Protein AF-A0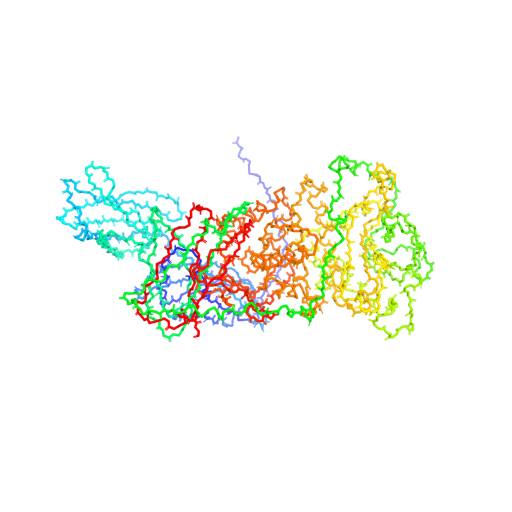A847JLJ3-F1 (afdb_monomer)

Secondary structure (DSSP, 8-state):
-----------------------EEEEEEEE-TTTTSSSS-------EEEEEEE-TTS-EEEEEEES-SEEEEEEEESEEEEEEEEEE-TTS-EEEEEEEEEEEPTT-EEEEEEPPPBP--SEEEEEEEEE-TT--SPPSSEEEEEEEEETTT--EEEE-EEEETTEEEEEEEEESEEEEEEEEEEETTEEEEEEEEEEEEE-TT-EEEEEEEPPP--TT-PPEEEEETTS-EEEEEP-TT-SEEEEEEES-SSEEEEEEEEE-SSS-B-GGGS--EE---SS------------------SS---B---TTGGG---TTTHHHHTT----S---B-TT---TT--TTT-EEEEEEE-TTS-EEEEEEEEEEEETTEEEEE-GGGB-TT---SSSS-B-HHHHHHHHHHHH-S-TTT-SS-HHHHHHHHH-PPTT-STT---TTTTB-SEEEEEE-GGG---TT---B--EEE-GGGGS-HHHHHTTT-----SSEEEEEHHHHHH-HHHHHHHHHHHHHHHHHIIIIIIII--PPPHHHHHHHHHHHHHHHHHHHT--GGGSGGGGHHHHHHHTTTS-TT----GGGHHHHHHHHHHHHHHHHHHHTHHHHHHHHHTSS--HHHHHHHHHHHTT----HHHHHHHHGGGGT-SS--STT---B--EEEEETTEEEEE--B-GGGSSSPPPEE-TT----B-TT-EEEE--GGGBSPPTT-EEEEEPPSSTTEEEEEEEEE-

pLDDT: mean 81.4, std 18.25, range [25.34, 98.69]

Structure (mmCIF, N/CA/C/O backbone):
data_AF-A0A847JLJ3-F1
#
_entry.id   AF-A0A847JLJ3-F1
#
loop_
_atom_site.group_PDB
_atom_site.id
_atom_site.type_symbol
_atom_site.label_atom_id
_atom_site.label_alt_id
_atom_site.label_comp_id
_atom_site.label_asym_id
_atom_site.label_entity_id
_atom_site.label_seq_id
_atom_site.pdbx_PDB_ins_code
_atom_site.Cartn_x
_atom_site.Cartn_y
_atom_site.Cartn_z
_atom_site.occupancy
_atom_site.B_iso_or_equiv
_atom_site.auth_seq_id
_atom_site.auth_comp_id
_atom_site.auth_asym_id
_atom_site.auth_atom_id
_atom_site.pdbx_PDB_model_num
ATOM 1 N N . MET A 1 1 ? 41.068 -49.366 26.516 1.00 37.00 1 MET A N 1
ATOM 2 C CA . MET A 1 1 ? 39.865 -48.711 25.955 1.00 37.00 1 MET A CA 1
ATOM 3 C C . MET A 1 1 ? 39.709 -47.394 26.701 1.00 37.00 1 MET A C 1
ATOM 5 O O . MET A 1 1 ? 39.146 -47.394 27.779 1.00 37.00 1 MET A O 1
ATOM 9 N N . ILE A 1 2 ? 40.545 -46.389 26.434 1.00 31.08 2 ILE A N 1
ATOM 10 C CA . ILE A 1 2 ? 40.459 -45.385 25.352 1.00 31.08 2 ILE A CA 1
ATOM 11 C C . ILE A 1 2 ? 39.102 -44.672 25.358 1.00 31.08 2 ILE A C 1
ATOM 13 O O . ILE A 1 2 ? 38.141 -45.141 24.757 1.00 31.08 2 ILE A O 1
ATOM 17 N N . LEU A 1 3 ? 39.091 -43.540 26.063 1.00 28.61 3 LEU A N 1
ATOM 18 C CA . LEU A 1 3 ? 38.152 -42.432 25.949 1.00 28.61 3 LEU A CA 1
ATOM 19 C C . LEU A 1 3 ? 38.815 -41.443 24.971 1.00 28.61 3 LEU A C 1
ATOM 21 O O . LEU A 1 3 ? 39.896 -40.941 25.275 1.00 28.61 3 LEU A O 1
ATOM 25 N N . ASN A 1 4 ? 38.243 -41.226 23.786 1.00 34.78 4 ASN A N 1
ATOM 26 C CA . ASN A 1 4 ? 38.763 -40.256 22.818 1.00 34.78 4 ASN A CA 1
ATOM 27 C C . ASN A 1 4 ? 38.014 -38.930 22.977 1.00 34.78 4 ASN A C 1
ATOM 29 O O . ASN A 1 4 ? 36.831 -38.839 22.659 1.00 34.78 4 ASN A O 1
ATOM 33 N N . ALA A 1 5 ? 38.733 -37.919 23.460 1.00 33.66 5 ALA A N 1
ATOM 34 C CA . ALA A 1 5 ? 38.369 -36.516 23.350 1.00 33.66 5 ALA A CA 1
ATOM 35 C C . ALA A 1 5 ? 38.691 -36.031 21.927 1.00 33.66 5 ALA A C 1
ATOM 37 O O . ALA A 1 5 ? 39.808 -36.226 21.444 1.00 33.66 5 ALA A O 1
ATOM 38 N N . LEU A 1 6 ? 37.718 -35.409 21.258 1.00 31.27 6 LEU A N 1
ATOM 39 C CA . LEU A 1 6 ? 37.940 -34.705 19.998 1.00 31.27 6 LEU A CA 1
ATOM 40 C C . LEU A 1 6 ? 38.415 -33.280 20.314 1.00 31.27 6 LEU A C 1
ATOM 42 O O . LEU A 1 6 ? 37.691 -32.490 20.915 1.00 31.27 6 LEU A O 1
ATOM 46 N N . PHE A 1 7 ? 39.648 -32.981 19.918 1.00 30.09 7 PHE A N 1
ATOM 47 C CA . PHE A 1 7 ? 40.220 -31.640 19.866 1.00 30.09 7 PHE A CA 1
ATOM 48 C C . PHE A 1 7 ? 39.538 -30.834 18.750 1.00 30.09 7 PHE A C 1
ATOM 50 O O . PHE A 1 7 ? 39.591 -31.242 17.591 1.00 30.09 7 PHE A O 1
ATOM 57 N N . ILE A 1 8 ? 38.979 -29.666 19.074 1.00 32.00 8 ILE A N 1
ATOM 58 C CA . ILE A 1 8 ? 38.761 -28.590 18.100 1.00 32.00 8 ILE A CA 1
ATOM 59 C C . ILE A 1 8 ? 39.715 -27.455 18.469 1.00 32.00 8 ILE A C 1
ATOM 61 O O . ILE A 1 8 ? 39.710 -26.937 19.583 1.00 32.00 8 ILE A O 1
ATOM 65 N N . SER A 1 9 ? 40.596 -27.155 17.520 1.00 28.88 9 SER A N 1
ATOM 66 C CA . SER A 1 9 ? 41.619 -26.118 17.571 1.00 28.88 9 SER A CA 1
ATOM 67 C C . SER A 1 9 ? 40.959 -24.739 17.523 1.00 28.88 9 SER A C 1
ATOM 69 O O . SER A 1 9 ? 40.362 -24.379 16.513 1.00 28.88 9 SER A O 1
ATOM 71 N N . LEU A 1 10 ? 41.075 -23.970 18.608 1.00 29.02 10 LEU A N 1
ATOM 72 C CA . LEU A 1 10 ? 40.844 -22.528 18.589 1.00 29.02 10 LEU A CA 1
ATOM 73 C C . LEU A 1 10 ? 42.200 -21.856 18.341 1.00 29.02 10 LEU A C 1
ATOM 75 O O . LEU A 1 10 ? 43.087 -21.882 19.196 1.00 29.02 10 LEU A O 1
ATOM 79 N N . ILE A 1 11 ? 42.383 -21.312 17.139 1.00 32.12 11 ILE A N 1
ATOM 80 C CA . ILE A 1 11 ? 43.526 -20.466 16.796 1.00 32.12 11 ILE A CA 1
ATOM 81 C C . ILE A 1 11 ? 43.337 -19.144 17.545 1.00 32.12 11 ILE A C 1
ATOM 83 O O . ILE A 1 11 ? 42.495 -18.326 17.186 1.00 32.12 11 ILE A O 1
ATOM 87 N N . ILE A 1 12 ? 44.114 -18.956 18.610 1.00 31.83 12 ILE A N 1
ATOM 88 C CA . ILE A 1 12 ? 44.242 -17.679 19.309 1.00 31.83 12 ILE A CA 1
ATOM 89 C C . ILE A 1 12 ? 45.119 -16.784 18.429 1.00 31.83 12 ILE A C 1
ATOM 91 O O . ILE A 1 12 ? 46.344 -16.908 18.434 1.00 31.83 12 ILE A O 1
ATOM 95 N N . PHE A 1 13 ? 44.500 -15.882 17.666 1.00 31.50 13 PHE A N 1
ATOM 96 C CA . PHE A 1 13 ? 45.190 -14.670 17.236 1.00 31.50 13 PHE A CA 1
ATOM 97 C C . PHE A 1 13 ? 45.340 -13.780 18.470 1.00 31.50 13 PHE A C 1
ATOM 99 O O . PHE A 1 13 ? 44.401 -13.125 18.914 1.00 31.50 13 PHE A O 1
ATOM 106 N N . SER A 1 14 ? 46.535 -13.798 19.054 1.00 34.78 14 SER A N 1
ATOM 107 C CA . SER A 1 14 ? 46.968 -12.798 20.019 1.00 34.78 14 SER A CA 1
ATOM 108 C C . SER A 1 14 ? 47.149 -11.466 19.288 1.00 34.78 14 SER A C 1
ATOM 110 O O . SER A 1 14 ? 48.212 -11.192 18.730 1.00 34.78 14 SER A O 1
ATOM 112 N N . CYS A 1 15 ? 46.112 -10.637 19.287 1.00 30.64 15 CYS A N 1
ATOM 113 C CA . CYS A 1 15 ? 46.289 -9.195 19.221 1.00 30.64 15 CYS A CA 1
ATOM 114 C C . CYS A 1 15 ? 45.960 -8.646 20.607 1.00 30.64 15 CYS A C 1
ATOM 116 O O . CYS A 1 15 ? 44.798 -8.585 20.997 1.00 30.64 15 CYS A O 1
ATOM 118 N N . ASP A 1 16 ? 47.007 -8.269 21.342 1.00 35.47 16 ASP A N 1
ATOM 119 C CA . ASP A 1 16 ? 46.920 -7.381 22.498 1.00 35.47 16 ASP A CA 1
ATOM 120 C C . ASP A 1 16 ? 46.266 -6.062 22.058 1.00 35.47 16 ASP A C 1
ATOM 122 O O . ASP A 1 16 ? 46.937 -5.118 21.643 1.00 35.47 16 ASP A O 1
ATOM 126 N N . PHE A 1 17 ? 44.940 -5.982 22.145 1.00 34.91 17 PHE A N 1
ATOM 127 C CA . PHE A 1 17 ? 44.249 -4.707 22.276 1.00 34.91 17 PHE A CA 1
ATOM 128 C C . PHE A 1 17 ? 44.045 -4.454 23.763 1.00 34.91 17 PHE A C 1
ATOM 130 O O . PHE A 1 17 ? 42.985 -4.698 24.332 1.00 34.91 17 PHE A O 1
ATOM 137 N N . SER A 1 18 ? 45.085 -3.933 24.413 1.00 35.56 18 SER A N 1
ATOM 138 C CA . SER A 1 18 ? 44.892 -3.177 25.642 1.00 35.56 18 SER A CA 1
ATOM 139 C C . SER A 1 18 ? 44.041 -1.947 25.294 1.00 35.56 18 SER A C 1
ATOM 141 O O . SER A 1 18 ? 44.575 -0.925 24.854 1.00 35.56 18 SER A O 1
ATOM 143 N N . PHE A 1 19 ? 42.716 -2.044 25.440 1.00 40.91 19 PHE A N 1
ATOM 144 C CA . PHE A 1 19 ? 41.805 -0.901 25.383 1.00 40.91 19 PHE A CA 1
ATOM 145 C C . PHE A 1 19 ? 42.054 -0.021 26.609 1.00 40.91 19 PHE A C 1
ATOM 147 O O . PHE A 1 19 ? 41.307 -0.019 27.578 1.00 40.91 19 PHE A O 1
ATOM 154 N N . ASN A 1 20 ? 43.124 0.769 26.573 1.00 44.75 20 ASN A N 1
ATOM 155 C CA . ASN A 1 20 ? 43.267 1.902 27.473 1.00 44.75 20 ASN A CA 1
ATOM 156 C C . ASN A 1 20 ? 42.470 3.070 26.872 1.00 44.75 20 ASN A C 1
ATOM 158 O O . ASN A 1 20 ? 43.020 4.048 26.365 1.00 44.75 20 ASN A O 1
ATOM 162 N N . SER A 1 21 ? 41.145 2.910 26.824 1.00 47.78 21 SER A N 1
ATOM 163 C CA . SER A 1 21 ? 40.233 3.933 26.330 1.00 47.78 21 SER A CA 1
ATOM 164 C C . SER A 1 21 ? 39.934 4.918 27.457 1.00 47.78 21 SER A C 1
ATOM 166 O O . SER A 1 21 ? 38.999 4.741 28.229 1.00 47.78 21 SER A O 1
ATOM 168 N N . THR A 1 22 ? 40.688 6.013 27.528 1.00 58.97 22 THR A N 1
ATOM 169 C CA . THR A 1 22 ? 40.311 7.184 28.344 1.00 58.97 22 THR A CA 1
ATOM 170 C C . THR A 1 22 ? 39.077 7.914 27.803 1.00 58.97 22 THR A C 1
ATOM 172 O O . THR A 1 22 ? 38.596 8.859 28.430 1.00 58.97 22 THR A O 1
ATOM 175 N N . LYS A 1 23 ? 38.556 7.502 26.641 1.00 74.31 23 LYS A N 1
ATOM 176 C CA . LYS A 1 23 ? 37.352 8.065 26.034 1.00 74.31 23 LYS A CA 1
ATOM 177 C C . LYS A 1 23 ? 36.111 7.453 26.674 1.00 74.31 23 LYS A C 1
ATOM 179 O O . LYS A 1 23 ? 36.067 6.251 26.940 1.00 74.31 23 LYS A O 1
ATOM 184 N N . LYS A 1 24 ? 35.114 8.305 26.894 1.00 87.69 24 LYS A N 1
ATOM 185 C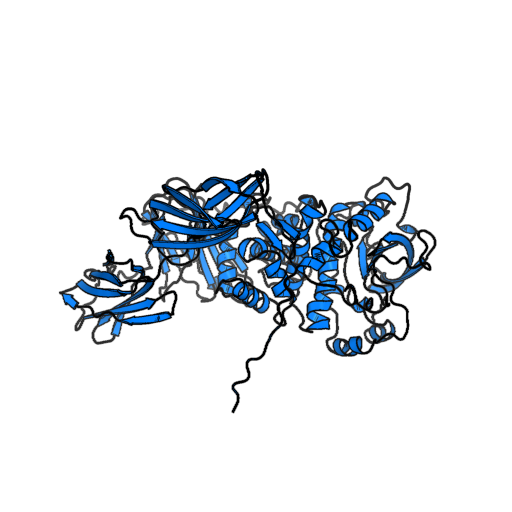 CA . LYS A 1 24 ? 33.845 7.962 27.531 1.00 87.69 24 LYS A CA 1
ATOM 186 C C . LYS A 1 24 ? 32.671 8.346 26.631 1.00 87.69 24 LYS A C 1
ATOM 188 O O . LYS A 1 24 ? 32.819 9.223 25.779 1.00 87.69 24 LYS A O 1
ATOM 193 N N . GLY A 1 25 ? 31.534 7.698 26.824 1.00 89.06 25 GLY A N 1
ATOM 194 C CA . GLY A 1 25 ? 30.247 8.054 26.227 1.00 89.06 25 GLY A CA 1
ATOM 195 C C . GLY A 1 25 ? 29.144 8.085 27.284 1.00 89.06 25 GLY A C 1
ATOM 196 O O . GLY A 1 25 ? 29.404 7.870 28.473 1.00 89.06 25 GLY A O 1
ATOM 197 N N . THR A 1 26 ? 27.921 8.361 26.845 1.00 93.38 26 THR A N 1
ATOM 198 C CA . THR A 1 26 ? 26.721 8.375 27.691 1.00 93.38 26 THR A CA 1
ATOM 199 C C . THR A 1 26 ? 25.717 7.372 27.145 1.00 93.38 26 THR A C 1
ATOM 201 O O . THR A 1 26 ? 25.441 7.380 25.948 1.00 93.38 26 THR A O 1
ATOM 204 N N . LEU A 1 27 ? 25.159 6.531 28.012 1.00 93.56 27 LEU A N 1
ATOM 205 C CA . LEU A 1 27 ? 23.971 5.736 27.704 1.00 93.56 27 LEU A CA 1
ATOM 206 C C . LEU A 1 27 ? 22.740 6.525 28.134 1.00 93.56 27 LEU A C 1
ATOM 208 O O . LEU A 1 27 ? 22.677 6.979 29.270 1.00 93.56 27 LEU A O 1
ATOM 212 N N . SER A 1 28 ? 21.770 6.676 27.245 1.00 92.06 28 SER A N 1
ATOM 213 C CA . SER A 1 28 ? 20.508 7.345 27.532 1.00 92.06 28 SER A CA 1
ATOM 214 C C . SER A 1 28 ? 19.376 6.332 27.407 1.00 92.06 28 SER A C 1
ATOM 216 O O . SER A 1 28 ? 19.058 5.862 26.315 1.00 92.06 28 SER A O 1
ATOM 218 N N . LEU A 1 29 ? 18.801 5.935 28.538 1.00 89.88 29 LEU A N 1
ATOM 219 C CA . LEU A 1 29 ? 17.666 5.025 28.578 1.00 89.88 29 LEU A CA 1
ATOM 220 C C . LEU A 1 29 ? 16.391 5.814 28.282 1.00 89.88 29 LEU A C 1
ATOM 222 O O . LEU A 1 29 ? 16.143 6.869 28.873 1.00 89.88 29 LEU A O 1
ATOM 226 N N . ARG A 1 30 ? 15.586 5.300 27.357 1.00 82.12 30 ARG A N 1
ATOM 227 C CA . ARG A 1 30 ? 14.235 5.772 27.053 1.00 82.12 30 ARG A CA 1
ATOM 228 C C . ARG A 1 30 ? 13.283 4.678 27.496 1.00 82.12 30 ARG A C 1
ATOM 230 O O . ARG A 1 30 ? 13.313 3.570 26.962 1.00 82.12 30 ARG A O 1
ATOM 237 N N . PHE A 1 31 ? 12.505 4.960 28.527 1.00 77.50 31 PHE A N 1
ATOM 238 C CA . PHE A 1 31 ? 11.515 4.016 29.006 1.00 77.50 31 PHE A CA 1
ATOM 239 C C . PHE A 1 31 ? 10.320 4.102 28.088 1.00 77.50 31 PHE A C 1
ATOM 241 O O . PHE A 1 31 ? 9.728 5.167 27.921 1.00 77.50 31 PHE A O 1
ATOM 248 N N . ASP A 1 32 ? 10.035 2.981 27.446 1.00 58.62 32 ASP A N 1
ATOM 249 C CA . ASP A 1 32 ? 8.923 2.892 26.534 1.00 58.62 32 ASP A CA 1
ATOM 250 C C . ASP A 1 32 ? 7.624 3.109 27.323 1.00 58.62 32 ASP A C 1
ATOM 252 O O . ASP A 1 32 ? 7.213 2.261 28.120 1.00 58.62 32 ASP A O 1
ATOM 256 N N . SER A 1 33 ? 6.969 4.254 27.119 1.00 45.62 33 SER A N 1
ATOM 257 C CA . SER A 1 33 ? 5.612 4.471 27.622 1.00 45.62 33 SER A CA 1
ATOM 258 C C . SER A 1 33 ? 4.613 3.472 27.017 1.00 45.62 33 SER A C 1
ATOM 260 O O . SER A 1 33 ? 3.530 3.286 27.578 1.00 45.62 33 SER A O 1
ATOM 262 N N . ASP A 1 34 ? 4.994 2.785 25.930 1.00 39.88 34 ASP A N 1
ATOM 263 C CA . ASP A 1 34 ? 4.216 1.770 25.217 1.00 39.88 34 ASP A CA 1
ATOM 264 C C . ASP A 1 34 ? 4.524 0.331 25.680 1.00 39.88 34 ASP A C 1
ATOM 266 O O . ASP A 1 34 ? 3.739 -0.591 25.431 1.00 39.88 34 ASP A O 1
ATOM 270 N N . ALA A 1 35 ? 5.561 0.116 26.503 1.00 35.44 35 ALA A N 1
ATOM 271 C CA . ALA A 1 35 ? 5.751 -1.147 27.226 1.00 35.44 35 ALA A CA 1
ATOM 272 C C . ALA A 1 35 ? 4.670 -1.365 28.297 1.00 35.44 35 ALA A C 1
ATOM 274 O O . ALA A 1 35 ? 4.426 -2.501 28.703 1.00 35.44 35 ALA A O 1
ATOM 275 N N . GLN A 1 36 ? 3.976 -0.299 28.709 1.00 38.91 36 GLN A N 1
ATOM 276 C CA . GLN A 1 36 ? 2.753 -0.391 29.510 1.00 38.91 36 GLN A CA 1
ATOM 277 C C . GLN A 1 36 ? 1.495 -0.677 28.673 1.00 38.91 36 GLN A C 1
ATOM 279 O O . GLN A 1 36 ? 0.397 -0.758 29.224 1.00 38.91 36 GLN A O 1
ATOM 284 N N . LYS A 1 37 ? 1.618 -0.793 27.346 1.00 39.12 37 LYS A N 1
ATOM 285 C CA . LYS A 1 37 ? 0.482 -0.749 26.422 1.00 39.12 37 LYS A CA 1
ATOM 286 C C . LYS A 1 37 ? 0.618 -1.713 25.238 1.00 39.12 37 LYS A C 1
ATOM 288 O O . LYS A 1 37 ? 0.187 -1.411 24.134 1.00 39.12 37 LYS A O 1
ATOM 293 N N . SER A 1 38 ? 1.136 -2.919 25.474 1.00 28.94 38 SER A N 1
ATOM 294 C CA . SER A 1 38 ? 0.960 -4.055 24.555 1.00 28.94 38 SER A CA 1
ATOM 295 C C . SER A 1 38 ? 0.263 -5.216 25.276 1.00 28.94 38 SER A C 1
ATOM 297 O O . SER A 1 38 ? 0.888 -5.929 26.046 1.00 28.94 38 SER A O 1
ATOM 299 N N . PHE A 1 39 ? -1.045 -5.344 25.012 1.00 32.91 39 PHE A N 1
ATOM 300 C CA . PHE A 1 39 ? -1.964 -6.467 25.282 1.00 32.91 39 PHE A CA 1
ATOM 301 C C . PHE A 1 39 ? -2.034 -7.054 26.718 1.00 32.91 39 PHE A C 1
ATOM 303 O O . PHE A 1 39 ? -1.115 -7.693 27.211 1.00 32.91 39 PHE A O 1
ATOM 310 N N . TRP A 1 40 ? -3.224 -6.919 27.327 1.00 36.69 40 TRP A N 1
ATOM 311 C CA . TRP A 1 40 ? -3.760 -7.676 28.476 1.00 36.69 40 TRP A CA 1
ATOM 312 C C . TRP A 1 40 ? -2.852 -7.840 29.706 1.00 36.69 40 TRP A C 1
ATOM 314 O O . TRP A 1 40 ? -2.373 -8.927 30.020 1.00 36.69 40 TRP A O 1
ATOM 324 N N . GLY A 1 41 ? -2.740 -6.779 30.501 1.00 41.56 41 GLY A N 1
ATOM 325 C CA . GLY A 1 41 ? -2.298 -6.874 31.891 1.00 41.56 41 GLY A CA 1
ATOM 326 C C . GLY A 1 41 ? -2.383 -5.522 32.599 1.00 41.56 41 GLY A C 1
ATOM 327 O O . GLY A 1 41 ? -2.237 -4.494 31.937 1.00 41.56 41 GLY A O 1
ATOM 328 N N . PRO A 1 42 ? -2.652 -5.464 33.917 1.00 45.91 42 PRO A N 1
ATOM 329 C CA . PRO A 1 42 ? -2.532 -4.217 34.661 1.00 45.91 42 PRO A CA 1
ATOM 330 C C . PRO A 1 42 ? -1.110 -3.660 34.563 1.00 45.91 42 PRO A C 1
ATOM 332 O O . PRO A 1 42 ? -0.129 -4.405 34.509 1.00 45.91 42 PRO A O 1
ATOM 335 N N . VAL A 1 43 ? -1.039 -2.333 34.581 1.00 52.97 43 VAL A N 1
ATOM 336 C CA . VAL A 1 43 ? 0.185 -1.532 34.602 1.00 52.97 43 VAL A CA 1
ATOM 337 C C . VAL A 1 43 ? 1.155 -2.053 35.671 1.00 52.97 43 VAL A C 1
ATOM 339 O O . VAL A 1 43 ? 0.764 -2.295 36.816 1.00 52.97 43 VAL A O 1
ATOM 342 N N . LEU A 1 44 ? 2.431 -2.229 35.307 1.00 61.97 44 LEU A N 1
ATOM 343 C CA . LEU A 1 44 ? 3.490 -2.447 36.291 1.00 61.97 44 LEU A CA 1
ATOM 344 C C . LEU A 1 44 ? 3.642 -1.162 37.115 1.00 61.97 44 LEU A C 1
ATOM 346 O O . LEU A 1 44 ? 4.134 -0.160 36.604 1.00 61.97 44 LEU A O 1
ATOM 350 N N . ASP A 1 45 ? 3.225 -1.202 38.379 1.00 68.69 45 ASP A N 1
ATOM 351 C CA . ASP A 1 45 ? 3.371 -0.099 39.336 1.00 68.69 45 ASP A CA 1
ATOM 352 C C . ASP A 1 45 ? 4.830 0.003 39.824 1.00 68.69 45 ASP A C 1
ATOM 354 O O . ASP A 1 45 ? 5.175 -0.379 40.946 1.00 68.69 45 ASP A O 1
ATOM 358 N N . ILE A 1 46 ? 5.724 0.397 38.912 1.00 77.94 46 ILE A N 1
ATOM 359 C CA . ILE A 1 46 ? 7.146 0.605 39.191 1.00 77.94 46 ILE A CA 1
ATOM 360 C C . ILE A 1 46 ? 7.293 1.965 39.869 1.00 77.94 46 ILE A C 1
ATOM 362 O O . ILE A 1 46 ? 6.993 2.993 39.277 1.00 77.94 46 ILE A O 1
ATOM 366 N N . ALA A 1 47 ? 7.798 1.969 41.098 1.00 81.56 47 ALA A N 1
ATOM 367 C CA . ALA A 1 47 ? 8.130 3.189 41.826 1.00 81.56 47 ALA A CA 1
ATOM 368 C C . ALA A 1 47 ? 9.593 3.610 41.615 1.00 81.56 47 ALA A C 1
ATOM 370 O O . ALA A 1 47 ? 9.929 4.786 41.736 1.00 81.56 47 ALA A O 1
ATOM 371 N N . SER A 1 48 ? 10.482 2.652 41.336 1.00 89.88 48 SER A N 1
ATOM 372 C CA . SER A 1 48 ? 11.905 2.919 41.117 1.00 89.88 48 SER A CA 1
ATOM 373 C C . SER A 1 48 ? 12.572 1.871 40.232 1.00 89.88 48 SER A C 1
ATOM 375 O O . SER A 1 48 ? 12.110 0.735 40.109 1.00 89.88 48 SER A O 1
ATOM 377 N N . TYR A 1 49 ? 13.691 2.256 39.633 1.00 94.12 49 TYR A N 1
ATOM 378 C CA . TYR A 1 49 ? 14.548 1.398 38.835 1.00 94.12 49 TYR A CA 1
ATOM 379 C C . TYR A 1 49 ? 15.883 1.166 39.535 1.00 94.12 49 TYR A C 1
ATOM 381 O O . TYR A 1 49 ? 16.423 2.052 40.197 1.00 94.12 49 TYR A O 1
ATOM 389 N N . LYS A 1 50 ? 16.451 -0.024 39.339 1.00 95.56 50 LYS A N 1
ATOM 390 C CA . LYS A 1 50 ? 17.842 -0.335 39.674 1.00 95.56 50 LYS A CA 1
ATOM 391 C C . LYS A 1 50 ? 18.530 -0.894 38.441 1.00 95.56 50 LYS A C 1
ATOM 393 O O . LYS A 1 50 ? 18.031 -1.837 37.849 1.00 95.56 50 LYS A O 1
ATOM 398 N N . LEU A 1 51 ? 19.685 -0.362 38.080 1.00 95.88 51 LEU A N 1
ATOM 399 C CA . LEU A 1 51 ? 20.524 -0.871 37.003 1.00 95.88 51 LEU A CA 1
ATOM 400 C C . LEU A 1 51 ? 21.791 -1.488 37.585 1.00 95.88 51 LEU A C 1
ATOM 402 O O . LEU A 1 51 ? 22.382 -0.959 38.527 1.00 95.88 51 LEU A O 1
ATOM 406 N N . GLU A 1 52 ? 22.227 -2.588 36.994 1.00 97.00 52 GLU A N 1
ATOM 407 C CA . GLU A 1 52 ? 23.535 -3.201 37.193 1.00 97.00 52 GLU A CA 1
ATOM 408 C C . GLU A 1 52 ? 24.165 -3.405 35.815 1.00 97.00 52 GLU A C 1
ATOM 410 O O . GLU A 1 52 ? 23.465 -3.781 34.880 1.00 97.00 52 GLU A O 1
ATOM 415 N N . GLY A 1 53 ? 25.459 -3.140 35.650 1.00 95.12 53 GLY A N 1
ATOM 416 C CA . GLY A 1 53 ? 26.121 -3.315 34.359 1.00 95.12 53 GLY A CA 1
ATOM 417 C C . GLY A 1 53 ? 27.586 -3.699 34.469 1.00 95.12 53 GLY A C 1
ATOM 418 O O . GLY A 1 53 ? 28.258 -3.293 35.416 1.00 95.12 53 GLY A O 1
ATOM 419 N N . ILE A 1 54 ? 28.062 -4.462 33.485 1.00 96.00 54 ILE A N 1
ATOM 420 C CA . ILE A 1 54 ? 29.447 -4.913 33.341 1.00 96.00 54 ILE A CA 1
ATOM 421 C C . ILE A 1 54 ? 29.997 -4.398 32.009 1.00 96.00 54 ILE A C 1
ATOM 423 O O . ILE A 1 54 ? 29.443 -4.684 30.945 1.00 96.00 54 ILE A O 1
ATOM 427 N N . GLY A 1 55 ? 31.077 -3.626 32.082 1.00 91.94 55 GLY A N 1
ATOM 428 C CA . GLY A 1 55 ? 31.751 -3.001 30.954 1.00 91.94 55 GLY A CA 1
ATOM 429 C C . GLY A 1 55 ? 32.800 -3.889 30.275 1.00 91.94 55 GLY A C 1
ATOM 430 O O . GLY A 1 55 ? 33.126 -4.978 30.760 1.00 91.94 55 GLY A O 1
ATOM 431 N N . PRO A 1 56 ? 33.371 -3.412 29.158 1.00 88.81 56 PRO A N 1
ATOM 432 C CA . PRO A 1 56 ? 34.269 -4.181 28.292 1.00 88.81 56 PRO A CA 1
ATOM 433 C C . PRO A 1 56 ? 35.597 -4.579 28.961 1.00 88.81 56 PRO A C 1
ATOM 435 O O . PRO A 1 56 ? 36.232 -5.542 28.531 1.00 88.81 56 PRO A O 1
ATOM 438 N N . GLY A 1 57 ? 36.028 -3.863 30.004 1.00 84.19 57 GLY A N 1
ATOM 439 C CA . GLY A 1 57 ? 37.206 -4.170 30.820 1.00 84.19 57 GLY A CA 1
ATOM 440 C C . GLY A 1 57 ? 36.874 -4.854 32.153 1.00 84.19 57 GLY A C 1
ATOM 441 O O . GLY A 1 57 ? 37.761 -5.004 32.996 1.00 84.19 57 GLY A O 1
ATOM 442 N N . GLY A 1 58 ? 35.617 -5.266 32.364 1.00 86.81 58 GLY A N 1
ATOM 443 C CA . GLY A 1 58 ? 35.125 -5.829 33.625 1.00 86.81 58 GLY A CA 1
ATOM 444 C C . GLY A 1 58 ? 34.728 -4.778 34.668 1.00 86.81 58 GLY A C 1
ATOM 445 O O . GLY A 1 58 ? 34.592 -5.098 35.851 1.00 86.81 58 GLY A O 1
ATOM 446 N N . GLU A 1 59 ? 34.567 -3.519 34.261 1.00 90.19 59 GLU A N 1
ATOM 447 C CA . GLU A 1 59 ? 34.079 -2.448 35.125 1.00 90.19 59 GLU A CA 1
ATOM 448 C C . GLU A 1 59 ? 32.633 -2.710 35.529 1.00 90.19 59 GLU A C 1
ATOM 450 O O . GLU A 1 59 ? 31.817 -3.075 34.695 1.00 90.19 59 GLU A O 1
ATOM 455 N N . ASN A 1 60 ? 32.294 -2.482 36.796 1.00 92.75 60 ASN A N 1
ATOM 456 C CA . ASN A 1 60 ? 30.921 -2.629 37.264 1.00 92.75 60 ASN A CA 1
ATOM 457 C C . ASN A 1 60 ? 30.301 -1.257 37.511 1.00 92.75 60 ASN A C 1
ATOM 459 O O . ASN A 1 60 ? 30.948 -0.374 38.081 1.00 92.75 60 ASN A O 1
ATOM 463 N N . ILE A 1 61 ? 29.035 -1.107 37.145 1.00 94.06 61 ILE A N 1
ATOM 464 C CA . ILE A 1 61 ? 28.204 0.038 37.509 1.00 94.06 61 ILE A CA 1
ATOM 465 C C . ILE A 1 61 ? 26.930 -0.452 38.185 1.00 94.06 61 ILE A C 1
ATOM 467 O O . ILE A 1 61 ? 26.382 -1.494 37.827 1.00 94.06 61 ILE A O 1
ATOM 471 N N . SER A 1 62 ? 26.468 0.296 39.183 1.00 95.19 62 SER A N 1
ATOM 472 C CA . SER A 1 62 ? 25.145 0.104 39.755 1.00 95.19 62 SER A CA 1
ATOM 473 C C . SER A 1 62 ? 24.542 1.457 40.089 1.00 95.19 62 SER A C 1
ATOM 475 O O . SER A 1 62 ? 25.167 2.263 40.778 1.00 95.19 62 SER A O 1
ATOM 477 N N . GLU A 1 63 ? 23.342 1.701 39.577 1.00 93.56 63 GLU A N 1
ATOM 478 C CA . GLU A 1 63 ? 22.600 2.942 39.779 1.00 93.56 63 GLU A CA 1
ATOM 479 C C . GLU A 1 63 ? 21.160 2.625 40.170 1.00 93.56 63 GLU A C 1
ATOM 481 O O . GLU A 1 63 ? 20.638 1.548 39.884 1.00 93.56 63 GLU A O 1
ATOM 486 N N . SER A 1 64 ? 20.507 3.546 40.868 1.00 94.25 64 SER A N 1
ATOM 487 C CA . SER A 1 64 ? 19.082 3.445 41.177 1.00 94.25 64 SER A CA 1
ATOM 488 C C . SER A 1 64 ? 18.456 4.827 41.134 1.00 94.25 64 SER A C 1
ATOM 490 O O . SER A 1 64 ? 19.085 5.799 41.554 1.00 94.25 64 SER A O 1
ATOM 492 N N . TRP A 1 65 ? 17.239 4.908 40.611 1.00 93.81 65 TRP A N 1
ATOM 493 C CA . TRP A 1 65 ? 16.500 6.156 40.453 1.00 93.81 65 TRP A CA 1
ATOM 494 C C . TRP A 1 65 ? 15.000 5.910 40.604 1.00 93.81 65 TRP A C 1
ATOM 496 O O . TRP A 1 65 ? 14.531 4.780 40.477 1.00 93.81 65 TRP A O 1
ATOM 506 N N . GLU A 1 66 ? 14.254 6.959 40.932 1.00 90.44 66 GLU A N 1
ATOM 507 C CA . GLU A 1 66 ? 12.787 6.915 40.945 1.00 90.44 66 GLU A CA 1
ATOM 508 C C . GLU A 1 66 ? 12.238 6.752 39.523 1.00 90.44 66 GLU A C 1
ATOM 510 O O . GLU A 1 66 ? 12.964 6.927 38.547 1.00 90.44 66 GLU A O 1
ATOM 515 N N . GLU A 1 67 ? 10.966 6.385 39.392 1.00 82.00 67 GLU A N 1
ATOM 516 C CA . GLU A 1 67 ? 10.326 6.241 38.084 1.00 82.00 67 GLU A CA 1
ATOM 517 C C . GLU A 1 67 ? 10.479 7.512 37.224 1.00 82.00 67 GLU A C 1
ATOM 519 O O . GLU A 1 67 ? 10.315 8.642 37.692 1.00 82.00 67 GLU A O 1
ATOM 524 N N . SER A 1 68 ? 10.879 7.321 35.965 1.00 79.38 68 SER A N 1
ATOM 525 C CA . SER A 1 68 ? 11.088 8.392 34.997 1.00 79.38 68 SER A CA 1
ATOM 526 C C . SER A 1 68 ? 10.911 7.877 33.566 1.00 79.38 68 SER A C 1
ATOM 528 O O . SER A 1 68 ? 11.180 6.714 33.267 1.00 79.38 68 SER A O 1
ATOM 530 N N . SER A 1 69 ? 10.544 8.772 32.641 1.00 76.56 69 SER A N 1
ATOM 531 C CA . SER A 1 69 ? 10.475 8.466 31.201 1.00 76.56 69 SER A CA 1
ATOM 532 C C . SER A 1 69 ? 11.853 8.250 30.562 1.00 76.56 69 SER A C 1
ATOM 534 O O . SER A 1 69 ? 11.973 7.729 29.452 1.00 76.56 69 SER A O 1
ATOM 536 N N . SER A 1 70 ? 12.918 8.680 31.238 1.00 85.38 70 SER A N 1
ATOM 537 C CA . SER A 1 70 ? 14.290 8.568 30.752 1.00 85.38 70 SER A CA 1
ATOM 538 C C . SER A 1 70 ? 15.312 8.652 31.875 1.00 85.38 70 SER A C 1
ATOM 540 O O . SER A 1 70 ? 15.083 9.347 32.867 1.00 85.38 70 SER A O 1
ATOM 542 N N . HIS A 1 71 ? 16.472 8.027 31.680 1.00 93.06 71 HIS A N 1
ATOM 543 C CA . HIS A 1 71 ? 17.608 8.142 32.596 1.00 93.06 71 HIS A CA 1
ATOM 544 C C . HIS A 1 71 ? 18.937 8.106 31.845 1.00 93.06 71 HIS A C 1
ATOM 546 O O . HIS A 1 71 ? 19.141 7.245 30.990 1.00 93.06 71 HIS A O 1
ATOM 552 N N . ASP A 1 72 ? 19.839 9.027 32.178 1.00 93.25 72 ASP A N 1
ATOM 553 C CA . ASP A 1 72 ? 21.150 9.152 31.542 1.00 93.25 72 ASP A CA 1
ATOM 554 C C . ASP A 1 72 ? 22.250 8.620 32.455 1.00 93.25 72 ASP A C 1
ATOM 556 O O . ASP A 1 72 ? 22.375 9.029 33.608 1.00 93.25 72 ASP A O 1
ATOM 560 N N . ILE A 1 73 ? 23.105 7.769 31.894 1.00 94.38 73 ILE A N 1
ATOM 561 C CA . ILE A 1 73 ? 24.259 7.165 32.558 1.00 94.38 73 ILE A CA 1
ATOM 562 C C . ILE A 1 73 ? 25.514 7.673 31.842 1.00 94.38 73 ILE A C 1
ATOM 564 O O . ILE A 1 73 ? 25.937 7.118 30.816 1.00 94.38 73 ILE A O 1
ATOM 568 N N . PRO A 1 74 ? 26.097 8.785 32.315 1.00 93.56 74 PRO A N 1
ATOM 569 C CA . PRO A 1 74 ? 27.260 9.377 31.683 1.00 93.56 74 PRO A CA 1
ATOM 570 C C . PRO A 1 74 ? 28.538 8.617 32.044 1.00 93.56 74 PRO A C 1
ATOM 572 O O . PRO A 1 74 ? 28.601 7.839 32.991 1.00 93.56 74 PRO A O 1
ATOM 575 N N . ASN A 1 75 ? 29.623 8.960 31.353 1.00 90.69 75 ASN A N 1
ATOM 576 C CA . ASN A 1 75 ? 30.985 8.558 31.703 1.00 90.69 75 ASN A CA 1
ATOM 577 C C . ASN A 1 75 ? 31.309 7.057 31.568 1.00 90.69 75 ASN A C 1
ATOM 579 O O . ASN A 1 75 ? 32.303 6.607 32.153 1.00 90.69 75 ASN A O 1
ATOM 583 N N . LEU A 1 76 ? 30.544 6.314 30.768 1.00 91.62 76 LEU A N 1
ATOM 584 C CA . LEU A 1 76 ? 30.809 4.908 30.466 1.00 91.62 76 LEU A CA 1
ATOM 585 C C . LEU A 1 76 ? 32.019 4.775 29.540 1.00 91.62 76 LEU A C 1
ATOM 587 O O . LEU A 1 76 ? 32.168 5.539 28.585 1.00 91.62 76 LEU A O 1
ATOM 591 N N . ILE A 1 77 ? 32.896 3.813 29.822 1.00 91.75 77 ILE A N 1
ATOM 592 C CA . ILE A 1 77 ? 34.053 3.516 28.969 1.00 91.75 77 ILE A CA 1
ATOM 593 C C . ILE A 1 77 ? 33.552 2.978 27.626 1.00 91.75 77 ILE A C 1
ATOM 595 O O . ILE A 1 77 ? 32.594 2.208 27.576 1.00 91.75 77 ILE A O 1
ATOM 599 N N . VAL A 1 78 ? 34.201 3.405 26.543 1.00 87.69 78 VAL A N 1
ATOM 600 C CA . VAL A 1 78 ? 33.887 2.969 25.175 1.00 87.69 78 VAL A CA 1
ATOM 601 C C . VAL A 1 78 ? 34.060 1.460 25.024 1.00 87.69 78 VAL A C 1
ATOM 603 O O . VAL A 1 78 ? 35.091 0.911 25.411 1.00 87.69 78 VAL A O 1
ATOM 606 N N . GLY A 1 79 ? 33.068 0.823 24.408 1.00 87.06 79 GLY A N 1
ATOM 607 C CA . GLY A 1 79 ? 33.006 -0.616 24.166 1.00 87.06 79 GLY A CA 1
ATOM 608 C C . GLY A 1 79 ? 31.649 -1.202 24.553 1.00 87.06 79 GLY A C 1
ATOM 609 O O . GLY A 1 79 ? 30.697 -0.469 24.817 1.00 87.06 79 GLY A O 1
ATOM 610 N N . ILE A 1 80 ? 31.556 -2.529 24.547 1.00 88.69 80 ILE A N 1
ATOM 611 C CA . ILE A 1 80 ? 30.305 -3.260 24.771 1.00 88.69 80 ILE A CA 1
ATOM 612 C C . ILE A 1 80 ? 30.040 -3.412 26.271 1.00 88.69 80 ILE A C 1
ATOM 614 O O . ILE A 1 80 ? 30.901 -3.881 27.013 1.00 88.69 80 ILE A O 1
ATOM 618 N N . TRP A 1 81 ? 28.840 -3.028 26.699 1.00 95.31 81 TRP A N 1
ATOM 619 C CA . TRP A 1 81 ? 28.344 -3.175 28.063 1.00 95.31 81 TRP A CA 1
ATOM 620 C C . TRP A 1 81 ? 27.170 -4.144 28.115 1.00 95.31 81 TRP A C 1
ATOM 622 O O . TRP A 1 81 ? 26.271 -4.074 27.279 1.00 95.31 81 TRP A O 1
ATOM 632 N N . ASN A 1 82 ? 27.149 -4.979 29.149 1.00 92.56 82 ASN A N 1
ATOM 633 C CA . ASN A 1 82 ? 26.035 -5.859 29.484 1.00 92.56 82 ASN A CA 1
ATOM 634 C C . ASN A 1 82 ? 25.318 -5.318 30.721 1.00 92.56 82 ASN A C 1
ATOM 636 O O . ASN A 1 82 ? 25.949 -5.152 31.762 1.00 92.56 82 ASN A O 1
ATOM 640 N N . PHE A 1 83 ? 24.020 -5.049 30.617 1.00 95.75 83 PHE A N 1
ATOM 641 C CA . PHE A 1 83 ? 23.207 -4.444 31.667 1.00 95.75 83 PHE A CA 1
ATOM 642 C C . PHE A 1 83 ? 22.039 -5.340 32.091 1.00 95.75 83 PHE A C 1
ATOM 644 O O . PHE A 1 83 ? 21.418 -6.002 31.265 1.00 95.75 83 PHE A O 1
ATOM 651 N N . SER A 1 84 ? 21.702 -5.274 33.377 1.00 94.44 84 SER A N 1
ATOM 652 C CA . SER A 1 84 ? 20.488 -5.800 33.999 1.00 94.44 84 SER A CA 1
ATOM 653 C C . SER A 1 84 ? 19.739 -4.651 34.670 1.00 94.44 84 SER A C 1
ATOM 655 O O . SER A 1 84 ? 20.240 -4.034 35.609 1.00 94.44 84 SER A O 1
ATOM 657 N N . LEU A 1 85 ? 18.531 -4.364 34.202 1.00 93.88 85 LEU A N 1
ATOM 658 C CA . LEU A 1 85 ? 17.664 -3.315 34.726 1.00 93.88 85 LEU A CA 1
ATOM 659 C C . LEU A 1 85 ? 16.468 -3.932 35.440 1.00 93.88 85 LEU A C 1
ATOM 661 O O . LEU A 1 85 ? 15.768 -4.767 34.882 1.00 93.88 85 LEU A O 1
ATOM 665 N N . TYR A 1 86 ? 16.214 -3.503 36.664 1.00 91.75 86 TYR A N 1
ATOM 666 C CA . TYR A 1 86 ? 15.194 -4.026 37.558 1.00 91.75 86 TYR A CA 1
ATOM 667 C C . TYR A 1 86 ? 14.139 -2.951 37.826 1.00 91.75 86 TYR A C 1
ATOM 669 O O . TYR A 1 86 ? 14.488 -1.821 38.157 1.00 91.75 86 TYR A O 1
ATOM 677 N N . GLY A 1 87 ? 12.861 -3.312 37.719 1.00 88.94 87 GLY A N 1
ATOM 678 C CA . GLY A 1 87 ? 11.726 -2.479 38.117 1.00 88.94 87 GLY A CA 1
ATOM 679 C C . GLY A 1 87 ? 11.255 -2.872 39.513 1.00 88.94 87 GLY A C 1
ATOM 680 O O . GLY A 1 87 ? 11.019 -4.056 39.773 1.00 88.94 87 GLY A O 1
ATOM 681 N N . ILE A 1 88 ? 11.146 -1.895 40.408 1.00 84.88 88 ILE A N 1
ATOM 682 C CA . ILE A 1 88 ? 10.882 -2.077 41.837 1.00 84.88 88 ILE A CA 1
ATOM 683 C C . ILE A 1 88 ? 9.606 -1.321 42.214 1.00 84.88 88 ILE A C 1
ATOM 685 O O . ILE A 1 88 ? 9.442 -0.159 41.849 1.00 84.88 88 ILE A O 1
ATOM 689 N N . ASP A 1 89 ? 8.703 -1.976 42.944 1.00 80.75 89 ASP A N 1
ATOM 690 C CA . ASP A 1 89 ? 7.445 -1.370 43.396 1.00 80.75 89 ASP A CA 1
ATOM 691 C C . ASP A 1 89 ? 7.611 -0.483 44.646 1.00 80.75 89 ASP A C 1
ATOM 693 O O . ASP A 1 89 ? 8.670 -0.434 45.275 1.00 80.75 89 ASP A O 1
ATOM 697 N N . SER A 1 90 ? 6.542 0.213 45.043 1.00 79.12 90 SER A N 1
ATOM 698 C CA . SER A 1 90 ? 6.515 1.062 46.250 1.00 79.12 90 SER A CA 1
ATOM 699 C C . SER A 1 90 ? 6.772 0.300 47.562 1.00 79.12 90 SER A C 1
ATOM 701 O O . SER A 1 90 ? 7.125 0.903 48.575 1.00 79.12 90 SER A O 1
ATOM 703 N N . GLY A 1 91 ? 6.633 -1.031 47.547 1.00 77.75 91 GLY A N 1
ATOM 704 C CA . GLY A 1 91 ? 6.950 -1.934 48.653 1.00 77.75 91 GLY A CA 1
ATOM 705 C C . GLY A 1 91 ? 8.390 -2.455 48.646 1.00 77.75 91 GLY A C 1
ATOM 706 O O . GLY A 1 91 ? 8.710 -3.320 49.462 1.00 77.75 91 GLY A O 1
ATOM 707 N N . ASN A 1 92 ? 9.250 -1.946 47.756 1.00 81.81 92 ASN A N 1
ATOM 708 C CA . ASN A 1 92 ? 10.646 -2.350 47.581 1.00 81.81 92 ASN A CA 1
ATOM 709 C C . ASN A 1 92 ? 10.834 -3.809 47.112 1.00 81.81 92 ASN A C 1
ATOM 711 O O . ASN A 1 92 ? 11.841 -4.451 47.421 1.00 81.81 92 ASN A O 1
ATOM 715 N N . ASN A 1 93 ? 9.871 -4.344 46.359 1.00 78.88 93 ASN A N 1
ATOM 716 C CA . ASN A 1 93 ? 9.968 -5.661 45.732 1.00 78.88 93 ASN A CA 1
ATOM 717 C C . ASN A 1 93 ? 10.336 -5.512 44.258 1.00 78.88 93 ASN A C 1
ATOM 719 O O . ASN A 1 93 ? 9.746 -4.700 43.545 1.00 78.88 93 ASN A O 1
ATOM 723 N N . THR A 1 94 ? 11.266 -6.332 43.768 1.00 82.88 94 THR A N 1
ATOM 724 C CA . THR A 1 94 ? 11.520 -6.421 42.327 1.00 82.88 94 THR A CA 1
ATOM 725 C C . THR A 1 94 ? 10.334 -7.097 41.647 1.00 82.88 94 THR A C 1
ATOM 727 O O . THR A 1 94 ? 9.976 -8.222 41.990 1.00 82.88 94 THR A O 1
ATOM 730 N N . ILE A 1 95 ? 9.732 -6.414 40.676 1.00 74.88 95 ILE A N 1
ATOM 731 C CA . ILE A 1 95 ? 8.549 -6.881 39.940 1.00 74.88 95 ILE A CA 1
ATOM 732 C C . ILE A 1 95 ? 8.803 -7.062 38.442 1.00 74.88 95 ILE A C 1
ATOM 734 O O . ILE A 1 95 ? 7.983 -7.684 37.766 1.00 74.88 95 ILE A O 1
ATOM 738 N N . ALA A 1 96 ? 9.927 -6.554 37.932 1.00 80.75 96 ALA A N 1
ATOM 739 C CA . ALA A 1 96 ? 10.352 -6.701 36.545 1.00 80.75 96 ALA A CA 1
ATOM 740 C C . ALA A 1 96 ? 11.885 -6.699 36.424 1.00 80.75 96 ALA A C 1
ATOM 742 O O . ALA A 1 96 ? 12.568 -6.104 37.261 1.00 80.75 96 ALA A O 1
ATOM 743 N N . LYS A 1 97 ? 12.425 -7.341 35.386 1.00 86.50 97 LYS A N 1
ATOM 744 C CA . LYS A 1 97 ? 13.846 -7.350 35.034 1.00 86.50 97 LYS A CA 1
ATOM 745 C C . LYS A 1 97 ? 14.042 -7.423 33.517 1.00 86.50 97 LYS A C 1
ATOM 747 O O . LYS A 1 97 ? 13.522 -8.334 32.895 1.00 86.50 97 LYS A O 1
ATOM 752 N N . THR A 1 98 ? 14.872 -6.554 32.952 1.00 85.00 98 THR A N 1
ATOM 753 C CA . THR A 1 98 ? 15.282 -6.590 31.541 1.00 85.00 98 THR A CA 1
ATOM 754 C C . THR A 1 98 ? 16.797 -6.619 31.434 1.00 85.00 98 THR A C 1
ATOM 756 O O . THR A 1 98 ? 17.475 -5.760 31.993 1.00 85.00 98 THR A O 1
ATOM 759 N N . ASP A 1 99 ? 17.322 -7.586 30.686 1.00 89.00 99 ASP A N 1
ATOM 760 C CA . ASP A 1 99 ? 18.744 -7.684 30.364 1.00 89.00 99 ASP A CA 1
ATOM 761 C C . ASP A 1 99 ? 18.992 -7.156 28.941 1.00 89.00 99 ASP A C 1
ATOM 763 O O . ASP A 1 99 ? 18.205 -7.429 28.033 1.00 89.00 99 ASP A O 1
ATOM 767 N N . PHE A 1 100 ? 20.059 -6.382 28.729 1.00 86.38 100 PHE A N 1
ATOM 768 C CA . PHE A 1 100 ? 20.413 -5.859 27.406 1.00 86.38 100 PHE A CA 1
ATOM 769 C C . PHE A 1 100 ? 21.914 -5.606 27.248 1.00 86.38 100 PHE A C 1
ATOM 771 O O . PHE A 1 100 ? 22.612 -5.262 28.198 1.00 86.38 100 PHE A O 1
ATOM 778 N N . GLU A 1 101 ? 22.392 -5.722 26.011 1.00 93.00 101 GLU A N 1
ATOM 779 C CA . GLU A 1 101 ? 23.758 -5.381 25.615 1.00 93.00 101 GLU A CA 1
ATOM 780 C C . GLU A 1 101 ? 23.757 -4.107 24.755 1.00 93.00 101 GLU A C 1
ATOM 782 O O . GLU A 1 101 ? 22.833 -3.888 23.961 1.00 93.00 101 GLU A O 1
ATOM 787 N N . ILE A 1 102 ? 24.762 -3.241 24.923 1.00 89.75 102 ILE A N 1
ATOM 788 C CA . ILE A 1 102 ? 24.910 -2.030 24.108 1.00 89.75 102 ILE A CA 1
ATOM 789 C C . ILE A 1 102 ? 26.365 -1.578 23.944 1.00 89.75 102 ILE A C 1
ATOM 791 O O . ILE A 1 102 ? 27.164 -1.645 24.875 1.00 89.75 102 ILE A O 1
ATOM 795 N N . GLU A 1 103 ? 26.709 -1.074 22.757 1.00 92.38 103 GLU A N 1
ATOM 796 C CA . GLU A 1 103 ? 28.023 -0.493 22.466 1.00 92.38 103 GLU A CA 1
ATOM 797 C C . GLU A 1 103 ? 28.047 1.015 22.771 1.00 92.38 103 GLU A C 1
ATOM 799 O O . GLU A 1 103 ? 27.323 1.804 22.163 1.00 92.38 103 GLU A O 1
ATOM 804 N N . ILE A 1 104 ? 28.933 1.435 23.675 1.00 92.44 104 ILE A N 1
ATOM 805 C CA . ILE A 1 104 ? 29.174 2.844 23.996 1.00 92.44 104 ILE A CA 1
ATOM 806 C C . ILE A 1 104 ? 30.233 3.420 23.058 1.00 92.44 104 ILE A C 1
ATOM 808 O O . ILE A 1 104 ? 31.361 2.929 23.005 1.00 92.44 104 ILE A O 1
ATOM 812 N N . ARG A 1 105 ? 29.892 4.511 22.361 1.00 84.81 105 ARG A N 1
ATOM 813 C CA . ARG A 1 105 ? 30.770 5.197 21.397 1.00 84.81 105 ARG A CA 1
ATOM 814 C C . ARG A 1 105 ? 31.448 6.436 22.009 1.00 84.81 105 ARG A C 1
ATOM 816 O O . ARG A 1 105 ? 30.866 7.101 22.869 1.00 84.81 105 ARG A O 1
ATOM 823 N N . PRO A 1 106 ? 32.682 6.781 21.587 1.00 85.75 106 PRO A N 1
ATOM 824 C CA . PRO A 1 106 ? 33.437 7.895 22.163 1.00 85.75 106 PRO A CA 1
ATOM 825 C C . PRO A 1 106 ? 32.738 9.239 21.934 1.00 85.75 106 PRO A C 1
ATOM 827 O O . PRO A 1 106 ? 32.483 9.606 20.792 1.00 85.75 106 PRO A O 1
ATOM 830 N N . ASN A 1 107 ? 32.518 10.001 23.011 1.00 83.56 107 ASN A N 1
ATOM 831 C CA . ASN A 1 107 ? 31.87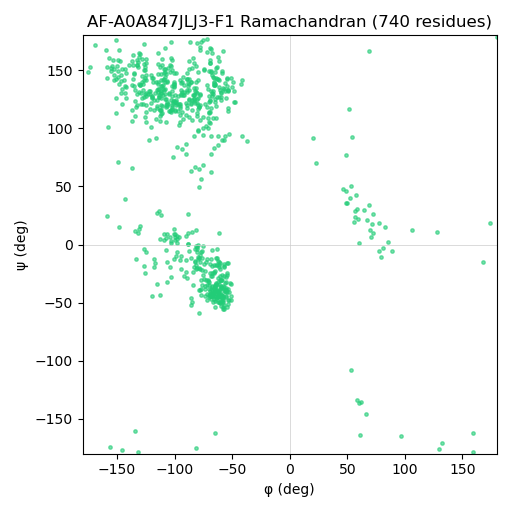6 11.323 23.002 1.00 83.56 107 ASN A CA 1
ATOM 832 C C . ASN A 1 107 ? 30.465 11.343 22.379 1.00 83.56 107 ASN A C 1
ATOM 834 O O . ASN A 1 107 ? 30.027 12.388 21.903 1.00 83.56 107 ASN A O 1
ATOM 838 N N . ALA A 1 108 ? 29.770 10.205 22.367 1.00 80.50 108 ALA A N 1
ATOM 839 C CA . ALA A 1 108 ? 28.409 10.090 21.859 1.00 80.50 108 ALA A CA 1
ATOM 840 C C . ALA A 1 108 ? 27.415 9.830 22.996 1.00 80.50 108 ALA A C 1
ATOM 842 O O . ALA A 1 108 ? 27.769 9.254 24.030 1.00 80.50 108 ALA A O 1
ATOM 843 N N . VAL A 1 109 ? 26.164 10.225 22.764 1.00 90.44 109 VAL A N 1
ATOM 844 C CA . VAL A 1 109 ? 25.005 9.747 23.521 1.00 90.44 109 VAL A CA 1
ATOM 845 C C . VAL A 1 109 ? 24.415 8.586 22.729 1.00 90.44 109 VAL A C 1
ATOM 847 O O . VAL A 1 109 ? 24.054 8.755 21.567 1.00 90.44 109 VAL A O 1
ATOM 850 N N . VAL A 1 110 ? 24.380 7.402 23.330 1.00 84.62 110 VAL A N 1
ATOM 851 C CA . VAL A 1 110 ? 23.785 6.201 22.741 1.00 84.62 110 VAL A CA 1
ATOM 852 C C . VAL A 1 110 ? 22.435 5.991 23.404 1.00 84.62 110 VAL A C 1
ATOM 854 O O . VAL A 1 110 ? 22.371 5.781 24.615 1.00 84.62 110 VAL A O 1
ATOM 857 N N . GLU A 1 111 ? 21.358 6.081 22.631 1.00 89.06 111 GLU A N 1
ATOM 858 C CA . GLU A 1 111 ? 20.002 5.907 23.149 1.00 89.06 111 GLU A CA 1
ATOM 859 C C . GLU A 1 111 ? 19.575 4.434 23.111 1.00 89.06 111 GLU A C 1
ATOM 861 O O . GLU A 1 111 ? 19.844 3.716 22.145 1.00 89.06 111 GLU A O 1
ATOM 866 N N . LYS A 1 112 ? 18.892 3.975 24.166 1.00 85.19 112 LYS A N 1
ATOM 867 C CA . LYS A 1 112 ? 18.309 2.632 24.249 1.00 85.19 112 LYS A CA 1
ATOM 868 C C . LYS A 1 112 ? 16.877 2.706 24.744 1.00 85.19 112 LYS A C 1
ATOM 870 O O . LYS A 1 112 ? 16.631 3.120 25.875 1.00 85.19 112 LYS A O 1
ATOM 875 N N . TYR A 1 113 ? 15.956 2.227 23.920 1.00 78.56 113 TYR A N 1
ATOM 876 C CA . TYR A 1 113 ? 14.572 2.018 24.320 1.00 78.56 113 TYR A CA 1
ATOM 877 C C . TYR A 1 113 ? 14.459 0.734 25.146 1.00 78.56 113 TYR A C 1
ATOM 879 O O . TYR A 1 113 ? 14.984 -0.316 24.760 1.00 78.56 113 TYR A O 1
ATOM 887 N N . ILE A 1 114 ? 13.825 0.841 26.311 1.00 79.75 114 ILE A N 1
ATOM 888 C CA . ILE A 1 114 ? 13.706 -0.225 27.303 1.00 79.75 114 ILE A CA 1
ATOM 889 C C . ILE A 1 114 ? 12.244 -0.627 27.456 1.00 79.75 114 ILE A C 1
ATOM 891 O O . ILE A 1 114 ? 11.403 0.181 27.848 1.00 79.75 114 ILE A O 1
ATOM 895 N N . LYS A 1 115 ? 11.989 -1.924 27.262 1.00 75.75 115 LYS A N 1
ATOM 896 C CA . LYS A 1 115 ? 10.765 -2.614 27.676 1.00 75.75 115 LYS A CA 1
ATOM 897 C C . LYS A 1 115 ? 11.048 -3.432 28.935 1.00 75.75 115 LYS A C 1
ATOM 899 O O . LYS A 1 115 ? 11.956 -4.263 28.925 1.00 75.75 115 LYS A O 1
ATOM 904 N N . MET A 1 116 ? 10.287 -3.211 30.008 1.00 78.62 116 MET A N 1
ATOM 905 C CA . MET A 1 116 ? 10.428 -3.954 31.270 1.00 78.62 116 MET A CA 1
ATOM 906 C C . MET A 1 116 ? 9.734 -5.320 31.194 1.00 78.62 116 MET A C 1
ATOM 908 O O . MET A 1 116 ? 8.542 -5.382 30.906 1.00 78.62 116 MET A O 1
ATOM 912 N N . ILE A 1 117 ? 10.458 -6.407 31.479 1.00 69.12 117 ILE A N 1
ATOM 913 C CA . ILE A 1 117 ? 9.898 -7.771 31.481 1.00 69.12 117 ILE A CA 1
ATOM 914 C C . ILE A 1 117 ? 9.485 -8.149 32.918 1.00 69.12 117 ILE A C 1
ATOM 916 O O . ILE A 1 117 ? 10.339 -8.125 33.802 1.00 69.12 117 ILE A O 1
ATOM 920 N N . PRO A 1 118 ? 8.212 -8.476 33.210 1.00 71.56 118 PRO A N 1
ATOM 921 C CA . PRO A 1 118 ? 7.772 -8.872 34.553 1.00 71.56 118 PRO A CA 1
ATOM 922 C C . PRO A 1 118 ? 8.499 -10.116 35.099 1.00 71.56 118 PRO A C 1
ATOM 924 O O . PRO A 1 118 ? 8.857 -11.012 34.343 1.00 71.56 118 PRO A O 1
ATOM 927 N N . LEU A 1 119 ? 8.675 -10.210 36.422 1.00 72.88 119 LEU A N 1
ATOM 928 C CA . LEU A 1 119 ? 9.173 -11.432 37.074 1.00 72.88 119 LEU A CA 1
ATOM 929 C C . LEU A 1 119 ? 8.033 -12.439 37.323 1.00 72.88 119 LEU A C 1
ATOM 931 O O . LEU A 1 119 ? 6.990 -12.068 37.857 1.00 72.88 119 LEU A O 1
ATOM 935 N N . GLU A 1 120 ? 8.259 -13.720 37.006 1.00 66.81 120 GLU A N 1
ATOM 936 C CA . GLU A 1 120 ? 7.230 -14.785 37.032 1.00 66.81 120 GLU A CA 1
ATOM 937 C C . GLU A 1 120 ? 7.314 -15.755 38.235 1.00 66.81 120 GLU A C 1
ATOM 939 O O . GLU A 1 120 ? 6.590 -16.747 38.296 1.00 66.81 120 GLU A O 1
ATOM 944 N N . ALA A 1 121 ? 8.192 -15.512 39.215 1.00 67.19 121 ALA A N 1
ATOM 945 C CA . ALA A 1 121 ? 8.410 -16.438 40.333 1.00 67.19 121 ALA A CA 1
ATOM 946 C C . ALA A 1 121 ? 7.659 -16.024 41.616 1.00 67.19 121 ALA A C 1
ATOM 948 O O . ALA A 1 121 ? 7.823 -14.906 42.104 1.00 67.19 121 ALA A O 1
ATOM 949 N N . GLY A 1 122 ? 6.899 -16.953 42.211 1.00 76.44 122 GLY A N 1
ATOM 950 C CA . GLY A 1 122 ? 6.232 -16.789 43.514 1.00 76.44 122 GLY A CA 1
ATOM 951 C C . GLY A 1 122 ? 4.742 -17.150 43.500 1.00 76.44 122 GLY A C 1
ATOM 952 O O . GLY A 1 122 ? 4.212 -17.586 42.479 1.00 76.44 122 GLY A O 1
ATOM 953 N N . GLN A 1 123 ? 4.063 -16.949 44.636 1.00 81.81 123 GLN A N 1
ATOM 954 C CA . GLN A 1 123 ? 2.605 -17.077 44.768 1.00 81.81 123 GLN A CA 1
ATOM 955 C C . GLN A 1 123 ? 1.984 -15.797 45.339 1.00 81.81 123 GLN A C 1
ATOM 957 O O . GLN A 1 123 ? 2.600 -15.129 46.170 1.00 81.81 123 GLN A O 1
ATOM 962 N N . GLY A 1 124 ? 0.769 -15.477 44.900 1.00 83.38 124 GLY A N 1
ATOM 963 C CA . GLY A 1 124 ? -0.111 -14.453 45.471 1.00 83.38 124 GLY A CA 1
ATOM 964 C C . GLY A 1 124 ? -1.482 -15.042 45.800 1.00 83.38 124 GLY A C 1
ATOM 965 O O . GLY A 1 124 ? -1.760 -16.195 45.465 1.00 83.38 124 GLY A O 1
ATOM 966 N N . SER A 1 125 ? -2.344 -14.270 46.458 1.00 84.75 125 SER A N 1
ATOM 967 C CA . SER A 1 125 ? -3.720 -14.681 46.748 1.00 84.75 125 SER A CA 1
ATOM 968 C C . SER A 1 125 ? -4.720 -13.930 45.876 1.00 84.75 125 SER A C 1
ATOM 970 O O . SER A 1 125 ? -4.524 -12.770 45.533 1.00 84.75 125 SER A O 1
ATOM 972 N N . LEU A 1 126 ? -5.803 -14.606 45.518 1.00 88.81 126 LEU A N 1
ATOM 973 C CA . LEU A 1 126 ? -6.956 -14.052 44.825 1.00 88.81 126 LEU A CA 1
ATOM 974 C C . LEU A 1 126 ? -8.172 -14.193 45.735 1.00 88.81 126 LEU A C 1
ATOM 976 O O . LEU A 1 126 ? -8.434 -15.289 46.231 1.00 88.81 126 LEU A O 1
ATOM 980 N N . SER A 1 127 ? -8.914 -13.109 45.916 1.00 86.88 127 SER A N 1
ATOM 981 C CA . SER A 1 127 ? -10.197 -13.069 46.614 1.00 86.88 127 SER A CA 1
ATOM 982 C C . SER A 1 127 ? -11.266 -12.586 45.642 1.00 86.88 127 SER A C 1
ATOM 984 O O . SER A 1 127 ? -11.099 -11.558 44.993 1.00 86.88 127 SER A O 1
ATOM 986 N N . ILE A 1 128 ? -12.348 -13.345 45.489 1.00 88.19 128 ILE A N 1
ATOM 987 C CA . ILE A 1 128 ? -13.439 -13.058 44.557 1.00 88.19 128 ILE A CA 1
ATOM 988 C C . ILE A 1 128 ? -14.737 -12.987 45.348 1.00 88.19 128 ILE A C 1
ATOM 990 O O . ILE A 1 128 ? -15.078 -13.916 46.080 1.00 88.19 128 ILE A O 1
ATOM 994 N N . THR A 1 129 ? -15.496 -11.918 45.148 1.00 84.81 129 THR A N 1
ATOM 995 C CA . THR A 1 129 ? -16.861 -11.771 45.648 1.00 84.81 129 THR A CA 1
ATOM 996 C C . THR A 1 129 ? -17.792 -11.456 44.484 1.00 84.81 129 THR A C 1
ATOM 998 O O . THR A 1 129 ? -17.515 -10.577 43.676 1.00 84.81 129 THR A O 1
ATOM 1001 N N . VAL A 1 130 ? -18.891 -12.200 44.388 1.00 84.81 130 VAL A N 1
ATOM 1002 C CA . VAL A 1 130 ? -19.903 -12.078 43.339 1.00 84.81 130 VAL A CA 1
ATOM 1003 C C . VAL A 1 130 ? -21.260 -11.857 43.992 1.00 84.81 130 VAL A C 1
ATOM 1005 O O . VAL A 1 130 ? -21.841 -12.789 44.542 1.00 84.81 130 VAL A O 1
ATOM 1008 N N . ASP A 1 131 ? -21.784 -10.644 43.940 1.00 82.88 131 ASP A N 1
ATOM 1009 C CA . ASP A 1 131 ? -23.129 -10.307 44.389 1.00 82.88 131 ASP A CA 1
ATOM 1010 C C . ASP A 1 131 ? -24.117 -10.483 43.228 1.00 82.88 131 ASP A C 1
ATOM 1012 O O . ASP A 1 131 ? -24.029 -9.817 42.208 1.00 82.88 131 ASP A O 1
ATOM 1016 N N . PHE A 1 132 ? -25.078 -11.391 43.350 1.00 85.06 132 PHE A N 1
ATOM 1017 C CA . PHE A 1 132 ? -26.166 -11.578 42.392 1.00 85.06 132 PHE A CA 1
ATOM 1018 C C . PHE A 1 132 ? -27.540 -11.224 42.971 1.00 85.06 132 PHE A C 1
ATOM 1020 O O . PHE A 1 132 ? -28.576 -11.741 42.539 1.00 85.06 132 PHE A O 1
ATOM 1027 N N . SER A 1 133 ? -27.568 -10.301 43.936 1.00 79.44 133 SER A N 1
ATOM 1028 C CA . SER A 1 133 ? -28.770 -9.803 44.608 1.00 79.44 133 SER A CA 1
ATOM 1029 C C . SER A 1 133 ? -29.816 -9.254 43.640 1.00 79.44 133 SER A C 1
ATOM 1031 O O . SER A 1 133 ? -31.010 -9.555 43.793 1.00 79.44 133 SER A O 1
ATOM 1033 N N . ALA A 1 134 ? -29.366 -8.555 42.595 1.00 69.56 134 ALA A N 1
ATOM 1034 C CA . ALA A 1 134 ? -30.218 -7.985 41.558 1.00 69.56 134 ALA A CA 1
ATOM 1035 C C . ALA A 1 134 ? -30.684 -8.997 40.492 1.00 69.56 134 ALA A C 1
ATOM 1037 O O . ALA A 1 134 ? -31.437 -8.627 39.594 1.00 69.56 134 ALA A O 1
ATOM 1038 N N . PHE A 1 135 ? -30.299 -10.278 40.571 1.00 74.75 135 PHE A N 1
ATOM 1039 C CA . PHE A 1 135 ? -30.847 -11.298 39.676 1.00 74.75 135 PHE A CA 1
ATOM 1040 C C . PHE A 1 135 ? -32.335 -11.529 39.994 1.00 74.75 135 PHE A C 1
ATOM 1042 O O . PHE A 1 135 ? -32.699 -11.928 41.108 1.00 74.75 135 PHE A O 1
ATOM 1049 N N . ASN A 1 136 ? -33.197 -11.238 39.015 1.00 69.50 136 ASN A N 1
ATOM 1050 C CA . ASN A 1 136 ? -34.647 -11.096 39.205 1.00 69.50 136 ASN A CA 1
ATOM 1051 C C . ASN A 1 136 ? -35.432 -12.418 39.128 1.00 69.50 136 ASN A C 1
ATOM 1053 O O . ASN A 1 136 ? -36.614 -12.444 39.473 1.00 69.50 136 ASN A O 1
ATOM 1057 N N . GLU A 1 137 ? -34.815 -13.513 38.676 1.00 76.31 137 GLU A N 1
ATOM 1058 C CA . GLU A 1 137 ? -35.466 -14.826 38.643 1.00 76.31 137 GLU A CA 1
ATOM 1059 C C . GLU A 1 137 ? -35.280 -15.574 39.970 1.00 76.31 137 GLU A C 1
ATOM 1061 O O . GLU A 1 137 ? -34.287 -15.409 40.680 1.00 76.31 137 GLU A O 1
ATOM 1066 N N . SER A 1 138 ? -36.248 -16.427 40.310 1.00 80.00 138 SER A N 1
ATOM 1067 C CA . SER A 1 138 ? -36.119 -17.326 41.460 1.00 80.00 138 SER A CA 1
ATOM 1068 C C . SER A 1 138 ? -35.149 -18.461 41.127 1.00 80.00 138 SER A C 1
ATOM 1070 O O . SER A 1 138 ? -35.394 -19.218 40.191 1.00 80.00 138 SER A O 1
ATOM 1072 N N . LEU A 1 139 ? -34.070 -18.581 41.904 1.00 81.81 139 LEU A N 1
ATOM 1073 C CA . LEU A 1 139 ? -33.079 -19.657 41.809 1.00 81.81 139 LEU A CA 1
ATOM 1074 C C . LEU A 1 139 ? -33.446 -20.780 42.790 1.00 81.81 139 LEU A C 1
ATOM 1076 O O . LEU A 1 139 ? -33.875 -20.507 43.911 1.00 81.81 139 LEU A O 1
ATOM 1080 N N . THR A 1 140 ? -33.291 -22.036 42.378 1.00 85.69 140 THR A N 1
ATOM 1081 C CA . THR A 1 140 ? -33.680 -23.221 43.169 1.00 85.69 140 THR A CA 1
ATOM 1082 C C . THR A 1 140 ? -32.489 -23.978 43.760 1.00 85.69 140 THR A C 1
ATOM 1084 O O . THR A 1 140 ? -32.587 -24.525 44.857 1.00 85.69 140 THR A O 1
ATOM 1087 N N . ALA A 1 141 ? -31.363 -23.982 43.056 1.00 87.75 141 ALA A N 1
ATOM 1088 C CA . ALA A 1 141 ? -30.076 -24.549 43.429 1.00 87.75 141 ALA A CA 1
ATOM 1089 C C . ALA A 1 141 ? -28.944 -23.722 42.771 1.00 87.75 141 ALA A C 1
ATOM 1091 O O . ALA A 1 141 ? -28.324 -24.201 41.811 1.00 87.75 141 ALA A O 1
ATOM 1092 N N . PRO A 1 142 ? -28.698 -22.479 43.241 1.00 88.88 142 PRO A N 1
ATOM 1093 C CA . PRO A 1 142 ? -27.707 -21.587 42.646 1.00 88.88 142 PRO A CA 1
ATOM 1094 C C . PRO A 1 142 ? -26.271 -22.096 42.846 1.00 88.88 142 PRO A C 1
ATOM 1096 O O . PRO A 1 142 ? -25.946 -22.672 43.882 1.00 88.88 142 PRO A O 1
ATOM 1099 N N . GLY A 1 143 ? -25.407 -21.844 41.863 1.00 89.19 143 GLY A N 1
ATOM 1100 C CA . GLY A 1 143 ? -23.971 -22.137 41.870 1.00 89.19 143 GLY A CA 1
ATOM 1101 C C . GLY A 1 143 ? -23.193 -21.077 41.086 1.00 89.19 143 GLY A C 1
ATOM 1102 O O . GLY A 1 143 ? -23.664 -20.643 40.042 1.00 89.19 143 GLY A O 1
ATOM 1103 N N . VAL A 1 144 ? -22.011 -20.658 41.551 1.00 91.12 144 VAL A N 1
ATOM 1104 C CA . VAL A 1 144 ? -21.129 -19.744 40.804 1.00 91.12 144 VAL A CA 1
ATOM 1105 C C . VAL A 1 144 ? -19.892 -20.511 40.353 1.00 91.12 144 VAL A C 1
ATOM 1107 O O . VAL A 1 144 ? -19.094 -20.976 41.163 1.00 91.12 144 VAL A O 1
ATOM 1110 N N . LEU A 1 145 ? -19.758 -20.679 39.043 1.00 89.44 145 LEU A N 1
ATOM 1111 C CA . LEU A 1 145 ? -18.638 -21.356 38.405 1.00 89.44 145 LEU A CA 1
ATOM 1112 C C . LEU A 1 145 ? -17.563 -20.319 38.094 1.00 89.44 145 LEU A C 1
ATOM 1114 O O . LEU A 1 145 ? -17.833 -19.367 37.363 1.00 89.44 145 LEU A O 1
ATOM 1118 N N . ILE A 1 146 ? -16.362 -20.519 38.630 1.00 91.25 146 ILE A N 1
ATOM 1119 C CA . ILE A 1 146 ? -15.205 -19.656 38.396 1.00 91.25 146 ILE A CA 1
ATOM 1120 C C . ILE A 1 146 ? -14.138 -20.504 37.717 1.00 91.25 146 ILE A C 1
ATOM 1122 O O . ILE A 1 146 ? -13.643 -21.471 38.295 1.00 91.25 146 ILE A O 1
ATOM 1126 N N . GLN A 1 147 ? -13.803 -20.155 36.482 1.00 90.88 147 GLN A N 1
ATOM 1127 C CA . GLN A 1 147 ? -12.702 -20.745 35.726 1.00 90.88 147 GLN A CA 1
ATOM 1128 C C . GLN A 1 147 ? -11.639 -19.681 35.481 1.00 90.88 147 GLN A C 1
ATOM 1130 O O . GLN A 1 147 ? -11.950 -18.493 35.475 1.00 90.88 147 GLN A O 1
ATOM 1135 N N . TYR A 1 148 ? -10.396 -20.089 35.280 1.00 88.88 148 TYR A N 1
ATOM 1136 C CA . TYR A 1 148 ? -9.321 -19.177 34.908 1.00 88.88 148 TYR A CA 1
ATOM 1137 C C . TYR A 1 148 ? -8.453 -19.774 33.810 1.00 88.88 148 TYR A C 1
ATOM 1139 O O . TYR A 1 148 ? -8.386 -20.995 33.672 1.00 88.88 148 TYR A O 1
ATOM 1147 N N . GLU A 1 149 ? -7.763 -18.906 33.084 1.00 83.00 149 GLU A N 1
ATOM 1148 C CA . GLU A 1 149 ? -6.735 -19.230 32.098 1.00 83.00 149 GLU A CA 1
ATOM 1149 C C . GLU A 1 149 ? -5.523 -18.331 32.345 1.00 83.00 149 GLU A C 1
ATOM 1151 O O . GLU A 1 149 ? -5.682 -17.119 32.494 1.00 83.00 149 GLU A O 1
ATOM 1156 N N . LYS A 1 150 ? -4.323 -18.906 32.442 1.00 79.62 150 LYS A N 1
ATOM 1157 C CA . LYS A 1 150 ? -3.082 -18.143 32.611 1.00 79.62 150 LYS A CA 1
ATOM 1158 C C . LYS A 1 150 ? -2.587 -17.653 31.248 1.00 79.62 150 LYS A C 1
ATOM 1160 O O . LYS A 1 150 ? -2.354 -18.464 30.357 1.00 79.62 150 LYS A O 1
ATOM 1165 N N . SER A 1 151 ? -2.398 -16.346 31.088 1.00 65.06 151 SER A N 1
ATOM 1166 C CA . SER A 1 151 ? -2.214 -15.709 29.773 1.00 65.06 151 SER A CA 1
ATOM 1167 C C . SER A 1 151 ? -0.927 -16.098 29.032 1.00 65.06 151 SER A C 1
ATOM 1169 O O . SER A 1 151 ? -0.871 -15.982 27.814 1.00 65.06 151 SER A O 1
ATOM 1171 N N . ASP A 1 152 ? 0.117 -16.528 29.743 1.00 55.78 152 ASP A N 1
ATOM 1172 C CA . ASP A 1 152 ? 1.434 -16.862 29.172 1.00 55.78 152 ASP A CA 1
ATOM 1173 C C . ASP A 1 152 ? 1.560 -18.327 28.718 1.00 55.78 152 ASP A C 1
ATOM 1175 O O . ASP A 1 152 ? 2.317 -18.651 27.807 1.00 55.78 152 ASP A O 1
ATOM 1179 N N . THR A 1 153 ? 0.814 -19.219 29.361 1.00 64.31 153 THR A N 1
ATOM 1180 C CA . THR A 1 153 ? 0.938 -20.679 29.239 1.00 64.31 153 THR A CA 1
ATOM 1181 C C . THR A 1 153 ? -0.332 -21.320 28.691 1.00 64.31 153 THR A C 1
ATOM 1183 O O . THR A 1 153 ? -0.278 -22.443 28.196 1.00 64.31 153 THR A O 1
ATOM 1186 N N . GLY A 1 154 ? -1.470 -20.621 28.764 1.00 66.44 154 GLY A N 1
ATOM 1187 C CA . GLY A 1 154 ? -2.795 -21.159 28.456 1.00 66.44 154 GLY A CA 1
ATOM 1188 C C . GLY A 1 154 ? -3.313 -22.132 29.520 1.00 66.44 154 GLY A C 1
ATOM 1189 O O . GLY A 1 154 ? -4.314 -22.811 29.296 1.00 66.44 154 GLY A O 1
ATOM 1190 N N . ASP A 1 155 ? -2.641 -22.236 30.672 1.00 76.25 155 ASP A N 1
ATOM 1191 C CA . ASP A 1 155 ? -3.021 -23.166 31.733 1.00 76.25 155 ASP A CA 1
ATOM 1192 C C . ASP A 1 155 ? -4.394 -22.798 32.301 1.00 76.25 155 ASP A C 1
ATOM 1194 O O . ASP A 1 155 ? -4.585 -21.720 32.871 1.00 76.25 155 ASP A O 1
ATOM 1198 N N . THR A 1 156 ? -5.348 -23.721 32.187 1.00 83.56 156 THR A N 1
ATOM 1199 C CA . THR A 1 156 ? -6.714 -23.523 32.681 1.00 83.56 156 THR A CA 1
ATOM 1200 C C . THR A 1 156 ? -6.958 -24.204 34.022 1.00 83.56 156 THR A C 1
ATOM 1202 O O . THR A 1 156 ? -6.458 -25.303 34.268 1.00 83.56 156 THR A O 1
ATOM 1205 N N . GLY A 1 157 ? -7.815 -23.622 34.856 1.00 90.06 157 GLY A N 1
ATOM 1206 C CA . GLY A 1 157 ? -8.290 -24.253 36.087 1.00 90.06 157 GLY A CA 1
ATOM 1207 C C . GLY A 1 157 ? -9.636 -23.713 36.557 1.00 90.06 157 GLY A C 1
ATOM 1208 O O . GLY A 1 157 ? -10.288 -22.928 35.867 1.00 90.06 157 GLY A O 1
ATOM 1209 N N . SER A 1 158 ? -10.073 -24.156 37.734 1.00 91.44 158 SER A N 1
ATOM 1210 C CA . SER A 1 158 ? -11.323 -23.718 38.360 1.00 91.44 158 SER A CA 1
ATOM 1211 C C . SER A 1 158 ? -11.131 -23.414 39.838 1.00 91.44 158 SER A C 1
ATOM 1213 O O . SER A 1 158 ? -10.348 -24.087 40.506 1.00 91.44 158 SER A O 1
ATOM 1215 N N . ILE A 1 159 ? -11.881 -22.440 40.347 1.00 91.69 159 ILE A N 1
ATOM 1216 C CA . ILE A 1 159 ? -11.889 -22.049 41.757 1.00 91.69 159 ILE A CA 1
ATOM 1217 C C . ILE A 1 159 ? -13.267 -22.380 42.326 1.00 91.69 159 ILE A C 1
ATOM 1219 O O . ILE A 1 159 ? -14.295 -22.009 41.755 1.00 91.69 159 ILE A O 1
ATOM 1223 N N . GLU A 1 160 ? -13.293 -23.102 43.443 1.00 91.19 160 GLU A N 1
ATOM 1224 C CA . GLU A 1 160 ? -14.541 -23.399 44.140 1.00 91.19 160 GLU A CA 1
ATOM 1225 C C . GLU A 1 160 ? -15.084 -22.133 44.808 1.00 91.19 160 GLU A C 1
ATOM 1227 O O . GLU A 1 160 ? -14.352 -21.395 45.470 1.00 91.19 160 GLU A O 1
ATOM 1232 N N . SER A 1 161 ? -16.382 -21.886 44.637 1.00 91.25 161 SER A N 1
ATOM 1233 C CA . SER A 1 161 ? -17.088 -20.798 45.306 1.00 91.25 161 SER A CA 1
ATOM 1234 C C . SER A 1 161 ? -18.032 -21.344 46.372 1.00 91.25 161 SER A C 1
ATOM 1236 O O . SER A 1 161 ? -18.558 -22.454 46.274 1.00 91.25 161 SER A O 1
ATOM 1238 N N . SER A 1 162 ? -18.261 -20.538 47.401 1.00 89.75 162 SER A N 1
ATOM 1239 C CA . SER A 1 162 ? -19.284 -20.770 48.415 1.00 89.75 162 SER A CA 1
ATOM 1240 C C . SER A 1 162 ? -20.372 -19.716 48.270 1.00 89.75 162 SER A C 1
ATOM 1242 O O . SER A 1 162 ? -20.065 -18.547 48.052 1.00 89.75 162 SER A O 1
ATOM 1244 N N . ILE A 1 163 ? -21.640 -20.122 48.359 1.00 89.94 163 ILE A N 1
ATOM 1245 C CA . ILE A 1 163 ? -22.784 -19.216 48.216 1.00 89.94 163 ILE A CA 1
ATOM 1246 C C . ILE A 1 163 ? -23.465 -19.016 49.563 1.00 89.94 163 ILE A C 1
ATOM 1248 O O . ILE A 1 163 ? -23.789 -19.980 50.257 1.00 89.94 163 ILE A O 1
ATOM 1252 N N . SER A 1 164 ? -23.739 -17.755 49.883 1.00 85.88 164 SER A N 1
ATOM 1253 C CA . SER A 1 164 ? -24.606 -17.329 50.974 1.00 85.88 164 SER A CA 1
ATOM 1254 C C . SER A 1 164 ? -25.681 -16.404 50.410 1.00 85.88 164 SER A C 1
ATOM 1256 O O . SER A 1 164 ? -25.383 -15.311 49.940 1.00 85.88 164 SER A O 1
ATOM 1258 N N . GLU A 1 165 ? -26.939 -16.842 50.458 1.00 84.12 165 GLU A N 1
ATOM 1259 C CA . GLU A 1 165 ? -28.085 -16.131 49.875 1.00 84.12 165 GLU A CA 1
ATOM 1260 C C . GLU A 1 165 ? -27.879 -15.779 48.392 1.00 84.12 165 GLU A C 1
ATOM 1262 O O . GLU A 1 165 ? -27.932 -16.664 47.537 1.00 84.12 165 GLU A O 1
ATOM 1267 N N . LYS A 1 166 ? -27.671 -14.492 48.090 1.00 87.38 166 LYS A N 1
ATOM 1268 C CA . LYS A 1 166 ? -27.424 -13.976 46.745 1.00 87.38 166 LYS A CA 1
ATOM 1269 C C . LYS A 1 166 ? -26.002 -13.437 46.564 1.00 87.38 166 LYS A C 1
ATOM 1271 O O . LYS A 1 166 ? -25.776 -12.605 45.698 1.00 87.38 166 LYS A O 1
ATOM 1276 N N . THR A 1 167 ? -25.043 -13.915 47.347 1.00 87.25 167 THR A N 1
ATOM 1277 C CA . THR A 1 167 ? -23.627 -13.568 47.195 1.00 87.25 167 THR A CA 1
ATOM 1278 C C . THR A 1 167 ? -22.791 -14.844 47.178 1.00 87.25 167 THR A C 1
ATOM 1280 O O . THR A 1 167 ? -23.036 -15.765 47.958 1.00 87.25 167 THR A O 1
ATOM 1283 N N . ALA A 1 168 ? -21.809 -14.922 46.284 1.00 91.19 168 ALA A N 1
ATOM 1284 C CA . ALA A 1 168 ? -20.806 -15.974 46.256 1.00 91.19 168 ALA A CA 1
ATOM 1285 C C . ALA A 1 168 ? -19.433 -15.406 46.609 1.00 91.19 168 ALA A C 1
ATOM 1287 O O . ALA A 1 168 ? -19.077 -14.321 46.159 1.00 91.19 168 ALA A O 1
ATOM 1288 N N . SER A 1 169 ? -18.643 -16.161 47.360 1.00 90.44 169 SER A N 1
ATOM 1289 C CA . SER A 1 169 ? -17.257 -15.817 47.668 1.00 90.44 169 SER A CA 1
ATOM 1290 C C . SER A 1 169 ? -16.342 -16.991 47.352 1.00 90.44 169 SER A C 1
ATOM 1292 O O . SER A 1 169 ? -16.689 -18.148 47.612 1.00 90.44 169 SER A O 1
ATOM 1294 N N . ALA A 1 170 ? -15.174 -16.690 46.797 1.00 90.88 170 ALA A N 1
ATOM 1295 C CA . ALA A 1 170 ? -14.147 -17.659 46.452 1.00 90.88 170 ALA A CA 1
ATOM 1296 C C . ALA A 1 170 ? -12.759 -17.080 46.719 1.00 90.88 170 ALA A C 1
ATOM 1298 O O . ALA A 1 170 ? -12.556 -15.872 46.624 1.00 90.88 170 ALA A O 1
ATOM 1299 N N . SER A 1 171 ? -11.792 -17.938 47.022 1.00 91.00 171 SER A N 1
ATOM 1300 C CA . SER A 1 171 ? -10.398 -17.525 47.137 1.00 91.00 171 SER A CA 1
ATOM 1301 C C . SER A 1 171 ? -9.450 -18.618 46.661 1.00 91.00 171 SER A C 1
ATOM 1303 O O . SER A 1 171 ? -9.768 -19.806 46.717 1.00 91.00 171 SER A O 1
ATOM 1305 N N . ALA A 1 172 ? -8.285 -18.215 46.155 1.00 91.50 172 ALA A N 1
ATOM 1306 C CA . ALA A 1 172 ? -7.266 -19.132 45.656 1.00 91.50 172 ALA A CA 1
ATOM 1307 C C . ALA A 1 172 ? -5.854 -18.594 45.912 1.00 91.50 172 ALA A C 1
ATOM 1309 O O . ALA A 1 172 ? -5.615 -17.393 45.821 1.00 91.50 172 ALA A O 1
ATOM 1310 N N . SER A 1 173 ? -4.903 -19.494 46.181 1.00 91.81 173 SER A N 1
ATOM 1311 C CA . SER A 1 173 ? -3.476 -19.191 46.021 1.00 91.81 173 SER A CA 1
ATOM 1312 C C . SER A 1 173 ? -3.091 -19.493 44.580 1.00 91.81 173 SER A C 1
ATOM 1314 O O . SER A 1 173 ? -3.340 -20.599 44.096 1.00 91.81 173 SER A O 1
ATOM 1316 N N . MET A 1 174 ? -2.514 -18.518 43.889 1.00 88.06 174 MET A N 1
ATOM 1317 C CA . MET A 1 174 ? -2.177 -18.617 42.474 1.00 88.06 174 MET A CA 1
ATOM 1318 C C . MET A 1 174 ? -0.706 -18.273 42.265 1.00 88.06 174 MET A C 1
ATOM 1320 O O . MET A 1 174 ? -0.121 -17.486 43.012 1.00 88.06 174 MET A O 1
ATOM 1324 N N . ASN A 1 175 ? -0.091 -18.872 41.248 1.00 86.38 175 ASN A N 1
ATOM 1325 C CA . ASN A 1 175 ? 1.253 -18.471 40.850 1.00 86.38 175 ASN A CA 1
ATOM 1326 C C . ASN A 1 175 ? 1.222 -17.025 40.343 1.00 86.38 175 ASN A C 1
ATOM 1328 O O . ASN A 1 175 ? 0.206 -16.552 39.838 1.00 86.38 175 ASN A O 1
ATOM 1332 N N . VAL A 1 176 ? 2.339 -16.318 40.487 1.00 79.50 176 VAL A N 1
ATOM 1333 C CA . VAL A 1 176 ? 2.482 -14.982 39.904 1.00 79.50 176 VAL A CA 1
ATOM 1334 C C . VAL A 1 176 ? 2.268 -15.060 38.396 1.00 79.50 176 VAL A C 1
ATOM 1336 O O . VAL A 1 176 ? 2.786 -15.956 37.729 1.00 79.50 176 VAL A O 1
ATOM 1339 N N . GLY A 1 177 ? 1.481 -14.133 37.863 1.00 74.50 177 GLY A N 1
ATOM 1340 C CA . GLY A 1 177 ? 1.157 -14.119 36.444 1.00 74.50 177 GLY A CA 1
ATOM 1341 C C . GLY A 1 177 ? -0.099 -13.327 36.126 1.00 74.50 177 GLY A C 1
ATOM 1342 O O . GLY A 1 177 ? -0.739 -12.745 37.006 1.00 74.50 177 GLY A O 1
ATOM 1343 N N . TYR A 1 178 ? -0.433 -13.315 34.843 1.00 74.19 178 TYR A N 1
ATOM 1344 C CA . TYR A 1 178 ? -1.655 -12.724 34.319 1.00 74.19 178 TYR A CA 1
ATOM 1345 C C . TYR A 1 178 ? -2.672 -13.825 34.062 1.00 74.19 178 TYR A C 1
ATOM 1347 O O . TYR A 1 178 ? -2.318 -14.899 33.572 1.00 74.19 178 TYR A O 1
ATOM 1355 N N . TYR A 1 179 ? -3.921 -13.560 34.427 1.00 78.06 179 TYR A N 1
ATOM 1356 C CA . TYR A 1 179 ? -5.003 -14.521 34.304 1.00 78.06 179 TYR A CA 1
ATOM 1357 C C . TYR A 1 179 ? -6.242 -13.857 33.732 1.00 78.06 179 TYR A C 1
ATOM 1359 O O . TYR A 1 179 ? -6.541 -12.705 34.048 1.00 78.06 179 TYR A O 1
ATOM 1367 N N . LEU A 1 180 ? -6.995 -14.623 32.955 1.00 75.25 180 LEU A N 1
ATOM 1368 C CA . LEU A 1 180 ? -8.351 -14.291 32.563 1.00 75.25 180 LEU A CA 1
ATOM 1369 C C . LEU A 1 180 ? -9.317 -15.173 33.356 1.00 75.25 180 LEU A C 1
ATOM 1371 O O . LEU A 1 180 ? -9.231 -16.397 33.292 1.00 75.25 180 LEU A O 1
ATOM 1375 N N . LEU A 1 181 ? -10.211 -14.565 34.135 1.00 74.19 181 LEU A N 1
ATOM 1376 C CA . LEU A 1 181 ? -11.240 -15.274 34.895 1.00 74.19 181 LEU A CA 1
ATOM 1377 C C . LEU A 1 181 ? -12.547 -15.322 34.110 1.00 74.19 181 LEU A C 1
ATOM 1379 O O . LEU A 1 181 ? -13.034 -14.287 33.676 1.00 74.19 181 LEU A O 1
ATOM 1383 N N . TYR A 1 182 ? -13.176 -16.487 34.026 1.00 78.81 182 TYR A N 1
ATOM 1384 C CA . TYR A 1 182 ? -14.502 -16.688 33.448 1.00 78.81 182 TYR A CA 1
ATOM 1385 C C . TYR A 1 182 ? -15.482 -17.061 34.561 1.00 78.81 182 TYR A C 1
ATOM 1387 O O . TYR A 1 182 ? -15.340 -18.112 35.191 1.00 78.81 182 TYR A O 1
ATOM 1395 N N . ILE A 1 183 ? -16.482 -16.212 34.811 1.00 83.25 183 ILE A N 1
ATOM 1396 C CA . ILE A 1 183 ? -17.381 -16.351 35.966 1.00 83.25 183 ILE A CA 1
ATOM 1397 C C . ILE A 1 183 ? -18.828 -16.481 35.486 1.00 83.25 183 ILE A C 1
ATOM 1399 O O . ILE A 1 183 ? -19.294 -15.700 34.656 1.00 83.25 183 ILE A O 1
ATOM 1403 N N . LYS A 1 184 ? -19.548 -17.494 35.982 1.00 86.25 184 LYS A N 1
ATOM 1404 C CA . LYS A 1 184 ? -20.925 -17.815 35.566 1.00 86.25 184 LYS A CA 1
ATOM 1405 C C . LYS A 1 184 ? -21.803 -18.157 36.764 1.00 86.25 184 LYS A C 1
ATOM 1407 O O . LYS A 1 184 ? -21.390 -18.935 37.614 1.00 86.25 184 LYS A O 1
ATOM 1412 N N . LEU A 1 185 ? -23.034 -17.659 36.792 1.00 87.06 185 LEU A N 1
ATOM 1413 C CA . LEU A 1 185 ? -24.094 -18.116 37.691 1.00 87.06 185 LEU A CA 1
ATOM 1414 C C . LEU A 1 185 ? -24.842 -19.259 37.009 1.00 87.06 185 LEU A C 1
ATOM 1416 O O . LEU A 1 185 ? -25.238 -19.140 35.850 1.00 87.06 185 LEU A O 1
ATOM 1420 N N . ALA A 1 186 ? -25.077 -20.346 37.725 1.00 83.31 186 ALA A N 1
ATOM 1421 C CA . ALA A 1 186 ? -25.849 -21.498 37.292 1.00 83.31 186 ALA A CA 1
ATOM 1422 C C . ALA A 1 186 ? -26.948 -21.824 38.310 1.00 83.31 186 ALA A C 1
ATOM 1424 O O . ALA A 1 186 ? -26.819 -21.510 39.487 1.00 83.31 186 ALA A O 1
ATOM 1425 N N . ASP A 1 187 ? -28.018 -22.475 37.860 1.00 87.75 187 ASP A N 1
ATOM 1426 C CA . ASP A 1 187 ? -29.105 -22.991 38.694 1.00 87.75 187 ASP A CA 1
ATOM 1427 C C . ASP A 1 187 ? -29.417 -24.429 38.274 1.00 87.75 187 ASP A C 1
ATOM 1429 O O . ASP A 1 187 ? -29.734 -24.675 37.106 1.00 87.75 187 ASP A O 1
ATOM 1433 N N . GLY A 1 188 ? -29.259 -25.397 39.182 1.00 83.31 188 GLY A N 1
ATOM 1434 C CA . GLY A 1 188 ? -29.491 -26.817 38.872 1.00 83.31 188 GLY A CA 1
ATOM 1435 C C . GLY A 1 188 ? -28.653 -27.351 37.695 1.00 83.31 188 GLY A C 1
ATOM 1436 O O . GLY A 1 188 ? -29.102 -28.232 36.964 1.00 83.31 188 GLY A O 1
ATOM 1437 N N . GLY A 1 189 ? -27.462 -26.782 37.470 1.00 74.06 189 GLY A N 1
ATOM 1438 C CA . GLY A 1 189 ? -26.557 -27.126 36.363 1.00 74.06 189 GLY A CA 1
ATOM 1439 C C . GLY A 1 189 ? -26.778 -26.344 35.060 1.00 74.06 189 GLY A C 1
ATOM 1440 O O . GLY A 1 189 ? -25.973 -26.470 34.142 1.00 74.06 189 GLY A O 1
ATOM 1441 N N . SER A 1 190 ? -27.819 -25.511 34.967 1.00 70.75 190 SER A N 1
ATOM 1442 C CA . SER A 1 190 ? -28.055 -24.640 33.806 1.00 70.75 190 SER A CA 1
ATOM 1443 C C . SER A 1 190 ? -27.469 -23.252 34.041 1.00 70.75 190 SER A C 1
ATOM 1445 O O . SER A 1 190 ? -27.772 -22.638 35.057 1.00 70.75 190 SER A O 1
ATOM 1447 N N . VAL A 1 191 ? -26.674 -22.728 33.106 1.00 78.06 191 VAL A N 1
ATOM 1448 C CA . VAL A 1 191 ? -26.125 -21.362 33.195 1.00 78.06 191 VAL A CA 1
ATOM 1449 C C . VAL A 1 191 ? -27.256 -20.331 33.087 1.00 78.06 191 VAL A C 1
ATOM 1451 O O . VAL A 1 191 ? -28.107 -20.426 32.205 1.00 78.06 191 VAL A O 1
ATOM 1454 N N . LYS A 1 192 ? -27.264 -19.361 34.002 1.00 77.56 192 LYS A N 1
ATOM 1455 C CA . LYS A 1 192 ? -28.281 -18.311 34.158 1.00 77.56 192 LYS A CA 1
ATOM 1456 C C . LYS A 1 192 ? -27.751 -16.909 33.891 1.00 77.56 192 LYS A C 1
ATOM 1458 O O . LYS A 1 192 ? -28.487 -16.076 33.377 1.00 77.56 192 LYS A O 1
ATOM 1463 N N . TYR A 1 193 ? -26.493 -16.660 34.234 1.00 68.81 193 TYR A N 1
ATOM 1464 C CA . TYR A 1 193 ? -25.833 -15.376 34.031 1.00 68.81 193 TYR A CA 1
ATOM 1465 C C . TYR A 1 193 ? -24.343 -15.618 33.792 1.00 68.81 193 TYR A C 1
ATOM 1467 O O . TYR A 1 193 ? -23.768 -16.543 34.365 1.00 68.81 193 TYR A O 1
ATOM 1475 N N . VAL A 1 194 ? -23.720 -14.821 32.935 1.00 65.75 194 VAL A N 1
ATOM 1476 C CA . VAL A 1 194 ? -22.286 -14.890 32.639 1.00 65.75 194 VAL A CA 1
ATOM 1477 C C . VAL A 1 194 ? -21.739 -13.481 32.802 1.00 65.75 194 VAL A C 1
ATOM 1479 O O . VAL A 1 194 ? -22.288 -12.552 32.218 1.00 65.75 194 VAL A O 1
ATOM 1482 N N . TRP A 1 195 ? -20.701 -13.324 33.618 1.00 70.94 195 TRP A N 1
ATOM 1483 C CA . TRP A 1 195 ? -19.969 -12.065 33.712 1.00 70.94 195 TRP A CA 1
ATOM 1484 C C . TRP A 1 195 ? -18.907 -12.005 32.618 1.00 70.94 195 TRP A C 1
ATOM 1486 O O . TRP A 1 195 ? -18.363 -13.039 32.220 1.00 70.94 195 TRP A O 1
ATOM 1496 N N . ASN A 1 196 ? -18.575 -10.788 32.187 1.00 56.75 196 ASN A N 1
ATOM 1497 C CA . ASN A 1 196 ? -17.447 -10.562 31.289 1.00 56.75 196 ASN A CA 1
ATOM 1498 C C . ASN A 1 196 ? -16.170 -11.160 31.893 1.00 56.75 196 ASN A C 1
ATOM 1500 O O . ASN A 1 196 ? -15.973 -11.049 33.113 1.00 56.75 196 ASN A O 1
ATOM 1504 N N . PRO A 1 197 ? -15.287 -11.754 31.072 1.00 67.88 197 PRO A N 1
ATOM 1505 C CA . PRO A 1 197 ? -14.030 -12.268 31.575 1.00 67.88 197 PRO A CA 1
ATOM 1506 C C . PRO A 1 197 ? -13.204 -11.173 32.269 1.00 67.88 197 PRO A C 1
ATOM 1508 O O . PRO A 1 197 ? -13.077 -10.066 31.749 1.00 67.88 197 PRO A O 1
ATOM 1511 N N . GLN A 1 198 ? -12.661 -11.462 33.452 1.00 70.00 198 GLN A N 1
ATOM 1512 C CA . GLN A 1 198 ? -11.891 -10.496 34.244 1.00 70.00 198 GLN A CA 1
ATOM 1513 C C . GLN A 1 198 ? -10.398 -10.736 34.056 1.00 70.00 198 GLN A C 1
ATOM 1515 O O . GLN A 1 198 ? -9.886 -11.780 34.459 1.00 70.00 198 GLN A O 1
ATOM 1520 N N . ALA A 1 199 ? -9.696 -9.776 33.456 1.00 67.06 199 ALA A N 1
ATOM 1521 C CA . ALA A 1 199 ? -8.243 -9.816 33.371 1.00 67.06 199 ALA A CA 1
ATOM 1522 C C . ALA A 1 199 ? -7.642 -9.340 34.696 1.00 67.06 199 ALA A C 1
ATOM 1524 O O . ALA A 1 199 ? -7.892 -8.217 35.133 1.00 67.06 199 ALA A O 1
ATOM 1525 N N . ILE A 1 200 ? -6.842 -10.186 35.335 1.00 68.69 200 ILE A N 1
ATOM 1526 C CA . ILE A 1 200 ? -6.229 -9.904 36.632 1.00 68.69 200 ILE A CA 1
ATOM 1527 C C . ILE A 1 200 ? -4.734 -10.216 36.608 1.00 68.69 200 ILE A C 1
ATOM 1529 O O . ILE A 1 200 ? -4.260 -11.036 35.822 1.00 68.69 200 ILE A O 1
ATOM 1533 N N . ARG A 1 201 ? -3.986 -9.589 37.518 1.00 77.25 201 ARG A N 1
ATOM 1534 C CA . ARG A 1 201 ? -2.603 -9.968 37.820 1.00 77.25 201 ARG A CA 1
ATOM 1535 C C . ARG A 1 201 ? -2.517 -10.491 39.239 1.00 77.25 201 ARG A C 1
ATOM 1537 O O . ARG A 1 201 ? -3.015 -9.863 40.171 1.00 77.25 201 ARG A O 1
ATOM 1544 N N . ILE A 1 202 ? -1.826 -11.609 39.389 1.00 77.50 202 ILE A N 1
ATOM 1545 C CA . ILE A 1 202 ? -1.420 -12.153 40.676 1.00 77.50 202 ILE A CA 1
ATOM 1546 C C . ILE A 1 202 ? 0.021 -11.718 40.918 1.00 77.50 202 ILE A C 1
ATOM 1548 O O . ILE A 1 202 ? 0.906 -12.015 40.115 1.00 77.50 202 ILE A O 1
ATOM 1552 N N . ALA A 1 203 ? 0.255 -10.991 42.010 1.00 68.69 203 ALA A N 1
ATOM 1553 C CA . ALA A 1 203 ? 1.580 -10.539 42.426 1.00 68.69 203 ALA A CA 1
ATOM 1554 C C . ALA A 1 203 ? 2.050 -11.305 43.671 1.00 68.69 203 ALA A C 1
ATOM 1556 O O . ALA A 1 203 ? 1.241 -11.699 44.508 1.00 68.69 203 ALA A O 1
ATOM 1557 N N . ALA A 1 204 ? 3.364 -11.510 43.803 1.00 75.56 204 ALA A N 1
ATOM 1558 C CA . ALA A 1 204 ? 3.923 -12.289 44.904 1.00 75.56 204 ALA A CA 1
ATOM 1559 C C . ALA A 1 204 ? 3.555 -11.670 46.261 1.00 75.56 204 ALA A C 1
ATOM 1561 O O . ALA A 1 204 ? 3.765 -10.476 46.471 1.00 75.56 204 ALA A O 1
ATOM 1562 N N . ASN A 1 205 ? 3.051 -12.489 47.188 1.00 71.12 205 ASN A N 1
ATOM 1563 C CA . ASN A 1 205 ? 2.671 -12.104 48.554 1.00 71.12 205 ASN A CA 1
ATOM 1564 C C . ASN A 1 205 ? 1.648 -10.954 48.652 1.00 71.12 205 ASN A C 1
ATOM 1566 O O . ASN A 1 205 ? 1.544 -10.325 49.707 1.00 71.12 205 ASN A O 1
ATOM 1570 N N . LYS A 1 206 ? 0.905 -10.663 47.578 1.00 70.88 206 LYS A N 1
ATOM 1571 C CA . LYS A 1 206 ? -0.195 -9.694 47.580 1.00 70.88 206 LYS A CA 1
ATOM 1572 C C . LYS A 1 206 ? -1.524 -10.404 47.367 1.00 70.88 206 LYS A C 1
ATOM 1574 O O . LYS A 1 206 ? -1.574 -11.458 46.732 1.00 70.88 206 LYS A O 1
ATOM 1579 N N . GLU A 1 207 ? -2.576 -9.793 47.895 1.00 75.81 207 GLU A N 1
ATOM 1580 C CA . GLU A 1 207 ? -3.953 -10.173 47.617 1.00 75.81 207 GLU A CA 1
ATOM 1581 C C . GLU A 1 207 ? -4.490 -9.340 46.453 1.00 75.81 207 GLU A C 1
ATOM 1583 O O . GLU A 1 207 ? -4.375 -8.114 46.444 1.00 75.81 207 GLU A O 1
ATOM 1588 N N . THR A 1 208 ? -5.054 -10.025 45.465 1.00 75.06 208 THR A N 1
ATOM 1589 C CA . THR A 1 208 ? -5.804 -9.439 44.359 1.00 75.06 208 THR A CA 1
ATOM 1590 C C . THR A 1 208 ? -7.285 -9.644 44.650 1.00 75.06 208 THR A C 1
ATOM 1592 O O . THR A 1 208 ? -7.733 -10.782 44.773 1.00 75.06 208 THR A O 1
ATOM 1595 N N . GLU A 1 209 ? -8.050 -8.562 44.762 1.00 73.62 209 GLU A N 1
ATOM 1596 C CA . GLU A 1 209 ? -9.491 -8.616 45.020 1.00 73.62 209 GLU A CA 1
ATOM 1597 C C . GLU A 1 209 ? -10.287 -8.399 43.726 1.00 73.62 209 GLU A C 1
ATOM 1599 O O . GLU A 1 209 ? -9.992 -7.502 42.937 1.00 73.62 209 GLU A O 1
ATOM 1604 N N . VAL A 1 210 ? -11.313 -9.221 43.514 1.00 66.94 210 VAL A N 1
ATOM 1605 C CA . VAL A 1 210 ? -12.263 -9.127 42.403 1.00 66.94 210 VAL A CA 1
ATOM 1606 C C . VAL A 1 210 ? -13.661 -9.050 42.989 1.00 66.94 210 VAL A C 1
ATOM 1608 O O . VAL A 1 210 ? -14.105 -9.968 43.677 1.00 66.94 210 VAL A O 1
ATOM 1611 N N . PHE A 1 211 ? -14.372 -7.970 42.697 1.00 70.62 211 PHE A N 1
ATOM 1612 C CA . PHE A 1 211 ? -15.756 -7.788 43.111 1.00 70.62 211 PHE A CA 1
ATOM 1613 C C . PHE A 1 211 ? -16.644 -7.636 41.876 1.00 70.62 211 PHE A C 1
ATOM 1615 O O . PHE A 1 211 ? -16.348 -6.829 40.996 1.00 70.62 211 PHE A O 1
ATOM 1622 N N . LEU A 1 212 ? -17.707 -8.435 41.796 1.00 66.38 212 LEU A N 1
ATOM 1623 C CA . LEU A 1 212 ? -18.650 -8.452 40.681 1.00 66.38 212 LEU A CA 1
ATOM 1624 C C . LEU A 1 212 ? -20.079 -8.360 41.195 1.00 66.38 212 LEU A C 1
ATOM 1626 O O . LEU A 1 212 ? -20.440 -9.083 42.116 1.00 66.38 212 LEU A O 1
ATOM 1630 N N . GLU A 1 213 ? -20.910 -7.551 40.545 1.00 69.00 213 GLU A N 1
ATOM 1631 C CA . GLU A 1 213 ? -22.350 -7.494 40.809 1.00 69.00 213 GLU A CA 1
ATOM 1632 C C . GLU A 1 213 ? -23.142 -7.996 39.587 1.00 69.00 213 GLU A C 1
ATOM 1634 O O . GLU A 1 213 ? -22.708 -7.867 38.441 1.00 69.00 213 GLU A O 1
ATOM 1639 N N . CYS A 1 214 ? -24.287 -8.639 39.810 1.00 55.31 214 CYS A N 1
ATOM 1640 C CA . CYS A 1 214 ? -25.263 -8.975 38.778 1.00 55.31 214 CYS A CA 1
ATOM 1641 C C . CYS A 1 214 ? -26.121 -7.747 38.514 1.00 55.31 214 CYS A C 1
ATOM 1643 O O . CYS A 1 214 ? -26.644 -7.150 39.451 1.00 55.31 214 CYS A O 1
ATOM 1645 N N . GLU A 1 215 ? -26.361 -7.430 37.250 1.00 50.22 215 GLU A N 1
ATOM 1646 C CA . GLU A 1 215 ? -27.299 -6.375 36.878 1.00 50.22 215 GLU A CA 1
ATOM 1647 C C . GLU A 1 215 ? -28.718 -6.946 36.730 1.00 50.22 215 GLU A C 1
ATOM 1649 O O . GLU A 1 215 ? -28.914 -8.108 36.364 1.00 50.22 215 GLU A O 1
ATOM 1654 N N . SER A 1 216 ? -29.740 -6.145 37.051 1.00 44.75 216 SER A N 1
ATOM 1655 C CA . SER A 1 216 ? -31.130 -6.609 37.027 1.00 44.75 216 SER A CA 1
ATOM 1656 C C . SER A 1 216 ? -31.611 -6.925 35.605 1.00 44.75 216 SER A C 1
ATOM 1658 O O . SER A 1 216 ? -31.514 -6.082 34.711 1.00 44.75 216 SER A O 1
ATOM 1660 N N . ASN A 1 217 ? -32.195 -8.116 35.405 1.00 45.12 217 ASN A N 1
ATOM 1661 C CA . ASN A 1 217 ? -32.884 -8.495 34.165 1.00 45.12 217 ASN A CA 1
ATOM 1662 C C . ASN A 1 217 ? -34.137 -7.619 33.988 1.00 45.12 217 ASN A C 1
ATOM 1664 O O . ASN A 1 217 ? -35.248 -8.002 34.363 1.00 45.12 217 ASN A O 1
ATOM 1668 N N . SER A 1 218 ? -33.952 -6.418 33.445 1.00 33.78 218 SER A N 1
ATOM 1669 C CA . SER A 1 218 ? -35.014 -5.625 32.839 1.00 33.78 218 SER A CA 1
ATOM 1670 C C . SER A 1 218 ? -35.166 -6.062 31.381 1.00 33.78 218 SER A C 1
ATOM 1672 O O . SER A 1 218 ? -34.190 -6.352 30.688 1.00 33.78 218 SER A O 1
ATOM 1674 N N . THR A 1 219 ? -36.407 -6.152 30.907 1.00 31.25 219 THR A N 1
ATOM 1675 C CA . THR A 1 219 ? -36.800 -6.514 29.535 1.00 31.25 219 THR A CA 1
ATOM 1676 C C . THR A 1 219 ? -36.404 -5.436 28.512 1.00 31.25 219 THR A C 1
ATOM 1678 O O . THR A 1 219 ? -37.246 -4.825 27.860 1.00 31.25 219 THR A O 1
ATOM 1681 N N . GLY A 1 220 ? -35.098 -5.204 28.398 1.00 35.31 220 GLY A N 1
ATOM 1682 C CA . GLY A 1 220 ? -34.419 -4.243 27.529 1.00 35.31 220 GLY A CA 1
ATOM 1683 C C . GLY A 1 220 ? -32.905 -4.155 27.792 1.00 35.31 220 GLY A C 1
ATOM 1684 O O . GLY A 1 220 ? -32.297 -3.142 27.442 1.00 35.31 220 GLY A O 1
ATOM 1685 N N . GLY A 1 221 ? -32.319 -5.167 28.449 1.00 32.19 221 GLY A N 1
ATOM 1686 C CA . GLY A 1 221 ? -30.932 -5.188 28.918 1.00 32.19 221 GLY A CA 1
ATOM 1687 C C . GLY A 1 221 ? -29.915 -5.347 27.790 1.00 32.19 221 GLY A C 1
ATOM 1688 O O . GLY A 1 221 ? -29.705 -6.446 27.277 1.00 32.19 221 GLY A O 1
ATOM 1689 N N . GLY A 1 222 ? -29.280 -4.240 27.409 1.00 39.09 222 GLY A N 1
ATOM 1690 C CA . GLY A 1 222 ? -27.990 -4.281 26.726 1.00 39.09 222 GLY A CA 1
ATOM 1691 C C . GLY A 1 222 ? -26.857 -4.411 27.739 1.00 39.09 222 GLY A C 1
ATOM 1692 O O . GLY A 1 222 ? -27.046 -4.053 28.894 1.00 39.09 222 GLY A O 1
ATOM 1693 N N . ALA A 1 223 ? -25.697 -4.929 27.326 1.00 44.84 223 ALA A N 1
ATOM 1694 C CA . ALA A 1 223 ? -24.471 -4.745 28.108 1.00 44.84 223 ALA A CA 1
ATOM 1695 C C . ALA A 1 223 ? -24.240 -3.238 28.296 1.00 44.84 223 ALA A C 1
ATOM 1697 O O . ALA A 1 223 ? -24.374 -2.514 27.307 1.00 44.84 223 ALA A O 1
ATOM 1698 N N . GLU A 1 224 ? -23.951 -2.774 29.513 1.00 53.47 224 GLU A N 1
ATOM 1699 C CA . GLU A 1 224 ? -23.489 -1.405 29.741 1.00 53.47 224 GLU A CA 1
ATOM 1700 C C . GLU A 1 224 ? -21.984 -1.338 29.461 1.00 53.47 224 GLU A C 1
ATOM 1702 O O . GLU A 1 224 ? -21.192 -2.081 30.039 1.00 53.47 224 GLU A O 1
ATOM 1707 N N . ILE A 1 225 ? -21.577 -0.473 28.533 1.00 60.34 225 ILE A N 1
ATOM 1708 C CA . ILE A 1 225 ? -20.161 -0.193 28.269 1.00 60.34 225 ILE A CA 1
ATOM 1709 C C . ILE A 1 225 ? -19.877 1.237 28.723 1.00 60.34 225 ILE A C 1
ATOM 1711 O O . ILE A 1 225 ? -20.604 2.159 28.353 1.00 60.34 225 ILE A O 1
ATOM 1715 N N . VAL A 1 226 ? -18.816 1.407 29.515 1.00 65.81 226 VAL A N 1
ATOM 1716 C CA . VAL A 1 226 ? -18.387 2.700 30.058 1.00 65.81 226 VAL A CA 1
ATOM 1717 C C . VAL A 1 226 ? -17.103 3.161 29.374 1.00 65.81 226 VAL A C 1
ATOM 1719 O O . VAL A 1 226 ? -16.123 2.415 29.297 1.00 65.81 226 VAL A O 1
ATOM 1722 N N . PHE A 1 227 ? -17.115 4.402 28.891 1.00 68.00 227 PHE A N 1
ATOM 1723 C CA . PHE A 1 227 ? -15.917 5.116 28.450 1.00 68.00 227 PHE A CA 1
ATOM 1724 C C . PHE A 1 227 ? -15.372 5.993 29.578 1.00 68.00 227 PHE A C 1
ATOM 1726 O O . PHE A 1 227 ? -16.148 6.630 30.289 1.00 68.00 227 PHE A O 1
ATOM 1733 N N . ASP A 1 228 ? -14.047 6.066 29.696 1.00 67.62 228 ASP A N 1
ATOM 1734 C CA . ASP A 1 228 ? -13.397 7.135 30.457 1.00 67.62 228 ASP A CA 1
ATOM 1735 C C . ASP A 1 228 ? -13.243 8.358 29.549 1.00 67.62 228 ASP A C 1
ATOM 1737 O O . ASP A 1 228 ? -12.401 8.377 28.649 1.00 67.62 228 ASP A O 1
ATOM 1741 N N . GLY A 1 229 ? -14.054 9.387 29.793 1.00 67.00 229 GLY A N 1
ATOM 1742 C CA . GLY A 1 229 ? -14.057 10.631 29.027 1.00 67.00 229 GLY A CA 1
ATOM 1743 C C . GLY A 1 229 ? -12.755 11.444 29.089 1.00 67.00 229 GLY A C 1
ATOM 1744 O O . GLY A 1 229 ? -12.628 12.449 28.382 1.00 67.00 229 GLY A O 1
ATOM 1745 N N . ASN A 1 230 ? -11.760 11.024 29.877 1.00 71.69 230 ASN A N 1
ATOM 1746 C CA . ASN A 1 230 ? -10.478 11.717 30.005 1.00 71.69 230 ASN A CA 1
ATOM 1747 C C . ASN A 1 230 ? -9.399 11.271 29.015 1.00 71.69 230 ASN A C 1
ATOM 1749 O O . ASN A 1 230 ? -8.385 11.971 28.894 1.00 71.69 230 ASN A O 1
ATOM 1753 N N . ILE A 1 231 ? -9.586 10.150 28.315 1.00 76.44 231 ILE A N 1
ATOM 1754 C CA . ILE A 1 231 ? -8.597 9.573 27.395 1.00 76.44 231 ILE A CA 1
ATOM 1755 C C . ILE A 1 231 ? -9.251 9.114 26.091 1.00 76.44 231 ILE A C 1
ATOM 1757 O O . ILE A 1 231 ? -10.433 8.796 26.063 1.00 76.44 231 ILE A O 1
ATOM 1761 N N . ASN A 1 232 ? -8.481 9.063 25.001 1.00 83.38 232 ASN A N 1
ATOM 1762 C CA . ASN A 1 232 ? -8.941 8.420 23.767 1.00 83.38 232 ASN A CA 1
ATOM 1763 C C . ASN A 1 232 ? -9.218 6.943 24.035 1.00 83.38 232 ASN A C 1
ATOM 1765 O O . ASN A 1 232 ? -8.475 6.317 24.781 1.00 83.38 232 ASN A O 1
ATOM 1769 N N . GLN A 1 233 ? -10.262 6.369 23.449 1.00 82.31 233 GLN A N 1
ATOM 1770 C CA . GLN A 1 233 ? -10.583 4.955 23.653 1.00 82.31 233 GLN A CA 1
ATOM 1771 C C . GLN A 1 233 ? -11.318 4.385 22.447 1.00 82.31 233 GLN A C 1
ATOM 1773 O O . GLN A 1 233 ? -12.161 5.059 21.857 1.00 82.31 233 GLN A O 1
ATOM 1778 N N . ALA A 1 234 ? -11.066 3.114 22.146 1.00 86.81 234 ALA A N 1
ATOM 1779 C CA . ALA A 1 234 ? -11.873 2.313 21.238 1.00 86.81 234 ALA A CA 1
ATOM 1780 C C . ALA A 1 234 ? -12.450 1.108 21.997 1.00 86.81 234 ALA A C 1
ATOM 1782 O O . ALA A 1 234 ? -11.777 0.506 22.832 1.00 86.81 234 ALA A O 1
ATOM 1783 N N . LYS A 1 235 ? -13.710 0.766 21.730 1.00 84.38 235 LYS A N 1
ATOM 1784 C CA . LYS A 1 235 ? -14.398 -0.410 22.270 1.00 84.38 235 LYS A CA 1
ATOM 1785 C C . LYS A 1 235 ? -14.994 -1.202 21.117 1.00 84.38 235 LYS A C 1
ATOM 1787 O O . LYS A 1 235 ? -15.822 -0.690 20.363 1.00 84.38 235 LYS A O 1
ATOM 1792 N N . TYR A 1 236 ? -14.569 -2.452 21.003 1.00 86.50 236 TYR A N 1
ATOM 1793 C CA . TYR A 1 236 ? -15.090 -3.416 20.043 1.00 86.50 236 TYR A CA 1
ATOM 1794 C C . TYR A 1 236 ? -16.319 -4.076 20.658 1.00 86.50 236 TYR A C 1
ATOM 1796 O O . TYR A 1 236 ? -16.243 -4.615 21.761 1.00 86.50 236 TYR A O 1
ATOM 1804 N N . LEU A 1 237 ? -17.463 -3.972 19.989 1.00 82.25 237 LEU A N 1
ATOM 1805 C CA . LEU A 1 237 ? -18.718 -4.465 20.538 1.00 82.25 237 LEU A CA 1
ATOM 1806 C C . LEU A 1 237 ? -18.901 -5.949 20.235 1.00 82.25 237 LEU A C 1
ATOM 1808 O O . LEU A 1 237 ? -19.014 -6.329 19.070 1.00 82.25 237 LEU A O 1
ATOM 1812 N N . ASP A 1 238 ? -19.034 -6.748 21.290 1.00 79.31 238 ASP A N 1
ATOM 1813 C CA . ASP A 1 238 ? -19.649 -8.070 21.229 1.00 79.31 238 ASP A CA 1
ATOM 1814 C C . ASP A 1 238 ? -21.071 -7.975 21.790 1.00 79.31 238 ASP A C 1
ATOM 1816 O O . ASP A 1 238 ? -21.307 -7.440 22.875 1.00 79.31 238 ASP A O 1
ATOM 1820 N N . PHE A 1 239 ? -22.039 -8.461 21.019 1.00 70.06 239 PHE A N 1
ATOM 1821 C CA . PHE A 1 239 ? -23.432 -8.479 21.442 1.00 70.06 239 PHE A CA 1
ATOM 1822 C C . PHE A 1 239 ? -23.747 -9.659 22.362 1.00 70.06 239 PHE A C 1
ATOM 1824 O O . PHE A 1 239 ? -24.780 -9.608 23.019 1.00 70.06 239 PHE A O 1
ATOM 1831 N N . GLU A 1 240 ? -22.923 -10.712 22.422 1.00 68.81 240 GLU A N 1
ATOM 1832 C CA . GLU A 1 240 ? -23.100 -11.868 23.321 1.00 68.81 240 GLU A CA 1
ATOM 1833 C C . GLU A 1 240 ? -24.522 -12.475 23.267 1.00 68.81 240 GLU A C 1
ATOM 1835 O O . GLU A 1 240 ? -25.113 -12.881 24.268 1.00 68.81 240 GLU A O 1
ATOM 1840 N N . GLY A 1 241 ? -25.137 -12.477 22.079 1.00 67.94 241 GLY A N 1
ATOM 1841 C CA . GLY A 1 241 ? -26.520 -12.931 21.867 1.00 67.94 241 GLY A CA 1
ATOM 1842 C C . GLY A 1 241 ? -27.621 -11.910 22.208 1.00 67.94 241 GLY A C 1
ATOM 1843 O O . GLY A 1 241 ? -28.797 -12.176 21.946 1.00 67.94 241 GLY A O 1
ATOM 1844 N N . LYS A 1 242 ? -27.274 -10.727 22.726 1.00 66.56 242 LYS A N 1
ATOM 1845 C CA . LYS A 1 242 ? -28.199 -9.615 22.999 1.00 66.56 242 LYS A CA 1
ATOM 1846 C C . LYS A 1 242 ? -28.627 -8.924 21.701 1.00 66.56 242 LYS A C 1
ATOM 1848 O O . LYS A 1 242 ? -27.890 -8.855 20.721 1.00 66.56 242 LYS A O 1
ATOM 1853 N N . GLN A 1 243 ? -29.844 -8.378 21.697 1.00 72.56 243 GLN A N 1
ATOM 1854 C CA . GLN A 1 243 ? -30.400 -7.643 20.546 1.00 72.56 243 GLN A CA 1
ATOM 1855 C C . GLN A 1 243 ? -29.939 -6.178 20.491 1.00 72.56 243 GLN A C 1
ATOM 1857 O O . GLN A 1 243 ? -30.081 -5.514 19.463 1.00 72.56 243 GLN A O 1
ATOM 1862 N N . SER A 1 244 ? -29.387 -5.663 21.590 1.00 72.69 244 SER A N 1
ATOM 1863 C CA . SER A 1 244 ? -28.840 -4.312 21.684 1.00 72.69 244 SER A CA 1
ATOM 1864 C C . SER A 1 244 ? -27.816 -4.202 22.811 1.00 72.69 244 SER A C 1
ATOM 1866 O O . SER A 1 244 ? -27.846 -4.998 23.744 1.00 72.69 244 SER A O 1
ATOM 1868 N N . ILE A 1 245 ? -26.966 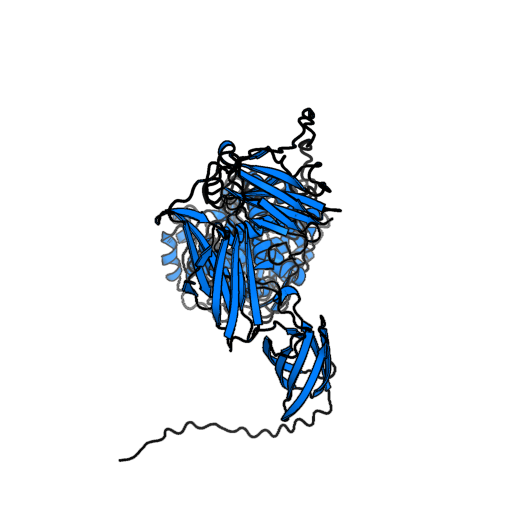-3.180 22.750 1.00 69.56 245 ILE A N 1
ATOM 1869 C CA . ILE A 1 245 ? -25.997 -2.773 23.777 1.00 69.56 245 ILE A CA 1
ATOM 1870 C C . ILE A 1 245 ? -26.339 -1.343 24.206 1.00 69.56 245 ILE A C 1
ATOM 1872 O O . ILE A 1 245 ? -26.754 -0.540 23.367 1.00 69.56 245 ILE A O 1
ATOM 1876 N N . ARG A 1 246 ? -26.187 -1.025 25.496 1.00 71.25 246 ARG A N 1
ATOM 1877 C CA . ARG A 1 246 ? -26.325 0.341 26.013 1.00 71.25 246 ARG A CA 1
ATOM 1878 C C . ARG A 1 246 ? -24.939 0.891 26.323 1.00 71.25 246 ARG A C 1
ATOM 1880 O O . ARG A 1 246 ? -24.139 0.246 26.982 1.00 71.25 246 ARG A O 1
ATOM 1887 N N . LEU A 1 247 ? -24.635 2.078 25.836 1.00 71.62 247 LEU A N 1
ATOM 1888 C CA . LEU A 1 247 ? -23.349 2.715 26.058 1.00 71.62 247 LEU A CA 1
ATOM 1889 C C . LEU A 1 247 ? -23.540 3.942 26.931 1.00 71.62 247 LEU A C 1
ATOM 1891 O O . LEU A 1 247 ? -24.176 4.892 26.480 1.00 71.62 247 LEU A O 1
ATOM 1895 N N . SER A 1 248 ? -22.958 3.924 28.123 1.00 69.31 248 SER A N 1
ATOM 1896 C CA . SER A 1 248 ? -22.951 5.056 29.042 1.00 69.31 248 SER A CA 1
ATOM 1897 C C . SER A 1 248 ? -21.620 5.789 28.929 1.00 69.31 248 SER A C 1
ATOM 1899 O O . SER A 1 248 ? -20.552 5.197 29.096 1.00 69.31 248 SER A O 1
ATOM 1901 N N . VAL A 1 249 ? -21.657 7.089 28.656 1.00 68.00 249 VAL A N 1
ATOM 1902 C CA . VAL A 1 249 ? -20.438 7.912 28.632 1.00 68.00 249 VAL A CA 1
ATOM 1903 C C . VAL A 1 249 ? -20.260 8.573 30.001 1.00 68.00 249 VAL A C 1
ATOM 1905 O O . VAL A 1 249 ? -21.208 9.153 30.529 1.00 68.00 249 VAL A O 1
ATOM 1908 N N . LYS A 1 250 ? -19.071 8.453 30.604 1.00 66.88 250 LYS A N 1
ATOM 1909 C CA . LYS A 1 250 ? -18.763 8.976 31.946 1.00 66.88 250 LYS A CA 1
ATOM 1910 C C . LYS A 1 250 ? -17.533 9.882 31.907 1.00 66.88 250 LYS A C 1
ATOM 1912 O O . LYS A 1 250 ? -16.608 9.633 31.135 1.00 66.88 250 LYS A O 1
ATOM 1917 N N . ASN A 1 251 ? -17.487 10.864 32.804 1.00 61.59 251 ASN A N 1
ATOM 1918 C CA . ASN A 1 251 ? -16.356 11.772 33.016 1.00 61.59 251 ASN A CA 1
ATOM 1919 C C . ASN A 1 251 ? -15.954 12.560 31.754 1.00 61.59 251 ASN A C 1
ATOM 1921 O O . ASN A 1 251 ? -14.769 12.687 31.439 1.00 61.59 251 ASN A O 1
ATOM 1925 N N . VAL A 1 252 ? -16.934 13.069 31.007 1.00 60.88 252 VAL A N 1
ATOM 1926 C CA . VAL A 1 252 ? -16.755 13.718 29.700 1.00 60.88 252 VAL A CA 1
ATOM 1927 C C . VAL A 1 252 ? -16.935 15.228 29.829 1.00 60.88 252 VAL A C 1
ATOM 1929 O O . VAL A 1 252 ? -17.993 15.707 30.221 1.00 60.88 252 VAL A O 1
ATOM 1932 N N . SER A 1 253 ? -15.905 16.002 29.470 1.00 60.66 253 SER A N 1
ATOM 1933 C CA . SER A 1 253 ? -16.000 17.475 29.416 1.00 60.66 253 SER A CA 1
ATOM 1934 C C . SER A 1 253 ? -15.568 18.101 28.084 1.00 60.66 253 SER A C 1
ATOM 1936 O O . SER A 1 253 ? -15.938 19.243 27.826 1.00 60.66 253 SER A O 1
ATOM 1938 N N . SER A 1 254 ? -14.811 17.381 27.242 1.00 79.62 254 SER A N 1
ATOM 1939 C CA . SER A 1 254 ? -14.345 17.844 25.921 1.00 79.62 254 SER A CA 1
ATOM 1940 C C . SER A 1 254 ? -13.992 16.651 25.020 1.00 79.62 254 SER A C 1
ATOM 1942 O O . SER A 1 254 ? -12.923 16.051 25.165 1.00 79.62 254 SER A O 1
ATOM 1944 N N . GLY A 1 255 ? -14.874 16.272 24.093 1.00 84.38 255 GLY A N 1
ATOM 1945 C CA . GLY A 1 255 ? -14.656 15.115 23.221 1.00 84.38 255 GLY A CA 1
ATOM 1946 C C . GLY A 1 255 ? -15.774 14.833 22.222 1.00 84.38 255 GLY A C 1
ATOM 1947 O O . GLY A 1 255 ? -16.783 15.529 22.157 1.00 84.38 255 GLY A O 1
ATOM 1948 N N . GLN A 1 256 ? -15.591 13.804 21.397 1.00 88.50 256 GLN A N 1
ATOM 1949 C CA . GLN A 1 256 ? -16.581 13.376 20.413 1.00 88.50 256 GLN A CA 1
ATOM 1950 C C . GLN A 1 256 ? -16.617 11.855 20.277 1.00 88.50 256 GLN A C 1
ATOM 1952 O O . GLN A 1 256 ? -15.577 11.199 20.188 1.00 88.50 256 GLN A O 1
ATOM 1957 N N . LEU A 1 257 ? -17.831 11.305 20.213 1.00 87.56 257 LEU A N 1
ATOM 1958 C CA . LEU A 1 257 ? -18.048 9.889 19.944 1.00 87.56 257 LEU A CA 1
ATOM 1959 C C . LEU A 1 257 ? -18.170 9.612 18.440 1.00 87.56 257 LEU A C 1
ATOM 1961 O O . LEU A 1 257 ? -18.808 10.355 17.686 1.00 87.56 257 LEU A O 1
ATOM 1965 N N . PHE A 1 258 ? -17.615 8.484 18.024 1.00 92.19 258 PHE A N 1
ATOM 1966 C CA . PHE A 1 258 ? -17.720 7.920 16.690 1.00 92.19 258 PHE A CA 1
ATOM 1967 C C . PHE A 1 258 ? -18.086 6.442 16.785 1.00 92.19 258 PHE A C 1
ATOM 1969 O O . PHE A 1 258 ? -17.754 5.764 17.754 1.00 92.19 258 PHE A O 1
ATOM 1976 N N . ILE A 1 259 ? -18.747 5.924 15.756 1.00 91.94 259 ILE A N 1
ATOM 1977 C CA . ILE A 1 259 ? -18.977 4.491 15.583 1.00 91.94 259 ILE A CA 1
ATOM 1978 C C . ILE A 1 259 ? -18.546 4.110 14.181 1.00 91.94 259 ILE A C 1
ATOM 1980 O O . ILE A 1 259 ? -19.087 4.624 13.205 1.00 91.94 259 ILE A O 1
ATOM 1984 N N . ASN A 1 260 ? -17.595 3.193 14.077 1.00 95.12 260 ASN A N 1
ATOM 1985 C CA . ASN A 1 260 ? -17.276 2.536 12.825 1.00 95.12 260 ASN A CA 1
ATOM 1986 C C . ASN A 1 260 ? -18.073 1.230 12.723 1.00 95.12 260 ASN A C 1
ATOM 1988 O O . ASN A 1 260 ? -18.108 0.448 13.676 1.00 95.12 260 ASN A O 1
ATOM 1992 N N . LYS A 1 261 ? -18.732 1.017 11.583 1.00 94.44 261 LYS A N 1
ATOM 1993 C CA . LYS A 1 261 ? -19.302 -0.279 11.211 1.00 94.44 261 LYS A CA 1
ATOM 1994 C C . LYS A 1 261 ? -18.375 -0.920 10.187 1.00 94.44 261 LYS A C 1
ATOM 1996 O O . LYS A 1 261 ? -18.232 -0.396 9.082 1.00 94.44 261 LYS A O 1
ATOM 2001 N N . ALA A 1 262 ? -17.791 -2.050 10.554 1.00 95.56 262 ALA A N 1
ATOM 2002 C CA . ALA A 1 262 ? -16.799 -2.768 9.772 1.00 95.56 262 ALA A CA 1
ATOM 2003 C C . ALA A 1 262 ? -17.372 -4.112 9.309 1.00 95.56 262 ALA A C 1
ATOM 2005 O O . ALA A 1 262 ? -17.862 -4.896 10.121 1.00 95.56 262 ALA A O 1
ATOM 2006 N N . ASN A 1 263 ? -17.316 -4.400 8.010 1.00 95.75 263 ASN A N 1
ATOM 2007 C CA . ASN A 1 263 ? -17.612 -5.734 7.487 1.00 95.75 263 ASN A CA 1
ATOM 2008 C C . ASN A 1 263 ? -16.331 -6.566 7.499 1.00 95.75 263 ASN A C 1
ATOM 2010 O O . ASN A 1 263 ? -15.458 -6.305 6.688 1.00 95.75 263 ASN A O 1
ATOM 2014 N N . VAL A 1 264 ? -16.220 -7.571 8.363 1.00 94.81 264 VAL A N 1
ATOM 2015 C CA . VAL A 1 264 ? -15.009 -8.413 8.470 1.00 94.81 264 VAL A CA 1
ATOM 2016 C C . VAL A 1 264 ? -15.031 -9.618 7.518 1.00 94.81 264 VAL A C 1
ATOM 2018 O O . VAL A 1 264 ? -14.452 -10.654 7.800 1.00 94.81 264 VAL A O 1
ATOM 2021 N N . SER A 1 265 ? -15.752 -9.531 6.399 1.00 92.69 265 SER A N 1
ATOM 2022 C CA . SER A 1 265 ? -15.877 -10.642 5.452 1.00 92.69 265 SER A CA 1
ATOM 2023 C C . SER A 1 265 ? -15.624 -10.225 4.010 1.00 92.69 265 SER A C 1
ATOM 2025 O O . SER A 1 265 ? -15.755 -9.058 3.639 1.00 92.69 265 SER A O 1
ATOM 2027 N N . SER A 1 266 ? -15.335 -11.218 3.170 1.00 90.25 266 SER A N 1
ATOM 2028 C CA . SER A 1 266 ? -15.137 -11.066 1.726 1.00 90.25 266 SER A CA 1
ATOM 2029 C C . SER A 1 266 ? -16.433 -10.862 0.928 1.00 90.25 266 SER A C 1
ATOM 2031 O O . SER A 1 266 ? -16.384 -10.688 -0.287 1.00 90.25 266 SER A O 1
ATOM 2033 N N . ASN A 1 267 ? -17.600 -10.860 1.580 1.00 91.50 267 ASN A N 1
ATOM 2034 C CA . ASN A 1 267 ? -18.893 -10.666 0.926 1.00 91.50 267 ASN A CA 1
ATOM 2035 C C . ASN A 1 267 ? -19.454 -9.279 1.229 1.00 91.50 267 ASN A C 1
ATOM 2037 O O . ASN A 1 267 ? -19.389 -8.816 2.364 1.00 91.50 267 ASN A O 1
ATOM 2041 N N . ALA A 1 268 ? -20.068 -8.633 0.237 1.00 92.94 268 ALA A N 1
ATOM 2042 C CA . ALA A 1 268 ? -20.795 -7.388 0.465 1.00 92.94 268 ALA A CA 1
ATOM 2043 C C . ALA A 1 268 ? -22.026 -7.624 1.360 1.00 92.94 268 ALA A C 1
ATOM 2045 O O . ALA A 1 268 ? -22.721 -8.633 1.225 1.00 92.94 268 ALA A O 1
ATOM 2046 N N . ILE A 1 269 ? -22.329 -6.666 2.236 1.00 92.75 269 ILE A N 1
ATOM 2047 C CA . ILE A 1 269 ? -23.462 -6.722 3.166 1.00 92.75 269 ILE A CA 1
ATOM 2048 C C . ILE A 1 269 ? -24.469 -5.634 2.807 1.00 92.75 269 ILE A C 1
ATOM 2050 O O . ILE A 1 269 ? -24.121 -4.466 2.614 1.00 92.75 269 ILE A O 1
ATOM 2054 N N . THR A 1 270 ? -25.742 -6.022 2.712 1.00 92.19 270 THR A N 1
ATOM 2055 C CA . THR A 1 270 ? -26.821 -5.093 2.371 1.00 92.19 270 THR A CA 1
ATOM 2056 C C . THR A 1 270 ? -27.083 -4.111 3.508 1.00 92.19 270 THR A C 1
ATOM 2058 O O . THR A 1 270 ? -26.934 -4.445 4.682 1.00 92.19 270 THR A O 1
ATOM 2061 N N . ALA A 1 271 ? -27.526 -2.898 3.168 1.00 89.69 271 ALA A N 1
ATOM 2062 C CA . ALA A 1 271 ? -27.780 -1.845 4.149 1.00 89.69 271 ALA A CA 1
ATOM 2063 C C . ALA A 1 271 ? -28.678 -2.319 5.306 1.00 89.69 271 ALA A C 1
ATOM 2065 O O . ALA A 1 271 ? -28.339 -2.093 6.466 1.00 89.69 271 ALA A O 1
ATOM 2066 N N . SER A 1 272 ? -29.756 -3.053 4.997 1.00 85.75 272 SER A N 1
ATOM 2067 C CA . SER A 1 272 ? -30.739 -3.550 5.971 1.00 85.75 272 SER A CA 1
ATOM 2068 C C . SER A 1 272 ? -30.199 -4.535 7.013 1.00 85.75 272 SER A C 1
ATOM 2070 O O . SER A 1 272 ? -30.912 -4.843 7.975 1.00 85.75 272 SER A O 1
ATOM 2072 N N . ASP A 1 273 ? -28.980 -5.043 6.813 1.00 88.69 273 ASP A N 1
ATOM 2073 C CA . ASP A 1 273 ? -28.343 -6.029 7.685 1.00 88.69 273 ASP A CA 1
ATOM 2074 C C . ASP A 1 273 ? -27.210 -5.441 8.536 1.00 88.69 273 ASP A C 1
ATOM 2076 O O . ASP A 1 273 ? -26.692 -6.122 9.419 1.00 88.69 273 ASP A O 1
ATOM 2080 N N . THR A 1 274 ? -26.869 -4.164 8.328 1.00 85.38 274 THR A N 1
ATOM 2081 C CA . THR A 1 274 ? -25.752 -3.477 9.005 1.00 85.38 274 THR A CA 1
ATOM 2082 C C . THR A 1 274 ? -26.068 -2.935 10.393 1.00 85.38 274 THR A C 1
ATOM 2084 O O . THR A 1 274 ? -25.180 -2.429 11.073 1.00 85.38 274 THR A O 1
ATOM 2087 N N . GLY A 1 275 ? -27.322 -3.048 10.837 1.00 75.94 275 GLY A N 1
ATOM 2088 C CA . GLY A 1 275 ? -27.756 -2.544 12.140 1.00 75.94 275 GLY A CA 1
ATOM 2089 C C . GLY A 1 275 ? -27.769 -1.013 12.228 1.00 75.94 275 GLY A C 1
ATOM 2090 O O . GLY A 1 275 ? -27.244 -0.288 11.379 1.00 75.94 275 GLY A O 1
ATOM 2091 N N . GLY A 1 276 ? -28.406 -0.488 13.269 1.00 71.00 276 GLY A N 1
ATOM 2092 C CA . GLY A 1 276 ? -28.566 0.949 13.491 1.00 71.00 276 GLY A CA 1
ATOM 2093 C C . GLY A 1 276 ? -28.230 1.344 14.922 1.00 71.00 276 GLY A C 1
ATOM 2094 O O . GLY A 1 276 ? -28.281 0.522 15.835 1.00 71.00 276 GLY A O 1
ATOM 2095 N N . VAL A 1 277 ? -27.913 2.620 15.119 1.00 67.31 277 VAL A N 1
ATOM 2096 C CA . VAL A 1 277 ? -27.820 3.210 16.456 1.00 67.31 277 VAL A CA 1
ATOM 2097 C C . VAL A 1 277 ? -29.102 3.994 16.698 1.00 67.31 277 VAL A C 1
ATOM 2099 O O . VAL A 1 277 ? -29.438 4.892 15.922 1.00 67.31 277 VAL A O 1
ATOM 2102 N N . LEU A 1 278 ? -29.832 3.640 17.753 1.00 62.94 278 LEU A N 1
ATOM 2103 C CA . LEU A 1 278 ? -31.008 4.372 18.202 1.00 62.94 278 LEU A CA 1
ATOM 2104 C C . LEU A 1 278 ? -30.617 5.253 19.388 1.00 62.94 278 LEU A C 1
ATOM 2106 O O . LEU A 1 278 ? -30.122 4.775 20.409 1.00 62.94 278 LEU A O 1
ATOM 2110 N N . LEU A 1 279 ? -30.868 6.554 19.269 1.00 54.22 279 LEU A N 1
ATOM 2111 C CA . LEU A 1 279 ? -30.748 7.460 20.403 1.00 54.22 279 LEU A CA 1
ATOM 2112 C C . LEU A 1 279 ? -32.000 7.293 21.274 1.00 54.22 279 LEU A C 1
ATOM 2114 O O . LEU A 1 279 ? -33.089 7.708 20.883 1.00 54.22 279 LEU A O 1
ATOM 2118 N N . SER A 1 280 ? -31.866 6.651 22.431 1.00 43.69 280 SER A N 1
ATOM 2119 C CA . SER A 1 280 ? -32.929 6.579 23.434 1.00 43.69 280 SER A CA 1
ATOM 2120 C C . SER A 1 280 ? -32.670 7.640 24.499 1.00 43.69 280 SER A C 1
ATOM 2122 O O . SER A 1 280 ? -32.072 7.346 25.528 1.00 43.69 280 SER A O 1
ATOM 2124 N N . THR A 1 281 ? -33.087 8.883 24.271 1.00 39.28 281 THR A N 1
ATOM 2125 C CA . THR A 1 281 ? -33.201 9.842 25.376 1.00 39.28 281 THR A CA 1
ATOM 2126 C C . THR A 1 281 ? -34.540 9.611 26.071 1.00 39.28 281 THR A C 1
ATOM 2128 O O . THR A 1 281 ? -35.574 9.643 25.409 1.00 39.28 281 THR A O 1
ATOM 2131 N N . GLU A 1 282 ? -34.557 9.448 27.400 1.00 32.91 282 GLU A N 1
ATOM 2132 C CA . GLU A 1 282 ? -35.786 9.369 28.229 1.00 32.91 282 GLU A CA 1
ATOM 2133 C C . GLU A 1 282 ? -36.671 10.635 28.179 1.00 32.91 282 GLU A C 1
ATOM 2135 O O . GLU A 1 282 ? -37.661 10.763 28.895 1.00 32.91 282 GLU A O 1
ATOM 2140 N N . SER A 1 283 ? -36.383 11.576 27.284 1.00 29.89 283 SER A N 1
ATOM 2141 C CA . SER A 1 283 ? -37.341 12.592 26.887 1.00 29.89 283 SER A CA 1
ATOM 2142 C C . SER A 1 283 ? -37.503 12.582 25.373 1.00 29.89 283 SER A C 1
ATOM 2144 O O . SER A 1 283 ? -36.624 12.990 24.614 1.00 29.89 283 SER A O 1
ATOM 2146 N N . GLU A 1 284 ? -38.675 12.130 24.933 1.00 31.80 284 GLU A N 1
ATOM 2147 C CA . GLU A 1 284 ? -39.233 12.492 23.638 1.00 31.80 284 GLU A CA 1
ATOM 2148 C C . GLU A 1 284 ? -39.392 14.019 23.594 1.00 31.80 284 GLU A C 1
ATOM 2150 O O . GLU A 1 284 ? -40.422 14.584 23.963 1.00 31.80 284 GLU A O 1
ATOM 2155 N N . LYS A 1 285 ? -38.358 14.725 23.142 1.00 28.66 285 LYS A N 1
ATOM 2156 C CA . LYS A 1 285 ? -38.510 16.078 22.610 1.00 28.66 285 LYS A CA 1
ATOM 2157 C C . LYS A 1 285 ? -37.976 16.112 21.193 1.00 28.66 285 LYS A C 1
ATOM 2159 O O . LYS A 1 285 ? -36.805 16.361 20.949 1.00 28.66 285 LYS A O 1
ATOM 2164 N N . SER A 1 286 ? -38.905 15.831 20.280 1.00 30.12 286 SER A N 1
ATOM 2165 C CA . SER A 1 286 ? -38.972 16.311 18.899 1.00 30.12 286 SER A CA 1
ATOM 2166 C C . SER A 1 286 ? -37.651 16.815 18.311 1.00 30.12 286 SER A C 1
ATOM 2168 O O . SER A 1 286 ? -37.363 18.013 18.350 1.00 30.12 286 SER A O 1
ATOM 2170 N N . MET A 1 287 ? -36.904 15.930 17.659 1.00 32.03 287 MET A N 1
ATOM 2171 C CA . MET A 1 287 ? -35.964 16.369 16.639 1.00 32.03 287 MET A CA 1
ATOM 2172 C C . MET A 1 287 ? -36.641 16.251 15.283 1.00 32.03 287 MET A C 1
ATOM 2174 O O . MET A 1 287 ? -36.869 15.168 14.750 1.00 32.03 287 MET A O 1
ATOM 2178 N N . GLN A 1 288 ? -37.023 17.410 14.748 1.00 27.53 288 GLN A N 1
ATOM 2179 C CA . GLN A 1 288 ? -37.292 17.542 13.327 1.00 27.53 288 GLN A CA 1
ATOM 2180 C C . GLN A 1 288 ? -36.048 17.100 12.558 1.00 27.53 288 GLN A C 1
ATOM 2182 O O . GLN A 1 288 ? -34.937 17.473 12.931 1.00 27.53 288 GLN A O 1
ATOM 2187 N N . ASN A 1 289 ? -36.268 16.367 11.464 1.00 30.62 289 ASN A N 1
ATOM 2188 C CA . ASN A 1 289 ? -35.313 16.172 10.379 1.00 30.62 289 ASN A CA 1
ATOM 2189 C C . ASN A 1 289 ? -34.592 17.491 10.059 1.00 30.62 289 ASN A C 1
ATOM 2191 O O . ASN A 1 289 ? -35.052 18.279 9.234 1.00 30.62 289 ASN A O 1
ATOM 2195 N N . LYS A 1 290 ? -33.428 17.720 10.664 1.00 27.97 290 LYS A N 1
ATOM 2196 C CA . LYS A 1 290 ? -32.387 18.529 10.049 1.00 27.97 290 LYS A CA 1
ATOM 2197 C C . LYS A 1 290 ? -31.524 17.563 9.258 1.00 27.97 290 LYS A C 1
ATOM 2199 O O . LYS A 1 290 ? -30.446 17.167 9.682 1.00 27.97 290 LYS A O 1
ATOM 2204 N N . ASN A 1 291 ? -32.043 17.187 8.089 1.00 30.78 291 ASN A N 1
ATOM 2205 C CA . ASN A 1 291 ? -31.211 16.770 6.969 1.00 30.78 291 ASN A CA 1
ATOM 2206 C C . ASN A 1 291 ? -30.250 17.929 6.697 1.00 30.78 291 ASN A C 1
ATOM 2208 O O . ASN A 1 291 ? -30.611 18.922 6.070 1.00 30.78 291 ASN A O 1
ATOM 2212 N N . GLY A 1 292 ? -29.075 17.841 7.304 1.00 26.75 292 GLY A N 1
ATOM 2213 C CA . GLY A 1 292 ? -28.099 18.917 7.348 1.00 26.75 292 GLY A CA 1
ATOM 2214 C C . GLY A 1 292 ? -26.664 18.417 7.380 1.00 26.75 292 GLY A C 1
ATOM 2215 O O . GLY A 1 292 ? -25.776 19.208 7.651 1.00 26.75 292 GLY A O 1
ATOM 2216 N N . PHE A 1 293 ? -26.412 17.145 7.065 1.00 28.98 293 PHE A N 1
ATOM 2217 C CA . PHE A 1 293 ? -25.178 16.802 6.369 1.00 28.98 293 PHE A CA 1
ATOM 2218 C C . PHE A 1 293 ? -25.502 16.888 4.885 1.00 28.98 293 PHE A C 1
ATOM 2220 O O . PHE A 1 293 ? -25.962 15.938 4.258 1.00 28.98 293 PHE A O 1
ATOM 2227 N N . SER A 1 294 ? -25.363 18.101 4.350 1.00 26.91 294 SER A N 1
ATOM 2228 C CA . SER A 1 294 ? -25.274 18.292 2.911 1.00 26.91 294 SER A CA 1
ATOM 2229 C C . SER A 1 294 ? -24.150 17.384 2.430 1.00 26.91 294 SER A C 1
ATOM 2231 O O . SER A 1 294 ? -22.996 17.626 2.778 1.00 26.91 294 SER A O 1
ATOM 2233 N N . SER A 1 295 ? -24.473 16.379 1.615 1.00 32.34 295 SER A N 1
ATOM 2234 C CA . SER A 1 295 ? -23.535 15.870 0.623 1.00 32.34 295 SER A CA 1
ATOM 2235 C C . SER A 1 295 ? -23.094 17.095 -0.168 1.00 32.34 295 SER A C 1
ATOM 2237 O O . SER A 1 295 ? -23.852 17.591 -1.006 1.00 32.34 295 SER A O 1
ATOM 2239 N N . THR A 1 296 ? -21.964 17.703 0.200 1.00 25.34 296 THR A N 1
ATOM 2240 C CA . THR A 1 296 ? -21.439 18.834 -0.554 1.00 25.34 296 THR A CA 1
ATOM 2241 C C . THR A 1 296 ? -21.332 18.365 -1.987 1.00 25.34 296 THR A C 1
ATOM 2243 O O . THR A 1 296 ? -20.659 17.373 -2.267 1.00 25.34 296 THR A O 1
ATOM 2246 N N . ALA A 1 297 ? -22.100 19.044 -2.839 1.00 28.61 297 ALA A N 1
ATOM 2247 C CA . ALA A 1 297 ? -22.114 18.859 -4.272 1.00 28.61 297 ALA A CA 1
ATOM 2248 C C . ALA A 1 297 ? -20.685 18.690 -4.779 1.00 28.61 297 ALA A C 1
ATOM 2250 O O . ALA A 1 297 ? -19.783 19.369 -4.279 1.00 28.61 297 ALA A O 1
ATOM 2251 N N . ASP A 1 298 ? -20.532 17.790 -5.749 1.00 34.81 298 ASP A N 1
ATOM 2252 C CA . ASP A 1 298 ? -19.317 17.510 -6.500 1.00 34.81 298 ASP A CA 1
ATOM 2253 C C . ASP A 1 298 ? -18.519 18.785 -6.789 1.00 34.81 298 ASP A C 1
ATOM 2255 O O . ASP A 1 298 ? -18.678 19.436 -7.819 1.00 34.81 298 ASP A O 1
ATOM 2259 N N . LYS A 1 299 ? -17.616 19.148 -5.878 1.00 29.64 299 LYS A N 1
ATOM 2260 C CA . LYS A 1 299 ? -16.424 19.864 -6.286 1.00 29.64 299 LYS A CA 1
ATOM 2261 C C . LYS A 1 299 ? -15.526 18.792 -6.866 1.00 29.64 299 LYS A C 1
ATOM 2263 O O . LYS A 1 299 ? -15.226 17.794 -6.201 1.00 29.64 299 LYS A O 1
ATOM 2268 N N . ALA A 1 300 ? -15.194 18.978 -8.141 1.00 31.78 300 ALA A N 1
ATOM 2269 C CA . ALA A 1 300 ? -14.120 18.257 -8.793 1.00 31.78 300 ALA A CA 1
ATOM 2270 C C . ALA A 1 300 ? -12.936 18.202 -7.826 1.00 31.78 300 ALA A C 1
ATOM 2272 O O . ALA A 1 300 ? -12.664 19.182 -7.127 1.00 31.78 300 ALA A O 1
ATOM 2273 N N . ILE A 1 301 ? -12.292 17.042 -7.754 1.00 38.66 301 ILE A N 1
ATOM 2274 C CA . ILE A 1 301 ? -11.034 16.865 -7.043 1.00 38.66 301 ILE A CA 1
ATOM 2275 C C . ILE A 1 301 ? -10.032 17.783 -7.752 1.00 38.66 301 ILE A C 1
ATOM 2277 O O . ILE A 1 301 ? -9.403 17.396 -8.728 1.00 38.66 301 ILE A O 1
ATOM 2281 N N . SER A 1 302 ? -9.980 19.056 -7.366 1.00 36.91 302 SER A N 1
ATOM 2282 C CA . SER A 1 302 ? -9.193 20.069 -8.061 1.00 36.91 302 SER A CA 1
ATOM 2283 C C . SER A 1 302 ? -7.769 20.040 -7.522 1.00 36.91 302 SER A C 1
ATOM 2285 O O . SER A 1 302 ? -7.363 21.003 -6.879 1.00 36.91 302 SER A O 1
ATOM 2287 N N . SER A 1 303 ? -7.076 18.910 -7.709 1.00 35.78 303 SER A N 1
ATOM 2288 C CA . SER A 1 303 ? -5.611 18.787 -7.577 1.00 35.78 303 SER A CA 1
ATOM 2289 C C . SER A 1 303 ? -5.084 17.347 -7.546 1.00 35.78 303 SER A C 1
ATOM 2291 O O . SER A 1 303 ? -3.882 17.181 -7.711 1.00 35.78 303 SER A O 1
ATOM 2293 N N . ALA A 1 304 ? -5.904 16.307 -7.339 1.00 40.12 304 ALA A N 1
ATOM 2294 C CA . ALA A 1 304 ? -5.381 14.938 -7.381 1.00 40.12 304 ALA A CA 1
ATOM 2295 C C . ALA A 1 304 ? -5.257 14.493 -8.838 1.00 40.12 304 ALA A C 1
ATOM 2297 O O . ALA A 1 304 ? -6.264 14.352 -9.536 1.00 40.12 304 ALA A O 1
ATOM 2298 N N . ILE A 1 305 ? -4.023 14.291 -9.284 1.00 51.38 305 ILE A N 1
ATOM 2299 C CA . ILE A 1 305 ? -3.732 13.605 -10.539 1.00 51.38 305 ILE A CA 1
ATOM 2300 C C . ILE A 1 305 ? -4.421 12.239 -10.458 1.00 51.38 305 ILE A C 1
ATOM 2302 O O . ILE A 1 305 ? -4.308 11.527 -9.458 1.00 51.38 305 ILE A O 1
ATOM 2306 N N . LEU A 1 306 ? -5.238 11.926 -11.463 1.00 54.09 306 LEU A N 1
ATOM 2307 C CA . LEU A 1 306 ? -5.950 10.653 -11.532 1.00 54.09 306 LEU A CA 1
ATOM 2308 C C . LEU A 1 306 ? -4.947 9.619 -12.041 1.00 54.09 306 LEU A C 1
ATOM 2310 O O . LEU A 1 306 ? -4.645 9.591 -13.228 1.00 54.09 306 LEU A O 1
ATOM 2314 N N . LEU A 1 307 ? -4.384 8.862 -11.102 1.00 59.16 307 LEU A N 1
ATOM 2315 C CA . LEU A 1 307 ? -3.306 7.903 -11.320 1.00 59.16 307 LEU A CA 1
ATOM 2316 C C . LEU A 1 307 ? -3.876 6.486 -11.347 1.00 59.16 307 LEU A C 1
ATOM 2318 O O . LEU A 1 307 ? -4.421 6.034 -10.338 1.00 59.16 307 LEU A O 1
ATOM 2322 N N . SER A 1 308 ? -3.735 5.794 -12.470 1.00 55.25 308 SER A N 1
ATOM 2323 C CA . SER A 1 308 ? -4.035 4.365 -12.590 1.00 55.25 308 SER A CA 1
ATOM 2324 C C . SER A 1 308 ? -3.011 3.702 -13.493 1.00 55.25 308 SER A C 1
ATOM 2326 O O . SER A 1 308 ? -2.594 4.324 -14.469 1.00 55.25 308 SER A O 1
ATOM 2328 N N . ASP A 1 309 ? -2.682 2.445 -13.229 1.00 60.59 309 ASP A N 1
ATOM 2329 C CA . ASP A 1 309 ? -1.784 1.700 -14.110 1.00 60.59 309 ASP A CA 1
ATOM 2330 C C . ASP A 1 309 ? -2.527 1.238 -15.358 1.00 60.59 309 ASP A C 1
ATOM 2332 O O . ASP A 1 309 ? -3.752 1.368 -15.486 1.00 60.59 309 ASP A O 1
ATOM 2336 N N . ASN A 1 310 ? -1.776 0.659 -16.290 1.00 66.75 310 ASN A N 1
ATOM 2337 C CA . ASN A 1 310 ? -2.361 0.081 -17.482 1.00 66.75 310 ASN A CA 1
ATOM 2338 C C . ASN A 1 310 ? -3.157 -1.199 -17.125 1.00 66.75 310 ASN A C 1
ATOM 2340 O O . ASN A 1 310 ? -2.562 -2.222 -16.766 1.00 66.75 310 ASN A O 1
ATOM 2344 N N . PRO A 1 311 ? -4.496 -1.219 -17.289 1.00 60.41 311 PRO A N 1
ATOM 2345 C CA . PRO A 1 311 ? -5.319 -2.363 -16.898 1.00 60.41 311 PRO A CA 1
ATOM 2346 C C . PRO A 1 311 ? -5.037 -3.630 -17.722 1.00 60.41 311 PRO A C 1
ATOM 2348 O O . PRO A 1 311 ? -5.414 -4.725 -17.304 1.00 60.41 311 PRO A O 1
ATOM 2351 N N . ARG A 1 312 ? -4.388 -3.518 -18.893 1.00 62.03 312 ARG A N 1
ATOM 2352 C CA . ARG A 1 312 ? -3.966 -4.680 -19.695 1.00 62.03 312 ARG A CA 1
ATOM 2353 C C . ARG A 1 312 ? -2.723 -5.344 -19.110 1.00 62.03 312 ARG A C 1
ATOM 2355 O O . ARG A 1 312 ? -2.657 -6.572 -19.087 1.00 62.03 312 ARG A O 1
ATOM 2362 N N . ALA A 1 313 ? -1.790 -4.547 -18.592 1.00 57.72 313 ALA A N 1
ATOM 2363 C CA . ALA A 1 313 ? -0.576 -5.039 -17.952 1.00 57.72 313 ALA A CA 1
ATOM 2364 C C . ALA A 1 313 ? -0.879 -5.765 -16.626 1.00 57.72 313 ALA A C 1
ATOM 2366 O O . ALA A 1 313 ? -0.302 -6.815 -16.355 1.00 57.72 313 ALA A O 1
ATOM 2367 N N . GLN A 1 314 ? -1.872 -5.286 -15.866 1.00 60.16 314 GLN A N 1
ATOM 2368 C CA . GLN A 1 314 ? -2.336 -5.923 -14.623 1.00 60.16 314 GLN A CA 1
ATOM 2369 C C . GLN A 1 314 ? -2.984 -7.307 -14.818 1.00 60.16 314 GLN A C 1
ATOM 2371 O O . GLN A 1 314 ? -3.056 -8.093 -13.876 1.00 60.16 314 GLN A O 1
ATOM 2376 N N . ALA A 1 315 ? -3.510 -7.611 -16.009 1.00 50.03 315 ALA A N 1
ATOM 2377 C CA . ALA A 1 315 ? -4.421 -8.739 -16.212 1.00 50.03 315 ALA A CA 1
ATOM 2378 C C . ALA A 1 315 ? -3.773 -10.020 -16.769 1.00 50.03 315 ALA A C 1
ATOM 2380 O O . ALA A 1 315 ? -4.460 -11.042 -16.853 1.00 50.03 315 ALA A O 1
ATOM 2381 N N . PHE A 1 316 ? -2.508 -9.998 -17.213 1.00 57.53 316 PHE A N 1
ATOM 2382 C CA . PHE A 1 316 ? -2.016 -11.044 -18.117 1.00 57.53 316 PHE A CA 1
ATOM 2383 C C . PHE A 1 316 ? -0.613 -11.588 -17.813 1.00 57.53 316 PHE A C 1
ATOM 2385 O O . PHE A 1 316 ? 0.381 -10.981 -18.200 1.00 57.53 316 PHE A O 1
ATOM 2392 N N . VAL A 1 317 ? -0.569 -12.822 -17.282 1.00 55.44 317 VAL A N 1
ATOM 2393 C CA . VAL A 1 317 ? 0.400 -13.884 -17.630 1.00 55.44 317 VAL A CA 1
ATOM 2394 C C . VAL A 1 317 ? -0.318 -15.247 -17.525 1.00 55.44 317 VAL A C 1
ATOM 2396 O O . VAL A 1 317 ? -0.827 -15.588 -16.459 1.00 55.44 317 VAL A O 1
ATOM 2399 N N . PRO A 1 318 ? -0.414 -16.066 -18.589 1.00 57.69 318 PRO A N 1
ATOM 2400 C CA . PRO A 1 318 ? -1.065 -17.369 -18.508 1.00 57.69 318 PRO A CA 1
ATOM 2401 C C . PRO A 1 318 ? -0.262 -18.330 -17.616 1.00 57.69 318 PRO A C 1
ATOM 2403 O O . PRO A 1 318 ? 0.929 -18.537 -17.875 1.00 57.69 318 PRO A O 1
ATOM 2406 N N . PRO A 1 319 ? -0.891 -19.015 -16.638 1.00 57.66 319 PRO A N 1
ATOM 2407 C CA . PRO A 1 319 ? -0.196 -19.958 -15.753 1.00 57.66 319 PRO A CA 1
ATOM 2408 C C . PRO A 1 319 ? 0.583 -21.061 -16.485 1.00 57.66 319 PRO A C 1
ATOM 2410 O O . PRO A 1 319 ? 1.551 -21.593 -15.948 1.00 57.66 319 PRO A O 1
ATOM 2413 N N . SER A 1 320 ? 0.189 -21.397 -17.720 1.00 58.47 320 SER A N 1
ATOM 2414 C CA . SER A 1 320 ? 0.853 -22.402 -18.557 1.00 58.47 320 SER A CA 1
ATOM 2415 C C . SER A 1 320 ? 2.258 -22.007 -19.028 1.00 58.47 320 SER A C 1
ATOM 2417 O O . SER A 1 320 ? 3.063 -22.901 -19.262 1.00 58.47 320 SER A O 1
ATOM 2419 N N . ILE A 1 321 ? 2.566 -20.709 -19.160 1.00 63.09 321 ILE A N 1
ATOM 2420 C CA . ILE A 1 321 ? 3.879 -20.228 -19.647 1.00 63.09 321 ILE A CA 1
ATOM 2421 C C . ILE A 1 321 ? 4.914 -20.194 -18.512 1.00 63.09 321 ILE A C 1
ATOM 2423 O O . ILE A 1 321 ? 6.119 -20.245 -18.753 1.00 63.09 321 ILE A O 1
ATOM 2427 N N . ARG A 1 322 ? 4.465 -20.194 -17.250 1.00 65.31 322 ARG A N 1
ATOM 2428 C CA . ARG A 1 322 ? 5.337 -20.127 -16.069 1.00 65.31 322 ARG A CA 1
ATOM 2429 C C . ARG A 1 322 ? 6.445 -21.193 -16.069 1.00 65.31 322 ARG A C 1
ATOM 2431 O O . ARG A 1 322 ? 7.583 -20.898 -15.717 1.00 65.31 322 ARG A O 1
ATOM 2438 N N . GLU A 1 323 ? 6.137 -22.425 -16.475 1.00 55.91 323 GLU A N 1
ATOM 2439 C CA . GLU A 1 323 ? 7.123 -23.520 -16.514 1.00 55.91 323 GLU A CA 1
ATOM 2440 C C . GLU A 1 323 ? 8.056 -23.464 -17.738 1.00 55.91 323 GLU A C 1
ATOM 2442 O O . GLU A 1 323 ? 9.062 -24.176 -17.782 1.00 55.91 323 GLU A O 1
ATOM 2447 N N . GLU A 1 324 ? 7.758 -22.621 -18.730 1.00 57.22 324 GLU A N 1
ATOM 2448 C CA . GLU A 1 324 ? 8.564 -22.463 -19.944 1.00 57.22 324 GLU A CA 1
ATOM 2449 C C . GLU A 1 324 ? 9.650 -21.387 -19.810 1.00 57.22 324 GLU A C 1
ATOM 2451 O O . GLU A 1 324 ? 10.686 -21.533 -20.457 1.00 57.22 324 GLU A O 1
ATOM 2456 N N . LYS A 1 325 ? 9.513 -20.402 -18.900 1.00 60.06 325 LYS A N 1
ATOM 2457 C CA . LYS A 1 325 ? 10.604 -19.444 -18.594 1.00 60.06 325 LYS A CA 1
ATOM 2458 C C . LYS A 1 325 ? 11.861 -20.161 -18.081 1.00 60.06 325 LYS A C 1
ATOM 2460 O O . LYS A 1 325 ? 12.969 -19.857 -18.501 1.00 60.06 325 LYS A O 1
ATOM 2465 N N . LYS A 1 326 ? 11.697 -21.239 -17.298 1.00 49.47 326 LYS A N 1
ATOM 2466 C CA . LYS A 1 326 ? 12.810 -22.097 -16.832 1.00 49.47 326 LYS A CA 1
ATOM 2467 C C . LYS A 1 326 ? 13.605 -22.771 -17.964 1.00 49.47 326 LYS A C 1
ATOM 2469 O O . LYS A 1 326 ? 14.684 -23.301 -17.706 1.00 49.47 326 LYS A O 1
ATOM 2474 N N . LYS A 1 327 ? 13.075 -22.805 -19.195 1.00 44.94 327 LYS A N 1
ATOM 2475 C CA . LYS A 1 327 ? 13.739 -23.376 -20.380 1.00 44.94 327 LYS A CA 1
ATOM 2476 C C . LYS A 1 327 ? 14.424 -22.333 -21.261 1.00 44.94 327 LYS A C 1
ATOM 2478 O O . LYS A 1 327 ? 15.154 -22.739 -22.163 1.00 44.94 327 LYS A O 1
ATOM 2483 N N . ALA A 1 328 ? 14.267 -21.039 -20.981 1.00 45.34 328 ALA A N 1
ATOM 2484 C CA . ALA A 1 328 ? 15.126 -19.992 -21.524 1.00 45.34 328 ALA A CA 1
ATOM 2485 C C . ALA A 1 328 ? 16.466 -19.992 -20.764 1.00 45.34 328 ALA A C 1
ATOM 2487 O O . ALA A 1 328 ? 16.874 -19.024 -20.138 1.00 45.34 328 ALA A O 1
ATOM 2488 N N . THR A 1 329 ? 17.146 -21.142 -20.749 1.00 44.88 329 THR A N 1
ATOM 2489 C CA . THR A 1 329 ? 18.561 -21.200 -20.390 1.00 44.88 329 THR A CA 1
ATOM 2490 C C . THR A 1 329 ? 19.297 -20.662 -21.608 1.00 44.88 329 THR A C 1
ATOM 2492 O O . THR A 1 329 ? 19.505 -21.391 -22.581 1.00 44.88 329 THR A O 1
ATOM 2495 N N . LEU A 1 330 ? 19.584 -19.361 -21.597 1.00 47.03 330 LEU A N 1
ATOM 2496 C CA . LEU A 1 330 ? 20.419 -18.720 -22.605 1.00 47.03 330 LEU A CA 1
ATOM 2497 C C . LEU A 1 330 ? 21.729 -19.504 -22.766 1.00 47.03 330 LEU A C 1
ATOM 2499 O O . LEU A 1 330 ? 22.256 -20.100 -21.821 1.00 47.03 330 LEU A O 1
ATOM 2503 N N . GLY A 1 331 ? 22.198 -19.565 -24.012 1.00 49.16 331 GLY A N 1
ATOM 2504 C CA . GLY A 1 331 ? 23.478 -20.157 -24.383 1.00 49.16 331 GLY A CA 1
ATOM 2505 C C . GLY A 1 331 ? 24.671 -19.381 -23.797 1.00 49.16 331 GLY A C 1
ATOM 2506 O O . GLY A 1 331 ? 24.516 -18.615 -22.855 1.00 49.16 331 GLY A O 1
ATOM 2507 N N . PRO A 1 332 ? 25.892 -19.574 -24.323 1.00 43.78 332 PRO A N 1
ATOM 2508 C CA . PRO A 1 332 ? 27.123 -19.032 -23.748 1.00 43.78 332 PRO A CA 1
ATOM 2509 C C . PRO A 1 332 ? 27.323 -17.539 -24.081 1.00 43.78 332 PRO A C 1
ATOM 2511 O O . PRO A 1 332 ? 28.385 -17.167 -24.578 1.00 43.78 332 PRO A O 1
ATOM 2514 N N . GLU A 1 333 ? 26.306 -16.702 -23.878 1.00 58.34 333 GLU A N 1
ATOM 2515 C CA . GLU A 1 333 ? 26.456 -15.247 -23.960 1.00 58.34 333 GLU A CA 1
ATOM 2516 C C . GLU A 1 333 ? 27.075 -14.717 -22.660 1.00 58.34 333 GLU A C 1
ATOM 2518 O O . GLU A 1 333 ? 26.851 -15.248 -21.569 1.00 58.34 333 GLU A O 1
ATOM 2523 N N . GLU A 1 334 ? 27.963 -13.734 -22.800 1.00 76.94 334 GLU A N 1
ATOM 2524 C CA . GLU A 1 334 ? 28.632 -13.082 -21.679 1.00 76.94 334 GLU A CA 1
ATOM 2525 C C . GLU A 1 334 ? 27.616 -12.144 -21.022 1.00 76.94 334 GLU A C 1
ATOM 2527 O O . GLU A 1 334 ? 27.204 -11.166 -21.637 1.00 76.94 334 GLU A O 1
ATOM 2532 N N . VAL A 1 335 ? 27.165 -12.494 -19.813 1.00 86.12 335 VAL A N 1
ATOM 2533 C CA . VAL A 1 335 ? 26.207 -11.687 -19.042 1.00 86.12 335 VAL A CA 1
ATOM 2534 C C . VAL A 1 335 ? 26.806 -10.308 -18.790 1.00 86.12 335 VAL A C 1
ATOM 2536 O O . VAL A 1 335 ? 27.881 -10.227 -18.192 1.00 86.12 335 VAL A O 1
ATOM 2539 N N . ILE A 1 336 ? 26.099 -9.250 -19.183 1.00 88.75 336 ILE A N 1
ATOM 2540 C CA . ILE A 1 336 ? 26.487 -7.869 -18.891 1.00 88.75 336 ILE A CA 1
ATOM 2541 C C . ILE A 1 336 ? 26.056 -7.573 -17.460 1.00 88.75 336 ILE A C 1
ATOM 2543 O O . ILE A 1 336 ? 24.865 -7.531 -17.139 1.00 88.75 336 ILE A O 1
ATOM 2547 N N . LYS A 1 337 ? 27.034 -7.431 -16.565 1.00 87.88 337 LYS A N 1
ATOM 2548 C CA . LYS A 1 337 ? 26.748 -7.197 -15.151 1.00 87.88 337 LYS A CA 1
ATOM 2549 C C . LYS A 1 337 ? 26.432 -5.732 -14.892 1.00 87.88 337 LYS A C 1
ATOM 2551 O O . LYS A 1 337 ? 26.923 -4.832 -15.565 1.00 87.88 337 LYS A O 1
ATOM 2556 N N . ILE A 1 338 ? 25.665 -5.481 -13.839 1.00 83.81 338 ILE A N 1
ATOM 2557 C CA . ILE A 1 338 ? 25.467 -4.123 -13.323 1.00 83.81 338 ILE A CA 1
ATOM 2558 C C . ILE A 1 338 ? 26.809 -3.452 -13.033 1.00 83.81 338 ILE A C 1
ATOM 2560 O O . ILE A 1 338 ? 27.702 -4.042 -12.415 1.00 83.81 338 ILE A O 1
ATOM 2564 N N . GLY A 1 339 ? 26.916 -2.190 -13.440 1.00 82.06 339 GLY A N 1
ATOM 2565 C CA . GLY A 1 339 ? 28.141 -1.396 -13.355 1.00 82.06 339 GLY A CA 1
ATOM 2566 C C . GLY A 1 339 ? 29.178 -1.714 -14.436 1.00 82.06 339 GLY A C 1
ATOM 2567 O O . GLY A 1 339 ? 30.193 -1.017 -14.513 1.00 82.06 339 GLY A O 1
ATOM 2568 N N . GLU A 1 340 ? 28.950 -2.726 -15.278 1.00 85.94 340 GLU A N 1
ATOM 2569 C CA . GLU A 1 340 ? 29.703 -2.913 -16.515 1.00 85.94 340 GLU A CA 1
ATOM 2570 C C . GLU A 1 340 ? 29.062 -2.097 -17.637 1.00 85.94 340 GLU A C 1
ATOM 2572 O O . GLU A 1 340 ? 27.847 -1.997 -17.758 1.00 85.94 340 GLU A O 1
ATOM 2577 N N . ASP A 1 341 ? 29.893 -1.479 -18.471 1.00 81.06 341 ASP A N 1
ATOM 2578 C CA . ASP A 1 341 ? 29.400 -0.736 -19.623 1.00 81.06 341 ASP A CA 1
ATOM 2579 C C . ASP A 1 341 ? 29.157 -1.704 -20.782 1.00 81.06 341 ASP A C 1
ATOM 2581 O O . ASP A 1 341 ? 30.106 -2.371 -21.193 1.00 81.06 341 ASP A O 1
ATOM 2585 N N . ASP A 1 342 ? 27.955 -1.738 -21.368 1.00 85.12 342 ASP A N 1
ATOM 2586 C CA . ASP A 1 342 ? 27.783 -2.342 -22.695 1.00 85.12 342 ASP A CA 1
ATOM 2587 C C . ASP A 1 342 ? 28.442 -1.422 -23.745 1.00 85.12 342 ASP A C 1
ATOM 2589 O O . ASP A 1 342 ? 27.911 -0.337 -24.045 1.00 85.12 342 ASP A O 1
ATOM 2593 N N . PRO A 1 343 ? 29.589 -1.816 -24.339 1.00 82.88 343 PRO A N 1
ATOM 2594 C CA . PRO A 1 343 ? 30.311 -0.969 -25.281 1.00 82.88 343 PRO A CA 1
ATOM 2595 C C . PRO A 1 343 ? 29.589 -0.840 -26.631 1.00 82.88 343 PRO A C 1
ATOM 2597 O O . PRO A 1 343 ? 29.964 0.003 -27.451 1.00 82.88 343 PRO A O 1
ATOM 2600 N N . THR A 1 344 ? 28.580 -1.674 -26.897 1.00 87.62 344 THR A N 1
ATOM 2601 C CA . THR A 1 344 ? 27.767 -1.618 -28.117 1.00 87.62 344 THR A CA 1
ATOM 2602 C C . THR A 1 344 ? 26.677 -0.545 -28.034 1.00 87.62 344 THR A C 1
ATOM 2604 O O . THR A 1 344 ? 26.207 -0.042 -29.062 1.00 87.62 344 THR A O 1
ATOM 2607 N N . LEU A 1 345 ? 26.329 -0.118 -26.818 1.00 93.25 345 LEU A N 1
ATOM 2608 C CA . LEU A 1 345 ? 25.324 0.900 -26.548 1.00 93.25 345 LEU A CA 1
ATOM 2609 C C . LEU A 1 345 ? 25.960 2.281 -26.349 1.00 93.25 345 LEU A C 1
ATOM 2611 O O . LEU A 1 345 ? 26.503 2.615 -25.297 1.00 93.25 345 LEU A O 1
ATOM 2615 N N . ILE A 1 346 ? 25.859 3.127 -27.375 1.00 96.31 346 ILE A N 1
ATOM 2616 C CA . ILE A 1 346 ? 26.420 4.478 -27.414 1.00 96.31 346 ILE A CA 1
ATOM 2617 C C . ILE A 1 346 ? 25.299 5.505 -27.233 1.00 96.31 346 ILE A C 1
ATOM 2619 O O . ILE A 1 346 ? 24.442 5.677 -28.106 1.00 96.31 346 ILE A O 1
ATOM 2623 N N . VAL A 1 347 ? 25.347 6.251 -26.127 1.00 96.44 347 VAL A N 1
ATOM 2624 C CA . VAL A 1 347 ? 24.400 7.338 -25.827 1.00 96.44 347 VAL A CA 1
ATOM 2625 C C . VAL A 1 347 ? 24.340 8.352 -26.977 1.00 96.44 347 VAL A C 1
ATOM 2627 O O . VAL A 1 347 ? 25.358 8.784 -27.518 1.00 96.44 347 VAL A O 1
ATOM 2630 N N . GLY A 1 348 ? 23.123 8.718 -27.372 1.00 95.06 348 GLY A N 1
ATOM 2631 C CA . GLY A 1 348 ? 22.819 9.634 -28.469 1.00 95.06 348 GLY A CA 1
ATOM 2632 C C . GLY A 1 348 ? 22.915 9.009 -29.864 1.00 95.06 348 GLY A C 1
ATOM 2633 O O . GLY A 1 348 ? 22.465 9.623 -30.830 1.00 95.06 348 GLY A O 1
ATOM 2634 N N . THR A 1 349 ? 23.452 7.794 -30.005 1.00 96.31 349 THR A N 1
ATOM 2635 C CA . THR A 1 349 ? 23.666 7.161 -31.319 1.00 96.31 349 THR A CA 1
ATOM 2636 C C . THR A 1 349 ? 22.904 5.854 -31.468 1.00 96.31 349 THR A C 1
ATOM 2638 O O . THR A 1 349 ? 22.291 5.647 -32.514 1.00 96.31 349 THR A O 1
ATOM 2641 N N . SER A 1 350 ? 22.925 4.997 -30.446 1.00 97.81 350 SER A N 1
ATOM 2642 C CA . SER A 1 350 ? 22.247 3.703 -30.479 1.00 97.81 350 SER A CA 1
ATOM 2643 C C . SER A 1 350 ? 20.736 3.872 -30.559 1.00 97.81 350 SER A C 1
ATOM 2645 O O . SER A 1 350 ? 20.148 4.723 -29.887 1.00 97.81 350 SER A O 1
ATOM 2647 N N . ILE A 1 351 ? 20.128 3.047 -31.407 1.00 97.94 351 ILE A N 1
ATOM 2648 C CA . ILE A 1 351 ? 18.696 3.015 -31.682 1.00 97.94 351 ILE A CA 1
ATOM 2649 C C . ILE A 1 351 ? 18.222 1.575 -31.503 1.00 97.94 351 ILE A C 1
ATOM 2651 O O . ILE A 1 351 ? 18.839 0.655 -32.041 1.00 97.94 351 ILE A O 1
ATOM 2655 N N . ALA A 1 352 ? 17.115 1.400 -30.791 1.00 97.19 352 ALA A N 1
ATOM 2656 C CA . ALA A 1 352 ? 16.401 0.139 -30.645 1.00 97.19 352 ALA A CA 1
ATOM 2657 C C . ALA A 1 352 ? 14.936 0.317 -31.067 1.00 97.19 352 ALA A C 1
ATOM 2659 O O . ALA A 1 352 ? 14.423 1.436 -31.138 1.00 97.19 352 ALA A O 1
ATOM 2660 N N . LYS A 1 353 ? 14.262 -0.788 -31.389 1.00 97.81 353 LYS A N 1
ATOM 2661 C CA . LYS A 1 353 ? 12.836 -0.794 -31.732 1.00 97.81 353 LYS A CA 1
ATOM 2662 C C . LYS A 1 353 ? 12.074 -1.538 -30.659 1.00 97.81 353 LYS A C 1
ATOM 2664 O O . LYS A 1 353 ? 12.395 -2.693 -30.400 1.00 97.81 353 LYS A O 1
ATOM 2669 N N . PHE A 1 354 ? 11.055 -0.889 -30.117 1.00 98.06 354 PHE A N 1
ATOM 2670 C CA . PHE A 1 354 ? 10.229 -1.448 -29.059 1.00 98.06 354 PHE A CA 1
ATOM 2671 C C . PHE A 1 354 ? 8.820 -1.722 -29.572 1.00 98.06 354 PHE A C 1
ATOM 2673 O O . PHE A 1 354 ? 8.217 -0.871 -30.224 1.00 98.06 354 PHE A O 1
ATOM 2680 N N . TRP A 1 355 ? 8.295 -2.908 -29.290 1.00 97.31 355 TRP A N 1
ATOM 2681 C CA . TRP A 1 355 ? 6.887 -3.228 -29.453 1.00 97.31 355 TRP A CA 1
ATOM 2682 C C . TRP A 1 355 ? 6.064 -2.517 -28.385 1.00 97.31 355 TRP A C 1
ATOM 2684 O O . TRP A 1 355 ? 6.224 -2.777 -27.192 1.00 97.31 355 TRP A O 1
ATOM 2694 N N . VAL A 1 356 ? 5.164 -1.653 -28.840 1.00 95.31 356 VAL A N 1
ATOM 2695 C CA . VAL A 1 356 ? 4.159 -0.959 -28.027 1.00 95.31 356 VAL A CA 1
ATOM 2696 C C . VAL A 1 356 ? 2.786 -1.119 -28.678 1.00 95.31 356 VAL A C 1
ATOM 2698 O O . VAL A 1 356 ? 2.686 -1.516 -29.844 1.00 95.31 356 VAL A O 1
ATOM 2701 N N . GLU A 1 357 ? 1.727 -0.845 -27.926 1.00 90.88 357 GLU A N 1
ATOM 2702 C CA . GLU A 1 357 ? 0.369 -0.780 -28.464 1.00 90.88 357 GLU A CA 1
ATOM 2703 C C . GLU A 1 357 ? 0.049 0.658 -28.880 1.00 90.88 357 GLU A C 1
ATOM 2705 O O . GLU A 1 357 ? 0.366 1.598 -28.157 1.00 90.88 357 GLU A O 1
ATOM 2710 N N . ASP A 1 358 ? -0.590 0.840 -30.036 1.00 88.06 358 ASP A N 1
ATOM 2711 C CA . ASP A 1 358 ? -1.196 2.123 -30.391 1.00 88.06 358 ASP A CA 1
ATOM 2712 C C . ASP A 1 358 ? -2.507 2.374 -29.615 1.00 88.06 358 ASP A C 1
ATOM 2714 O O . ASP A 1 358 ? -3.018 1.496 -28.913 1.00 88.06 358 ASP A O 1
ATOM 2718 N N . GLN A 1 359 ? -3.111 3.554 -29.797 1.00 84.50 359 GLN A N 1
ATOM 2719 C CA . GLN A 1 359 ? -4.400 3.933 -29.184 1.00 84.50 359 GLN A CA 1
ATOM 2720 C C . GLN A 1 359 ? -5.564 2.950 -29.452 1.00 84.50 359 GLN A C 1
ATOM 2722 O O . GLN A 1 359 ? -6.606 3.007 -28.798 1.00 84.50 359 GLN A O 1
ATOM 2727 N N . TYR A 1 360 ? -5.434 2.053 -30.436 1.00 86.50 360 TYR A N 1
ATOM 2728 C CA . TYR A 1 360 ? -6.434 1.043 -30.785 1.00 86.50 360 TYR A CA 1
ATOM 2729 C C . TYR A 1 360 ? -6.071 -0.360 -30.278 1.00 86.50 360 TYR A C 1
ATOM 2731 O O . TYR A 1 360 ? -6.833 -1.302 -30.508 1.00 86.50 360 TYR A O 1
ATOM 2739 N N . GLY A 1 361 ? -4.944 -0.509 -29.574 1.00 84.81 361 GLY A N 1
ATOM 2740 C CA . GLY A 1 361 ? -4.419 -1.796 -29.120 1.00 84.81 361 GLY A CA 1
ATOM 2741 C C . GLY A 1 361 ? -3.714 -2.598 -30.215 1.00 84.81 361 GLY A C 1
ATOM 2742 O O . GLY A 1 361 ? -3.590 -3.814 -30.091 1.00 84.81 361 GLY A O 1
ATOM 2743 N N . ALA A 1 362 ? -3.298 -1.970 -31.319 1.00 90.88 362 ALA A N 1
ATOM 2744 C CA . ALA A 1 362 ? -2.519 -2.643 -32.351 1.00 90.88 362 ALA A CA 1
ATOM 2745 C C . ALA A 1 362 ? -1.017 -2.549 -32.052 1.00 90.88 362 ALA A C 1
ATOM 2747 O O . ALA A 1 362 ? -0.501 -1.482 -31.729 1.00 90.88 362 ALA A O 1
ATOM 2748 N N . TRP A 1 363 ? -0.298 -3.661 -32.219 1.00 95.00 363 TRP A N 1
ATOM 2749 C CA . TRP A 1 363 ? 1.151 -3.696 -32.033 1.00 95.00 363 TRP A CA 1
ATOM 2750 C C . TRP A 1 363 ? 1.893 -2.923 -33.121 1.00 95.00 363 TRP A C 1
ATOM 2752 O O . TRP A 1 363 ? 1.805 -3.254 -34.309 1.00 95.00 363 TRP A O 1
ATOM 2762 N N . ILE A 1 364 ? 2.703 -1.960 -32.701 1.00 96.19 364 ILE A N 1
ATOM 2763 C CA . ILE A 1 364 ? 3.581 -1.161 -33.555 1.00 96.19 364 ILE A CA 1
ATOM 2764 C C . ILE A 1 364 ? 5.009 -1.171 -33.007 1.00 96.19 364 ILE A C 1
ATOM 2766 O O . ILE A 1 364 ? 5.235 -1.485 -31.841 1.00 96.19 364 ILE A O 1
ATOM 2770 N N . GLN A 1 365 ? 5.983 -0.859 -33.866 1.00 96.81 365 GLN A N 1
ATOM 2771 C CA . GLN A 1 365 ? 7.363 -0.647 -33.433 1.00 96.81 365 GLN A CA 1
ATOM 2772 C C . GLN A 1 365 ? 7.638 0.839 -33.289 1.00 96.81 365 GLN A C 1
ATOM 2774 O O . GLN A 1 365 ? 7.590 1.574 -34.277 1.00 96.81 365 GLN A O 1
ATOM 2779 N N . GLU A 1 366 ? 8.001 1.249 -32.084 1.00 96.94 366 GLU A N 1
ATOM 2780 C CA . GLU A 1 366 ? 8.466 2.592 -31.796 1.00 96.94 366 GLU A CA 1
ATOM 2781 C C . GLU A 1 366 ? 10.006 2.598 -31.797 1.00 96.94 366 GLU A C 1
ATOM 2783 O O . GLU A 1 366 ? 10.669 1.926 -31.001 1.00 96.94 366 GLU A O 1
ATOM 2788 N N . GLU A 1 367 ? 10.591 3.318 -32.754 1.00 98.31 367 GLU A N 1
ATOM 2789 C CA . GLU A 1 367 ? 12.041 3.461 -32.884 1.00 98.31 367 GLU A CA 1
ATOM 2790 C C . GLU A 1 367 ? 12.551 4.508 -31.889 1.00 98.31 367 GLU A C 1
ATOM 2792 O O . GLU A 1 367 ? 12.146 5.669 -31.935 1.00 98.31 367 GLU A O 1
ATOM 2797 N N . SER A 1 368 ? 13.439 4.090 -30.990 1.00 98.38 368 SER A N 1
ATOM 2798 C CA . SER A 1 368 ? 13.847 4.872 -29.825 1.00 98.38 368 SER A CA 1
ATOM 2799 C C . SER A 1 368 ? 15.360 4.937 -29.694 1.00 98.38 368 SER A C 1
ATOM 2801 O O . SER A 1 368 ? 16.066 3.945 -29.881 1.00 98.38 368 SER A O 1
ATOM 2803 N N . ARG A 1 369 ? 15.865 6.120 -29.352 1.00 98.19 369 ARG A N 1
ATOM 2804 C CA . ARG A 1 369 ? 17.284 6.404 -29.155 1.00 98.19 369 ARG A CA 1
ATOM 2805 C C . ARG A 1 369 ? 17.654 6.268 -27.685 1.00 98.19 369 ARG A C 1
ATOM 2807 O O . ARG A 1 369 ? 16.928 6.748 -26.816 1.00 98.19 369 ARG A O 1
ATOM 2814 N N . LEU A 1 370 ? 18.817 5.683 -27.414 1.00 98.25 370 LEU A N 1
ATOM 2815 C CA . LEU A 1 370 ? 19.403 5.676 -26.076 1.00 98.25 370 LEU A CA 1
ATOM 2816 C C . LEU A 1 370 ? 19.872 7.091 -25.724 1.00 98.25 370 LEU A C 1
ATOM 2818 O O . LEU A 1 370 ? 20.817 7.588 -26.340 1.00 98.25 370 LEU A O 1
ATOM 2822 N N . LEU A 1 371 ? 19.256 7.745 -24.742 1.00 96.62 371 LEU A N 1
ATOM 2823 C CA . LEU A 1 371 ? 19.651 9.098 -24.314 1.00 96.62 371 LEU A CA 1
ATOM 2824 C C . LEU A 1 371 ? 20.428 9.146 -23.009 1.00 96.62 371 LEU A C 1
ATOM 2826 O O . LEU A 1 371 ? 21.112 10.135 -22.736 1.00 96.62 371 LEU A O 1
ATOM 2830 N N . ALA A 1 372 ? 20.346 8.095 -22.209 1.00 96.69 372 ALA A N 1
ATOM 2831 C CA . ALA A 1 372 ? 21.125 7.979 -20.996 1.00 96.69 372 ALA A CA 1
ATOM 2832 C C . ALA A 1 372 ? 21.312 6.513 -20.627 1.00 96.69 372 ALA A C 1
ATOM 2834 O O . ALA A 1 372 ? 20.447 5.681 -20.889 1.00 96.69 372 ALA A O 1
ATOM 2835 N N . LYS A 1 373 ? 22.443 6.233 -19.985 1.00 94.69 373 LYS A N 1
ATOM 2836 C CA . LYS A 1 373 ? 22.694 4.984 -19.276 1.00 94.69 373 LYS A CA 1
ATOM 2837 C C . LYS A 1 373 ? 23.434 5.255 -17.970 1.00 94.69 373 LYS A C 1
ATOM 2839 O O . LYS A 1 373 ? 24.103 6.288 -17.851 1.00 94.69 373 LYS A O 1
ATOM 2844 N N . ALA A 1 374 ? 23.271 4.361 -17.010 1.00 93.44 374 ALA A N 1
ATOM 2845 C CA . ALA A 1 374 ? 24.019 4.283 -15.759 1.00 93.44 374 ALA A CA 1
ATOM 2846 C C . ALA A 1 374 ? 24.173 2.803 -15.370 1.00 93.44 374 ALA A C 1
ATOM 2848 O O . ALA A 1 374 ? 23.708 1.950 -16.116 1.00 93.44 374 ALA A O 1
ATOM 2849 N N . ASP A 1 375 ? 24.776 2.517 -14.218 1.00 90.88 375 ASP A N 1
ATOM 2850 C CA . ASP A 1 375 ? 25.123 1.164 -13.756 1.00 90.88 375 ASP A CA 1
ATOM 2851 C C . ASP A 1 375 ? 23.942 0.180 -13.669 1.00 90.88 375 ASP A C 1
ATOM 2853 O O . ASP A 1 375 ? 24.171 -1.022 -13.584 1.00 90.88 375 ASP A O 1
ATOM 2857 N N . THR A 1 376 ? 22.695 0.664 -13.625 1.00 91.75 376 THR A N 1
ATOM 2858 C CA . THR A 1 376 ? 21.496 -0.185 -13.495 1.00 91.75 376 THR A CA 1
ATOM 2859 C C . THR A 1 376 ? 20.434 0.032 -14.554 1.00 91.75 376 THR A C 1
ATOM 2861 O O . THR A 1 376 ? 19.392 -0.620 -14.495 1.00 91.75 376 THR A O 1
ATOM 2864 N N . VAL A 1 377 ? 20.608 1.004 -15.453 1.00 94.75 377 VAL A N 1
ATOM 2865 C CA . VAL A 1 377 ? 19.477 1.485 -16.249 1.00 94.75 377 VAL A CA 1
ATOM 2866 C C . VAL A 1 377 ? 19.868 2.056 -17.600 1.00 94.75 377 VAL A C 1
ATOM 2868 O O . VAL A 1 377 ? 20.829 2.821 -17.719 1.00 94.75 377 VAL A O 1
ATOM 2871 N N . TYR A 1 378 ? 19.036 1.765 -18.597 1.00 97.25 378 TYR A N 1
ATOM 2872 C CA . TYR A 1 378 ? 19.042 2.389 -19.916 1.00 97.25 378 TYR A CA 1
ATOM 2873 C C . TYR A 1 378 ? 17.766 3.199 -20.135 1.00 97.25 378 TYR A C 1
ATOM 2875 O O . TYR A 1 378 ? 16.669 2.716 -19.875 1.00 97.25 378 TYR A O 1
ATOM 2883 N N . LEU A 1 379 ? 17.889 4.427 -20.645 1.00 98.00 379 LEU A N 1
ATOM 2884 C CA . LEU A 1 379 ? 16.748 5.289 -20.956 1.00 98.00 379 LEU A CA 1
ATOM 2885 C C . LEU A 1 379 ? 16.635 5.499 -22.464 1.00 98.00 379 LEU A C 1
ATOM 2887 O O . LEU A 1 379 ? 17.501 6.122 -23.093 1.00 98.00 379 LEU A O 1
ATOM 2891 N N . TRP A 1 380 ? 15.533 5.003 -23.015 1.00 98.56 380 TRP A N 1
ATOM 2892 C CA . TRP A 1 380 ? 15.205 5.010 -24.433 1.00 98.56 380 TRP A CA 1
ATOM 2893 C C . TRP A 1 380 ? 14.042 5.951 -24.705 1.00 98.56 380 TRP A C 1
ATOM 2895 O O . TRP A 1 380 ? 13.049 5.935 -23.986 1.00 98.56 380 TRP A O 1
ATOM 2905 N N . ILE A 1 381 ? 14.139 6.754 -25.760 1.00 98.31 381 ILE A N 1
ATOM 2906 C CA . ILE A 1 381 ? 13.056 7.660 -26.149 1.00 98.31 381 ILE A CA 1
ATOM 2907 C C . ILE A 1 381 ? 13.016 7.858 -27.669 1.00 98.31 381 ILE A C 1
ATOM 2909 O O . ILE A 1 381 ? 14.068 8.015 -28.297 1.00 98.31 381 ILE A O 1
ATOM 2913 N N . PRO A 1 382 ? 11.831 7.869 -28.295 1.00 98.12 382 PRO A N 1
ATOM 2914 C CA . PRO A 1 382 ? 11.674 8.280 -29.684 1.00 98.12 382 PRO A CA 1
ATOM 2915 C C . PRO A 1 382 ? 12.095 9.735 -29.885 1.00 98.12 382 PRO A C 1
ATOM 2917 O O . PRO A 1 382 ? 11.670 10.620 -29.143 1.00 98.12 382 PRO A O 1
ATOM 2920 N N . ASP A 1 383 ? 12.857 10.016 -30.947 1.00 97.19 383 ASP A N 1
ATOM 2921 C CA . ASP A 1 383 ? 13.411 11.357 -31.213 1.00 97.19 383 ASP A CA 1
ATOM 2922 C C . ASP A 1 383 ? 12.336 12.465 -31.238 1.00 97.19 383 ASP A C 1
ATOM 2924 O O . ASP A 1 383 ? 12.623 13.624 -30.940 1.00 97.19 383 ASP A O 1
ATOM 2928 N N . LYS A 1 384 ? 11.083 12.119 -31.569 1.00 96.50 384 LYS A N 1
ATOM 2929 C CA . LYS A 1 384 ? 9.948 13.055 -31.620 1.00 96.50 384 LYS A CA 1
ATOM 2930 C C . LYS A 1 384 ? 9.522 13.602 -30.244 1.00 96.50 384 LYS A C 1
ATOM 2932 O O . LYS A 1 384 ? 8.982 14.707 -30.203 1.00 96.50 384 LYS A O 1
ATOM 2937 N N . TYR A 1 385 ? 9.805 12.879 -29.156 1.00 97.56 385 TYR A N 1
ATOM 2938 C CA . TYR A 1 385 ? 9.473 13.257 -27.773 1.00 97.56 385 TYR A CA 1
ATOM 2939 C C . TYR A 1 385 ? 10.659 13.866 -27.008 1.00 97.56 385 TYR A C 1
ATOM 2941 O O . TYR A 1 385 ? 10.546 14.186 -25.827 1.00 97.56 385 TYR A O 1
ATOM 2949 N N . PHE A 1 386 ? 11.810 14.057 -27.658 1.00 97.06 386 PHE A N 1
ATOM 2950 C CA . PHE A 1 386 ? 12.969 14.699 -27.043 1.00 97.06 386 PHE A CA 1
ATOM 2951 C C . PHE A 1 386 ? 13.234 16.081 -27.639 1.00 97.06 386 PHE A C 1
ATOM 2953 O O . PHE A 1 386 ? 13.219 16.283 -28.855 1.00 97.06 386 PHE A O 1
ATOM 2960 N N . SER A 1 387 ? 13.544 17.049 -26.780 1.00 95.62 387 SER A N 1
ATOM 2961 C CA . SER A 1 387 ? 14.047 18.351 -27.213 1.00 95.62 387 SER A CA 1
ATOM 2962 C C . SER A 1 387 ? 14.947 18.966 -26.152 1.00 95.62 387 SER A C 1
ATOM 2964 O O . SER A 1 387 ? 14.494 19.397 -25.094 1.00 95.62 387 SER A O 1
ATOM 2966 N N . SER A 1 388 ? 16.237 19.098 -26.469 1.00 90.19 388 SER A N 1
ATOM 2967 C CA . SER A 1 388 ? 17.217 19.739 -25.582 1.00 90.19 388 SER A CA 1
ATOM 2968 C C . SER A 1 388 ? 16.938 21.225 -25.330 1.00 90.19 388 SER A C 1
ATOM 2970 O O . SER A 1 388 ? 17.467 21.787 -24.373 1.00 90.19 388 SER A O 1
ATOM 2972 N N . SER A 1 389 ? 16.115 21.859 -26.170 1.00 89.75 389 SER A N 1
ATOM 2973 C CA . SER A 1 389 ? 15.701 23.256 -26.034 1.00 89.75 389 SER A CA 1
ATOM 2974 C C . SER A 1 389 ? 14.251 23.432 -25.579 1.00 89.75 389 SER A C 1
ATOM 2976 O O . SER A 1 389 ? 13.789 24.573 -25.579 1.00 89.75 389 SER A O 1
ATOM 2978 N N . SER A 1 390 ? 13.517 22.357 -25.238 1.00 90.12 390 SER A N 1
ATOM 2979 C CA . SER A 1 390 ? 12.167 22.532 -24.680 1.00 90.12 390 SER A CA 1
ATOM 2980 C C . SER A 1 390 ? 12.249 23.159 -23.291 1.00 90.12 390 SER A C 1
ATOM 2982 O O . SER A 1 390 ? 13.044 22.746 -22.443 1.00 90.12 390 SER A O 1
ATOM 2984 N N . THR A 1 391 ? 11.433 24.190 -23.092 1.00 85.38 391 THR A N 1
ATOM 2985 C CA . THR A 1 391 ? 11.242 24.879 -21.810 1.00 85.38 391 THR A CA 1
ATOM 2986 C C . THR A 1 391 ? 9.775 24.919 -21.392 1.00 85.38 391 THR A C 1
ATOM 2988 O O . THR A 1 391 ? 9.475 25.444 -20.322 1.00 85.38 391 THR A O 1
ATOM 2991 N N . ALA A 1 392 ? 8.862 24.464 -22.257 1.00 88.88 392 ALA A N 1
ATOM 2992 C CA . ALA A 1 392 ? 7.480 24.221 -21.869 1.00 88.88 392 ALA A CA 1
ATOM 2993 C C . ALA A 1 392 ? 7.448 22.935 -21.036 1.00 88.88 392 ALA A C 1
ATOM 2995 O O . ALA A 1 392 ? 8.317 22.092 -21.202 1.00 88.88 392 ALA A O 1
ATOM 2996 N N . ASN A 1 393 ? 6.494 22.839 -20.117 1.00 86.19 393 ASN A N 1
ATOM 2997 C CA . ASN A 1 393 ? 6.327 21.696 -19.218 1.00 86.19 393 ASN A CA 1
ATOM 2998 C C . ASN A 1 393 ? 5.008 20.957 -19.489 1.00 86.19 393 ASN A C 1
ATOM 3000 O O . ASN A 1 393 ? 4.370 20.456 -18.570 1.00 86.19 393 ASN A O 1
ATOM 3004 N N . ASN A 1 394 ? 4.520 21.034 -20.725 1.00 89.75 394 ASN A N 1
ATOM 3005 C CA . ASN A 1 394 ? 3.291 20.395 -21.182 1.00 89.75 394 ASN A CA 1
ATOM 3006 C C . ASN A 1 394 ? 3.266 20.227 -22.712 1.00 89.75 394 ASN A C 1
ATOM 3008 O O . ASN A 1 394 ? 2.184 20.214 -23.309 1.00 89.75 394 ASN A O 1
ATOM 3012 N N . ASP A 1 395 ? 4.432 20.175 -23.366 1.00 93.12 395 ASP A N 1
ATOM 3013 C CA . ASP A 1 395 ? 4.545 20.104 -24.833 1.00 93.12 395 ASP A CA 1
ATOM 3014 C C . ASP A 1 395 ? 4.825 18.690 -25.357 1.00 93.12 395 ASP A C 1
ATOM 3016 O O . ASP A 1 395 ? 5.135 18.517 -26.540 1.00 93.12 395 ASP A O 1
ATOM 3020 N N . ASN A 1 396 ? 4.662 17.691 -24.482 1.00 95.06 396 ASN A N 1
ATOM 3021 C CA . ASN A 1 396 ? 4.950 16.281 -24.731 1.00 95.06 396 ASN A CA 1
ATOM 3022 C C . ASN A 1 396 ? 6.412 16.031 -25.120 1.00 95.06 396 ASN A C 1
ATOM 3024 O O . ASN A 1 396 ? 6.716 15.157 -25.941 1.00 95.06 396 ASN A O 1
ATOM 3028 N N . LYS A 1 397 ? 7.327 16.862 -24.606 1.00 96.44 397 LYS A N 1
ATOM 3029 C CA . LYS A 1 397 ? 8.753 16.728 -24.875 1.00 96.44 397 LYS A CA 1
ATOM 3030 C C . LYS A 1 397 ? 9.558 16.867 -23.613 1.00 96.44 397 LYS A C 1
ATOM 3032 O O . LYS A 1 397 ? 9.448 17.843 -22.889 1.00 96.44 397 LYS A O 1
ATOM 3037 N N . VAL A 1 398 ? 10.490 15.945 -23.442 1.00 96.19 398 VAL A N 1
ATOM 3038 C CA . VAL A 1 398 ? 11.409 15.977 -22.312 1.00 96.19 398 VAL A CA 1
ATOM 3039 C C . VAL A 1 398 ? 12.785 16.455 -22.748 1.00 96.19 398 VAL A C 1
ATOM 3041 O O . VAL A 1 398 ? 13.229 16.253 -23.884 1.00 96.19 398 VAL A O 1
ATOM 3044 N N . ASN A 1 399 ? 13.470 17.125 -21.832 1.00 95.38 399 ASN A N 1
ATOM 3045 C CA . ASN A 1 399 ? 14.832 17.603 -22.012 1.00 95.38 399 ASN A CA 1
ATOM 3046 C C . ASN A 1 399 ? 15.840 16.709 -21.271 1.00 95.38 399 ASN A C 1
ATOM 3048 O O . ASN A 1 399 ? 15.494 15.798 -20.518 1.00 95.38 399 ASN A O 1
ATOM 3052 N N . GLN A 1 400 ? 17.133 16.983 -21.467 1.00 95.19 400 GLN A N 1
ATOM 3053 C CA . GLN A 1 400 ? 18.199 16.172 -20.873 1.00 95.19 400 GLN A CA 1
ATOM 3054 C C . GLN A 1 400 ? 18.187 16.195 -19.335 1.00 95.19 400 GLN A C 1
ATOM 3056 O O . GLN A 1 400 ? 18.611 15.225 -18.713 1.00 95.19 400 GLN A O 1
ATOM 3061 N N . SER A 1 401 ? 17.715 17.278 -18.710 1.00 95.31 401 SER A N 1
ATOM 3062 C CA . SER A 1 401 ? 17.636 17.372 -17.250 1.00 95.31 401 SER A CA 1
ATOM 3063 C C . SER A 1 401 ? 16.579 16.426 -16.678 1.00 95.31 401 SER A C 1
ATOM 3065 O O . SER A 1 401 ? 16.860 15.773 -15.678 1.00 95.31 401 SER A O 1
ATOM 3067 N N . GLN A 1 402 ? 15.417 16.286 -17.324 1.00 96.12 402 GLN A N 1
ATOM 3068 C CA . GLN A 1 402 ? 14.391 15.304 -16.936 1.00 96.12 402 GLN A CA 1
ATOM 3069 C C . GLN A 1 402 ? 14.879 13.859 -17.142 1.00 96.12 402 GLN A C 1
ATOM 3071 O O . GLN A 1 402 ? 14.711 13.024 -16.258 1.00 96.12 402 GLN A O 1
ATOM 3076 N N . ILE A 1 403 ? 15.569 13.574 -18.254 1.00 96.88 403 ILE A N 1
ATOM 3077 C CA . ILE A 1 403 ? 16.190 12.257 -18.494 1.00 96.88 403 ILE A CA 1
ATOM 3078 C C . ILE A 1 403 ? 17.245 11.935 -17.423 1.00 96.88 403 ILE A C 1
ATOM 3080 O O . ILE A 1 403 ? 17.267 10.837 -16.867 1.00 96.88 403 ILE A O 1
ATOM 3084 N N . ASN A 1 404 ? 18.112 12.898 -17.096 1.00 96.38 404 ASN A N 1
ATOM 3085 C CA . ASN A 1 404 ? 19.128 12.717 -16.059 1.00 96.38 404 ASN A CA 1
ATOM 3086 C C . ASN A 1 404 ? 18.511 12.535 -14.670 1.00 96.38 404 ASN A C 1
ATOM 3088 O O . ASN A 1 404 ? 19.029 11.721 -13.913 1.00 96.38 404 ASN A O 1
ATOM 3092 N N . LEU A 1 405 ? 17.408 13.226 -14.358 1.00 95.94 405 LEU A N 1
ATOM 3093 C CA . LEU A 1 405 ? 16.683 13.052 -13.100 1.00 95.94 405 LEU A CA 1
ATOM 3094 C C . LEU A 1 405 ? 16.254 11.594 -12.910 1.00 95.94 405 LEU A C 1
ATOM 3096 O O . LEU A 1 405 ? 16.568 11.009 -11.878 1.00 95.94 405 LEU A O 1
ATOM 3100 N N . LEU A 1 406 ? 15.576 10.996 -13.895 1.00 96.38 406 LEU A N 1
ATOM 3101 C CA . LEU A 1 406 ? 15.129 9.604 -13.788 1.00 96.38 406 LEU A CA 1
ATOM 3102 C C . LEU A 1 406 ? 16.306 8.636 -13.668 1.00 96.38 406 LEU A C 1
ATOM 3104 O O . LEU A 1 406 ? 16.311 7.785 -12.781 1.00 96.38 406 LEU A O 1
ATOM 3108 N N . LYS A 1 407 ? 17.335 8.818 -14.505 1.00 95.75 407 LYS A N 1
ATOM 3109 C CA . LYS A 1 407 ? 18.576 8.036 -14.448 1.00 95.75 407 LYS A CA 1
ATOM 3110 C C . LYS A 1 407 ? 19.198 8.074 -13.049 1.00 95.75 407 LYS A C 1
ATOM 3112 O O . LYS A 1 407 ? 19.510 7.034 -12.483 1.00 95.75 407 LYS A O 1
ATOM 3117 N N . GLU A 1 408 ? 19.383 9.267 -12.490 1.00 95.19 408 GLU A N 1
ATOM 3118 C CA . GLU A 1 408 ? 20.032 9.461 -11.190 1.00 95.19 408 GLU A CA 1
ATOM 3119 C C . GLU A 1 408 ? 19.183 8.916 -10.040 1.00 95.19 408 GLU A C 1
ATOM 3121 O O . GLU A 1 408 ? 19.721 8.261 -9.151 1.00 95.19 408 GLU A O 1
ATOM 3126 N N . LYS A 1 409 ? 17.861 9.129 -10.069 1.00 95.19 409 LYS A N 1
ATOM 3127 C CA . LYS A 1 409 ? 16.949 8.626 -9.031 1.00 95.19 409 LYS A CA 1
ATOM 3128 C C . LYS A 1 409 ? 16.830 7.111 -9.049 1.00 95.19 409 LYS A C 1
ATOM 3130 O O . LYS A 1 409 ? 16.784 6.502 -7.984 1.00 95.19 409 LYS A O 1
ATOM 3135 N N . PHE A 1 410 ? 16.811 6.498 -10.229 1.00 95.00 410 PHE A N 1
ATOM 3136 C CA . PHE A 1 410 ? 16.742 5.048 -10.328 1.00 95.00 410 PHE A CA 1
ATOM 3137 C C . PHE A 1 410 ? 18.061 4.380 -9.917 1.00 95.00 410 PHE A C 1
ATOM 3139 O O . PHE A 1 410 ? 18.055 3.472 -9.084 1.00 95.00 410 PHE A O 1
ATOM 3146 N N . ASN A 1 411 ? 19.184 4.877 -10.446 1.00 92.88 411 ASN A N 1
ATOM 3147 C CA . ASN A 1 411 ? 20.518 4.318 -10.216 1.00 92.88 411 ASN A CA 1
ATOM 3148 C C . ASN A 1 411 ? 21.027 4.542 -8.784 1.00 92.88 411 ASN A C 1
ATOM 3150 O O . ASN A 1 411 ? 21.579 3.635 -8.164 1.00 92.88 411 ASN A O 1
ATOM 3154 N N . GLY A 1 412 ? 20.865 5.759 -8.254 1.00 90.12 412 GLY A N 1
ATOM 3155 C CA . GLY A 1 412 ? 21.524 6.189 -7.021 1.00 90.12 412 GLY A CA 1
ATOM 3156 C C . GLY A 1 412 ? 23.055 6.158 -7.113 1.00 90.12 412 GLY A C 1
ATOM 3157 O O . GLY A 1 412 ? 23.634 6.099 -8.198 1.00 90.12 412 GLY A O 1
ATOM 3158 N N . ALA A 1 413 ? 23.722 6.212 -5.957 1.00 81.88 413 ALA A N 1
ATOM 3159 C CA . ALA A 1 413 ? 25.185 6.163 -5.863 1.00 81.88 413 ALA A CA 1
ATOM 3160 C C . ALA A 1 413 ? 25.769 4.737 -5.879 1.00 81.88 413 ALA A C 1
ATOM 3162 O O . ALA A 1 413 ? 26.945 4.560 -6.186 1.00 81.88 413 ALA A O 1
ATOM 3163 N N . SER A 1 414 ? 24.973 3.732 -5.500 1.00 74.44 414 SER A N 1
ATOM 3164 C CA . SER A 1 414 ? 25.358 2.319 -5.522 1.00 74.44 414 SER A CA 1
ATOM 3165 C C . SER A 1 414 ? 24.152 1.472 -5.921 1.00 74.44 414 SER A C 1
ATOM 3167 O O . SER A 1 414 ? 23.096 1.608 -5.293 1.00 74.44 414 SER A O 1
ATOM 3169 N N . PRO A 1 415 ? 24.313 0.559 -6.890 1.00 65.69 415 PRO A N 1
ATOM 3170 C CA . PRO A 1 415 ? 23.214 -0.232 -7.428 1.00 65.69 415 PRO A CA 1
ATOM 3171 C C . PRO A 1 415 ? 22.703 -1.333 -6.483 1.00 65.69 415 PRO A C 1
ATOM 3173 O O . PRO A 1 415 ? 21.617 -1.866 -6.708 1.00 65.69 415 PRO A O 1
ATOM 3176 N N . TYR A 1 416 ? 23.470 -1.666 -5.433 1.00 65.25 416 TYR A N 1
ATOM 3177 C CA . TYR A 1 416 ? 23.192 -2.788 -4.520 1.00 65.25 416 TYR A CA 1
ATOM 3178 C C . TYR A 1 416 ? 23.135 -2.411 -3.037 1.00 65.25 416 TYR A C 1
ATOM 3180 O O . TYR A 1 416 ? 22.546 -3.131 -2.240 1.00 65.25 416 TYR A O 1
ATOM 3188 N N . THR A 1 417 ? 23.794 -1.323 -2.638 1.00 62.50 417 THR A N 1
ATOM 3189 C CA . THR A 1 417 ? 24.006 -0.979 -1.217 1.00 62.50 417 THR A CA 1
ATOM 3190 C C . THR A 1 417 ? 23.722 0.492 -0.914 1.00 62.50 417 THR A C 1
ATOM 3192 O O . THR A 1 417 ? 24.099 0.999 0.140 1.00 62.50 417 THR A O 1
ATOM 3195 N N . GLY A 1 418 ? 23.103 1.202 -1.861 1.00 65.25 418 GLY A N 1
ATOM 3196 C CA . GLY A 1 418 ? 22.835 2.630 -1.757 1.00 65.25 418 GLY A CA 1
ATOM 3197 C C . GLY A 1 418 ? 21.613 2.957 -0.899 1.00 65.25 418 GLY A C 1
ATOM 3198 O O . GLY A 1 418 ? 20.622 2.234 -0.901 1.00 65.25 418 GLY A O 1
ATOM 3199 N N . THR A 1 419 ? 21.662 4.106 -0.227 1.00 78.38 419 THR A N 1
ATOM 3200 C CA . THR A 1 419 ? 20.545 4.677 0.547 1.00 78.38 419 THR A CA 1
ATOM 3201 C C . THR A 1 419 ? 19.731 5.711 -0.240 1.00 78.38 419 THR A C 1
ATOM 3203 O O . THR A 1 419 ? 18.881 6.378 0.336 1.00 78.38 419 THR A O 1
ATOM 3206 N N . GLU A 1 420 ? 20.002 5.888 -1.539 1.00 82.00 420 GLU A N 1
ATOM 3207 C CA . GLU A 1 420 ? 19.494 7.024 -2.334 1.00 82.00 420 GLU A CA 1
ATOM 3208 C C . GLU A 1 420 ? 18.905 6.631 -3.704 1.00 82.00 420 GLU A C 1
ATOM 3210 O O . GLU A 1 420 ? 18.270 7.464 -4.347 1.00 82.00 420 GLU A O 1
ATOM 3215 N N . GLY A 1 421 ? 19.119 5.395 -4.176 1.00 93.06 421 GLY A N 1
ATOM 3216 C CA . GLY A 1 421 ? 18.633 4.918 -5.479 1.00 93.06 421 GLY A CA 1
ATOM 3217 C C . GLY A 1 421 ? 17.400 4.032 -5.346 1.00 93.06 421 GLY A C 1
ATOM 3218 O O . GLY A 1 421 ? 17.386 3.149 -4.488 1.00 93.06 421 GLY A O 1
ATOM 3219 N N . ILE A 1 422 ? 16.394 4.232 -6.207 1.00 95.75 422 ILE A N 1
ATOM 3220 C CA . ILE A 1 422 ? 15.147 3.443 -6.205 1.00 95.75 422 ILE A CA 1
ATOM 3221 C C . ILE A 1 422 ? 15.459 1.950 -6.264 1.00 95.75 422 ILE A C 1
ATOM 3223 O O . ILE A 1 422 ? 14.924 1.200 -5.450 1.00 95.75 422 ILE A O 1
ATOM 3227 N N . ARG A 1 423 ? 16.353 1.525 -7.171 1.00 94.06 423 ARG A N 1
ATOM 3228 C CA . ARG A 1 423 ? 16.655 0.102 -7.346 1.00 94.06 423 ARG A CA 1
ATOM 3229 C C . ARG A 1 423 ? 17.139 -0.531 -6.039 1.00 94.06 423 ARG A C 1
ATOM 3231 O O . ARG A 1 423 ? 16.528 -1.467 -5.540 1.00 94.06 423 ARG A O 1
ATOM 3238 N N . ALA A 1 424 ? 18.184 0.036 -5.435 1.00 92.75 424 ALA A N 1
ATOM 3239 C CA . ALA A 1 424 ? 18.744 -0.474 -4.185 1.00 92.75 424 ALA A CA 1
ATOM 3240 C C . ALA A 1 424 ? 17.734 -0.418 -3.024 1.00 92.75 424 ALA A C 1
ATOM 3242 O O . ALA A 1 424 ? 17.590 -1.387 -2.282 1.00 92.75 424 ALA A O 1
ATOM 3243 N N . LEU A 1 425 ? 17.005 0.693 -2.880 1.00 95.56 425 LEU A N 1
ATOM 3244 C CA . LEU A 1 425 ? 16.079 0.906 -1.767 1.00 95.56 425 LEU A CA 1
ATOM 3245 C C . LEU A 1 425 ? 14.861 -0.020 -1.816 1.00 95.56 425 LEU A C 1
ATOM 3247 O O . LEU A 1 425 ? 14.484 -0.569 -0.780 1.00 95.56 425 LEU A O 1
ATOM 3251 N N . VAL A 1 426 ? 14.248 -0.186 -2.992 1.00 96.62 426 VAL A N 1
ATOM 3252 C CA . VAL A 1 426 ? 13.085 -1.065 -3.177 1.00 96.62 426 VAL A CA 1
ATOM 3253 C C . VAL A 1 426 ? 13.530 -2.522 -3.098 1.00 96.62 426 VAL A C 1
ATOM 3255 O O . VAL A 1 426 ? 12.898 -3.307 -2.390 1.00 96.62 426 VAL A O 1
ATOM 3258 N N . SER A 1 427 ? 14.659 -2.880 -3.718 1.00 94.81 427 SER A N 1
ATOM 3259 C CA . SER A 1 427 ? 15.166 -4.250 -3.650 1.00 94.81 427 SER A CA 1
ATOM 3260 C C . SER A 1 427 ? 15.564 -4.687 -2.252 1.00 94.81 427 SER A C 1
ATOM 3262 O O . SER A 1 427 ? 15.354 -5.841 -1.880 1.00 94.81 427 SER A O 1
ATOM 3264 N N . ASN A 1 428 ? 16.085 -3.765 -1.445 1.00 94.25 428 ASN A N 1
ATOM 3265 C CA . ASN A 1 428 ? 16.421 -4.057 -0.061 1.00 94.25 428 ASN A CA 1
ATOM 3266 C C . ASN A 1 428 ? 15.193 -4.490 0.755 1.00 94.25 428 ASN A C 1
ATOM 3268 O O . ASN A 1 428 ? 15.355 -5.313 1.650 1.00 94.25 428 ASN A O 1
ATOM 3272 N N . ILE A 1 429 ? 13.986 -3.999 0.428 1.00 96.06 429 ILE A N 1
ATOM 3273 C CA . ILE A 1 429 ? 12.719 -4.419 1.054 1.00 96.06 429 ILE A CA 1
ATOM 3274 C C . ILE A 1 429 ? 12.152 -5.663 0.372 1.00 96.06 429 ILE A C 1
ATOM 3276 O O . ILE A 1 429 ? 11.798 -6.628 1.036 1.00 96.06 429 ILE A O 1
ATOM 3280 N N . PHE A 1 430 ? 12.011 -5.647 -0.948 1.00 96.56 430 PHE A N 1
ATOM 3281 C CA . PHE A 1 430 ? 11.141 -6.585 -1.660 1.00 96.56 430 PHE A CA 1
ATOM 3282 C C . PHE A 1 430 ? 11.899 -7.756 -2.316 1.00 96.56 430 PHE A C 1
ATOM 3284 O O . PHE A 1 430 ? 11.291 -8.758 -2.687 1.00 96.56 430 PHE A O 1
ATOM 3291 N N . GLY A 1 431 ? 13.226 -7.687 -2.407 1.00 93.62 431 GLY A N 1
ATOM 3292 C CA . GLY A 1 431 ? 14.051 -8.637 -3.155 1.00 93.62 431 GLY A CA 1
ATOM 3293 C C . GLY A 1 431 ? 14.398 -8.129 -4.556 1.00 93.62 431 GLY A C 1
ATOM 3294 O O . GLY A 1 431 ? 14.262 -6.948 -4.850 1.00 93.62 431 GLY A O 1
ATOM 3295 N N . MET A 1 432 ? 14.872 -9.017 -5.425 1.00 92.31 432 MET A N 1
ATOM 3296 C CA . MET A 1 432 ? 15.324 -8.648 -6.773 1.00 92.31 432 MET A CA 1
ATOM 3297 C C . MET A 1 432 ? 14.290 -9.018 -7.841 1.00 92.31 432 MET A C 1
ATOM 3299 O O . MET A 1 432 ? 13.503 -9.956 -7.664 1.00 92.31 432 MET A O 1
ATOM 3303 N N . GLU A 1 433 ? 14.319 -8.277 -8.941 1.00 93.50 433 GLU A N 1
ATOM 3304 C CA . GLU A 1 433 ? 13.840 -8.659 -10.268 1.00 93.50 433 GLU A CA 1
ATOM 3305 C C . GLU A 1 433 ? 14.553 -9.921 -10.783 1.00 93.50 433 GLU A C 1
ATOM 3307 O O . GLU A 1 433 ? 15.538 -10.369 -10.192 1.00 93.50 433 GLU A O 1
ATOM 3312 N N . ASP A 1 434 ? 14.038 -10.539 -11.848 1.00 91.06 434 ASP A N 1
ATOM 3313 C CA . ASP A 1 434 ? 14.631 -11.771 -12.379 1.00 91.06 434 ASP A CA 1
ATOM 3314 C C . ASP A 1 434 ? 16.045 -11.523 -12.926 1.00 91.06 434 ASP A C 1
ATOM 3316 O O . ASP A 1 434 ? 16.263 -10.637 -13.744 1.00 91.06 434 ASP A O 1
ATOM 3320 N N . GLY A 1 435 ? 17.024 -12.290 -12.442 1.00 89.31 435 GLY A N 1
ATOM 3321 C CA . GLY A 1 435 ? 18.426 -12.184 -12.852 1.00 89.31 435 GLY A CA 1
ATOM 3322 C C . GLY A 1 435 ? 19.170 -10.925 -12.389 1.00 89.31 435 GLY A C 1
ATOM 3323 O O . GLY A 1 435 ? 20.332 -10.741 -12.777 1.00 89.31 435 GLY A O 1
ATOM 3324 N N . GLY A 1 436 ? 18.546 -10.086 -11.555 1.00 90.06 436 GLY A N 1
ATOM 3325 C CA . GLY A 1 436 ? 19.115 -8.838 -11.039 1.00 90.06 436 GLY A CA 1
ATOM 3326 C C . GLY A 1 436 ? 20.085 -8.998 -9.861 1.00 90.06 436 GLY A C 1
ATOM 3327 O O . GLY A 1 436 ? 20.692 -8.014 -9.424 1.00 90.06 436 GLY A O 1
ATOM 3328 N N . GLU A 1 437 ? 20.242 -10.206 -9.309 1.00 87.31 437 GLU A N 1
ATOM 3329 C CA . GLU A 1 437 ? 21.173 -10.495 -8.211 1.00 87.31 437 GLU A CA 1
ATOM 3330 C C . GLU A 1 437 ? 22.636 -10.242 -8.612 1.00 87.31 437 GLU A C 1
ATOM 3332 O O . GLU A 1 437 ? 22.976 -10.251 -9.787 1.00 87.31 437 GLU A O 1
ATOM 3337 N N . LEU A 1 438 ? 23.560 -10.092 -7.656 1.00 83.06 438 LEU A N 1
ATOM 3338 C CA . LEU A 1 438 ? 24.980 -9.847 -7.972 1.00 83.06 438 LEU A CA 1
ATOM 3339 C C . LEU A 1 438 ? 25.587 -10.921 -8.905 1.00 83.06 438 LEU A C 1
ATOM 3341 O O . LEU A 1 438 ? 26.370 -10.625 -9.807 1.00 83.06 438 LEU A O 1
ATOM 3345 N N . ASP A 1 439 ? 25.219 -12.182 -8.694 1.00 83.62 439 ASP A N 1
ATOM 3346 C CA . ASP A 1 439 ? 25.582 -13.326 -9.530 1.00 83.62 439 ASP A CA 1
ATOM 3347 C C . ASP A 1 439 ? 24.471 -13.739 -10.511 1.00 83.62 439 ASP A C 1
ATOM 3349 O O . ASP A 1 439 ? 24.638 -14.721 -11.235 1.00 83.62 439 ASP A O 1
ATOM 3353 N N . GLY A 1 440 ? 23.394 -12.953 -10.593 1.00 86.38 440 GLY A N 1
ATOM 3354 C CA . GLY A 1 440 ? 22.237 -13.172 -11.454 1.00 86.38 440 GLY A CA 1
ATOM 3355 C C . GLY A 1 440 ? 22.589 -13.179 -12.940 1.00 86.38 440 GLY A C 1
ATOM 3356 O O . GLY A 1 440 ? 23.631 -12.685 -13.372 1.00 86.38 440 GLY A O 1
ATOM 3357 N N . ASN A 1 441 ? 21.744 -13.799 -13.748 1.00 87.56 441 ASN A N 1
ATOM 3358 C CA . ASN A 1 441 ? 22.010 -14.018 -15.167 1.00 87.56 441 ASN A CA 1
ATOM 3359 C C . ASN A 1 441 ? 21.544 -12.876 -16.081 1.00 87.56 441 ASN A C 1
ATOM 3361 O O . ASN A 1 441 ? 21.723 -13.028 -17.281 1.00 87.56 441 ASN A O 1
ATOM 3365 N N . GLY A 1 442 ? 20.966 -11.790 -15.552 1.00 88.19 442 GLY A N 1
ATOM 3366 C CA . GLY A 1 442 ? 20.396 -10.713 -16.373 1.00 88.19 442 GLY A CA 1
ATOM 3367 C C . GLY A 1 442 ? 19.140 -11.136 -17.137 1.00 88.19 442 GLY A C 1
ATOM 3368 O O . GLY A 1 442 ? 18.965 -10.755 -18.281 1.00 88.19 442 GLY A O 1
ATOM 3369 N N . GLY A 1 443 ? 18.325 -12.022 -16.558 1.00 89.25 443 GLY A N 1
ATOM 3370 C CA . GLY A 1 443 ? 16.990 -12.302 -17.078 1.00 89.25 443 GLY A CA 1
ATOM 3371 C C . GLY A 1 443 ? 16.970 -12.887 -18.492 1.00 89.25 443 GLY A C 1
ATOM 3372 O O . GLY A 1 443 ? 17.689 -13.849 -18.794 1.00 89.25 443 GLY A O 1
ATOM 3373 N N . ILE A 1 444 ? 16.070 -12.364 -19.328 1.00 87.56 444 ILE A N 1
ATOM 3374 C CA . ILE A 1 444 ? 15.796 -12.880 -20.680 1.00 87.56 444 ILE A CA 1
ATOM 3375 C C . ILE A 1 444 ? 16.801 -12.404 -21.740 1.00 87.56 444 ILE A C 1
ATOM 3377 O O . ILE A 1 444 ? 16.929 -13.066 -22.773 1.00 87.56 444 ILE A O 1
ATOM 3381 N N . ASP A 1 445 ? 17.517 -11.302 -21.502 1.00 89.62 445 ASP A N 1
ATOM 3382 C CA . ASP A 1 445 ? 18.460 -10.693 -22.454 1.00 89.62 445 ASP A CA 1
ATOM 3383 C C . ASP A 1 445 ? 19.934 -10.767 -22.025 1.00 89.62 445 ASP A C 1
ATOM 3385 O O . ASP A 1 445 ? 20.804 -10.263 -22.736 1.00 89.62 445 ASP A O 1
ATOM 3389 N N . ALA A 1 446 ? 20.220 -11.451 -20.913 1.00 89.69 446 ALA A N 1
ATOM 3390 C CA . ALA A 1 446 ? 21.543 -11.546 -20.302 1.00 89.69 446 ALA A CA 1
ATOM 3391 C C . ALA A 1 446 ? 22.150 -10.193 -19.889 1.00 89.69 446 ALA A C 1
ATOM 3393 O O . ALA A 1 446 ? 23.371 -10.100 -19.722 1.00 89.69 446 ALA A O 1
ATOM 3394 N N . ASP A 1 447 ? 21.329 -9.161 -19.692 1.00 91.25 447 ASP A N 1
ATOM 3395 C CA . ASP A 1 447 ? 21.762 -7.843 -19.247 1.00 91.25 447 ASP A CA 1
ATOM 3396 C C . ASP A 1 447 ? 21.090 -7.494 -17.913 1.00 91.25 447 ASP A C 1
ATOM 3398 O O . ASP A 1 447 ? 19.880 -7.559 -17.741 1.00 91.25 447 ASP A O 1
ATOM 3402 N N . GLN A 1 448 ? 21.887 -7.133 -16.911 1.00 91.50 448 GLN A N 1
ATOM 3403 C CA . GLN A 1 448 ? 21.349 -6.747 -15.606 1.00 91.50 448 GLN A CA 1
ATOM 3404 C C . GLN A 1 448 ? 20.841 -5.296 -15.556 1.00 91.50 448 GLN A C 1
ATOM 3406 O O . GLN A 1 448 ? 20.372 -4.843 -14.507 1.00 91.50 448 GLN A O 1
ATOM 3411 N N . HIS A 1 449 ? 20.965 -4.538 -16.646 1.00 93.44 449 HIS A N 1
ATOM 3412 C CA . HIS A 1 449 ? 20.427 -3.188 -16.745 1.00 93.44 449 HIS A CA 1
ATOM 3413 C C . HIS A 1 449 ? 18.945 -3.206 -17.107 1.00 93.44 449 HIS A C 1
ATOM 3415 O O . HIS A 1 449 ? 18.520 -3.789 -18.098 1.00 93.44 449 HIS A O 1
ATOM 3421 N N . ILE A 1 450 ? 18.157 -2.437 -16.364 1.00 95.62 450 ILE A N 1
ATOM 3422 C CA . ILE A 1 450 ? 16.732 -2.287 -16.638 1.00 95.62 450 ILE A CA 1
ATOM 3423 C C . ILE A 1 450 ? 16.526 -1.253 -17.745 1.00 95.62 450 ILE A C 1
ATOM 3425 O O . ILE A 1 450 ? 17.045 -0.134 -17.689 1.00 95.62 450 ILE A O 1
ATOM 3429 N N . SER A 1 451 ? 15.725 -1.589 -18.751 1.00 97.44 451 SER A N 1
ATOM 3430 C CA . SER A 1 451 ? 15.358 -0.638 -19.802 1.00 97.44 451 SER A CA 1
ATOM 3431 C C . SER A 1 451 ? 14.123 0.181 -19.413 1.00 97.44 451 SER A C 1
ATOM 3433 O O . SER A 1 451 ? 13.104 -0.351 -18.988 1.00 97.44 451 SER A O 1
ATOM 3435 N N . ILE A 1 452 ? 14.178 1.498 -19.605 1.00 98.12 452 ILE A N 1
ATOM 3436 C CA . ILE A 1 452 ? 13.035 2.404 -19.456 1.00 98.12 452 ILE A CA 1
ATOM 3437 C C . ILE A 1 452 ? 12.725 3.001 -20.823 1.00 98.12 452 ILE A C 1
ATOM 3439 O O . ILE A 1 452 ? 13.553 3.725 -21.385 1.00 98.12 452 ILE A O 1
ATOM 3443 N N . LEU A 1 453 ? 11.531 2.720 -21.347 1.00 98.50 453 LEU A N 1
ATOM 3444 C CA . LEU A 1 453 ? 11.033 3.352 -22.566 1.00 98.50 453 LEU A CA 1
ATOM 3445 C C . LEU A 1 453 ? 10.139 4.542 -22.217 1.00 98.50 453 LEU A C 1
ATOM 3447 O O . LEU A 1 453 ? 9.103 4.379 -21.579 1.00 98.50 453 LEU A O 1
ATOM 3451 N N . LEU A 1 454 ? 10.522 5.725 -22.686 1.00 98.19 454 LEU A N 1
ATOM 3452 C CA . LEU A 1 454 ? 9.732 6.942 -22.560 1.00 98.19 454 LEU A CA 1
ATOM 3453 C C . LEU A 1 454 ? 8.990 7.212 -23.867 1.00 98.19 454 LEU A C 1
ATOM 3455 O O . LEU A 1 454 ? 9.624 7.470 -24.890 1.00 98.19 454 LEU A O 1
ATOM 3459 N N . TYR A 1 455 ? 7.661 7.168 -23.842 1.00 96.94 455 TYR A N 1
ATOM 3460 C CA . TYR A 1 455 ? 6.821 7.516 -24.990 1.00 96.94 455 TYR A CA 1
ATOM 3461 C C . TYR A 1 455 ? 5.459 8.053 -24.532 1.00 96.94 455 TYR A C 1
ATOM 3463 O O . TYR A 1 455 ? 5.210 8.153 -23.342 1.00 96.94 455 TYR A O 1
ATOM 3471 N N . ASP A 1 456 ? 4.620 8.482 -25.468 1.00 95.50 456 ASP A N 1
ATOM 3472 C CA . ASP A 1 456 ? 3.245 8.931 -25.205 1.00 95.50 456 ASP A CA 1
ATOM 3473 C C . ASP A 1 456 ? 2.364 7.688 -25.052 1.00 95.50 456 ASP A C 1
ATOM 3475 O O . ASP A 1 456 ? 2.025 7.046 -26.055 1.00 95.50 456 ASP A O 1
ATOM 3479 N N . ILE A 1 457 ? 2.104 7.285 -23.807 1.00 92.75 457 ILE A N 1
ATOM 3480 C CA . ILE A 1 457 ? 1.340 6.074 -23.510 1.00 92.75 457 ILE A CA 1
ATOM 3481 C C . ILE A 1 457 ? -0.089 6.281 -24.014 1.00 92.75 457 ILE A C 1
ATOM 3483 O O . ILE A 1 457 ? -0.652 7.360 -23.907 1.00 92.75 457 ILE A O 1
ATOM 3487 N N . ASP A 1 458 ? -0.664 5.250 -24.635 1.00 87.38 458 ASP A N 1
ATOM 3488 C CA . ASP A 1 458 ? -1.981 5.297 -25.288 1.00 87.38 458 ASP A CA 1
ATOM 3489 C C . ASP A 1 458 ? -2.114 6.318 -26.446 1.00 87.38 458 ASP A C 1
ATOM 3491 O O . ASP A 1 458 ? -3.160 6.356 -27.096 1.00 87.38 458 ASP A O 1
ATOM 3495 N N . TYR A 1 459 ? -1.052 7.061 -26.794 1.00 92.38 459 TYR A N 1
ATOM 3496 C CA . TYR A 1 459 ? -1.039 8.112 -27.823 1.00 92.38 459 TYR A CA 1
ATOM 3497 C C . TYR A 1 459 ? -2.155 9.151 -27.628 1.00 92.38 459 TYR A C 1
ATOM 3499 O O . TYR A 1 459 ? -2.805 9.570 -28.595 1.00 92.38 459 TYR A O 1
ATOM 3507 N N . ASP A 1 460 ? -2.400 9.532 -26.375 1.00 90.19 460 ASP A N 1
ATOM 3508 C CA . ASP A 1 460 ? -3.546 10.340 -25.965 1.00 90.19 460 ASP A CA 1
ATOM 3509 C C . ASP A 1 460 ? -3.181 11.772 -25.545 1.00 90.19 460 ASP A C 1
ATOM 3511 O O . ASP A 1 460 ? -4.055 12.514 -25.079 1.00 90.19 460 ASP A O 1
ATOM 3515 N N . TYR A 1 461 ? -1.924 12.185 -25.763 1.00 93.06 461 TYR A N 1
ATOM 3516 C CA . TYR A 1 461 ? -1.443 13.507 -25.388 1.00 93.06 461 TYR A CA 1
ATOM 3517 C C . TYR A 1 461 ? -2.382 14.642 -25.810 1.00 93.06 461 TYR A C 1
ATOM 3519 O O . TYR A 1 461 ? -2.615 14.929 -26.988 1.00 93.06 461 TYR A O 1
ATOM 3527 N N . GLU A 1 462 ? -2.787 15.397 -24.795 1.00 90.75 462 GLU A N 1
ATOM 3528 C CA . GLU A 1 462 ? -3.394 16.708 -24.916 1.00 90.75 462 GLU A CA 1
ATOM 3529 C C . GLU A 1 462 ? -2.748 17.636 -23.884 1.00 90.75 462 GLU A C 1
ATOM 3531 O O . GLU A 1 462 ? -2.604 17.289 -22.715 1.00 90.75 462 GLU A O 1
ATOM 3536 N N . SER A 1 463 ? -2.409 18.868 -24.273 1.00 88.81 463 SER A N 1
ATOM 3537 C CA . SER A 1 463 ? -1.720 19.830 -23.383 1.00 88.81 463 SER A CA 1
ATOM 3538 C C . SER A 1 463 ? -2.452 20.143 -22.062 1.00 88.81 463 SER A C 1
ATOM 3540 O O . SER A 1 463 ? -1.842 20.660 -21.124 1.00 88.81 463 SER A O 1
ATOM 3542 N N . SER A 1 464 ? -3.759 19.860 -21.990 1.00 86.25 464 SER A N 1
ATOM 3543 C CA . SER A 1 464 ? -4.604 20.009 -20.799 1.00 86.25 464 SER A CA 1
ATOM 3544 C C . SER A 1 464 ? -4.813 18.716 -20.002 1.00 86.25 464 SER A C 1
ATOM 3546 O O . SER A 1 464 ? -5.579 18.733 -19.039 1.00 86.25 464 SER A O 1
ATOM 3548 N N . LEU A 1 465 ? -4.214 17.597 -20.414 1.00 85.81 465 LEU A N 1
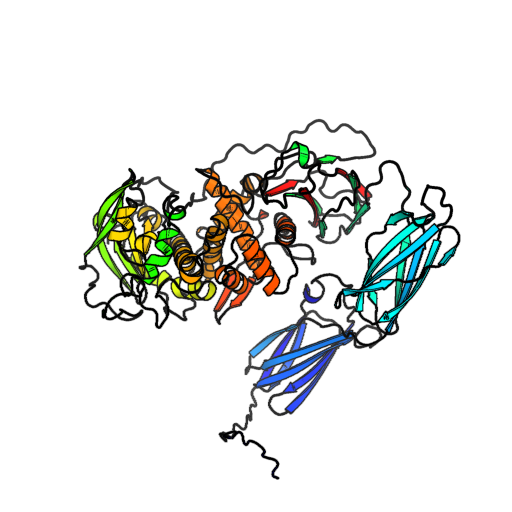ATOM 3549 C CA . LEU A 1 465 ? -4.325 16.309 -19.737 1.00 85.81 465 LEU A CA 1
ATOM 3550 C C . LEU A 1 465 ? -3.567 16.362 -18.403 1.00 85.81 465 LEU A C 1
ATOM 3552 O O . LEU A 1 465 ? -2.402 16.752 -18.354 1.00 85.81 465 LEU A O 1
ATOM 3556 N N . THR A 1 466 ? -4.234 15.992 -17.308 1.00 80.12 466 THR A N 1
ATOM 3557 C CA . THR A 1 466 ? -3.677 16.056 -15.941 1.00 80.12 466 THR A CA 1
ATOM 3558 C C . THR A 1 466 ? -3.841 14.744 -15.167 1.00 80.12 466 THR A C 1
ATOM 3560 O O . THR A 1 466 ? -3.780 14.744 -13.940 1.00 80.12 466 THR A O 1
ATOM 3563 N N . GLY A 1 467 ? -4.128 13.640 -15.855 1.00 79.31 467 GLY A N 1
ATOM 3564 C CA . GLY A 1 467 ? -4.268 12.304 -15.277 1.00 79.31 467 GLY A CA 1
ATOM 3565 C C . GLY A 1 467 ? -4.440 11.259 -16.376 1.00 79.31 467 GLY A C 1
ATOM 3566 O O . GLY A 1 467 ? -4.928 11.599 -17.451 1.00 79.31 467 GLY A O 1
ATOM 3567 N N . GLY A 1 468 ? -4.026 10.027 -16.101 1.00 83.44 468 GLY A N 1
ATOM 3568 C CA . GLY A 1 468 ? -3.879 8.954 -17.082 1.00 83.44 468 GLY A CA 1
ATOM 3569 C C . GLY A 1 468 ? -2.935 7.866 -16.568 1.00 83.44 468 GLY A C 1
ATOM 3570 O O . GLY A 1 468 ? -2.663 7.794 -15.364 1.00 83.44 468 GLY A O 1
ATOM 3571 N N . VAL A 1 469 ? -2.440 7.036 -17.486 1.00 85.88 469 VAL A N 1
ATOM 3572 C CA . VAL A 1 469 ? -1.399 6.043 -17.196 1.00 85.88 469 VAL A CA 1
ATOM 3573 C C . VAL A 1 469 ? -0.047 6.750 -17.174 1.00 85.88 469 VAL A C 1
ATOM 3575 O O . VAL A 1 469 ? 0.379 7.309 -18.177 1.00 85.88 469 VAL A O 1
ATOM 3578 N N . LEU A 1 470 ? 0.626 6.754 -16.023 1.00 90.50 470 LEU A N 1
ATOM 3579 C CA . LEU A 1 470 ? 1.951 7.382 -15.892 1.00 90.50 470 LEU A CA 1
ATOM 3580 C C . LEU A 1 470 ? 3.068 6.454 -16.338 1.00 90.50 470 LEU A C 1
ATOM 3582 O O . LEU A 1 470 ? 4.074 6.899 -16.882 1.00 90.50 470 LEU A O 1
ATOM 3586 N N . GLY A 1 471 ? 2.883 5.172 -16.077 1.00 92.50 471 GLY A N 1
ATOM 3587 C CA . GLY A 1 471 ? 3.808 4.129 -16.429 1.00 92.50 471 GLY A CA 1
ATOM 3588 C C . GLY A 1 471 ? 3.162 2.772 -16.232 1.00 92.50 471 GLY A C 1
ATOM 3589 O O . GLY A 1 471 ? 2.026 2.670 -15.767 1.00 92.50 471 GLY A O 1
ATOM 3590 N N . TYR A 1 472 ? 3.864 1.744 -16.686 1.00 92.62 472 TYR A N 1
ATOM 3591 C CA . TYR A 1 472 ? 3.508 0.365 -16.395 1.00 92.62 472 TYR A CA 1
ATOM 3592 C C . TYR A 1 472 ? 4.721 -0.555 -16.567 1.00 92.62 472 TYR A C 1
ATOM 3594 O O . TYR A 1 472 ? 5.524 -0.407 -17.493 1.00 92.62 472 TYR A O 1
ATOM 3602 N N . PHE A 1 473 ? 4.813 -1.558 -15.707 1.00 93.56 473 PHE A N 1
ATOM 3603 C CA . PHE A 1 473 ? 5.546 -2.795 -15.929 1.00 93.56 473 PHE A CA 1
ATOM 3604 C C . PHE A 1 473 ? 4.639 -3.812 -16.625 1.00 93.56 473 PHE A C 1
ATOM 3606 O O . PHE A 1 473 ? 3.481 -3.981 -16.245 1.00 93.56 473 PHE A O 1
ATOM 3613 N N . TRP A 1 474 ? 5.166 -4.551 -17.605 1.00 91.00 474 TRP A N 1
ATOM 3614 C CA . TRP A 1 474 ? 4.436 -5.672 -18.193 1.00 91.00 474 TRP A CA 1
ATOM 3615 C C . TRP A 1 474 ? 5.326 -6.899 -18.349 1.00 91.00 474 TRP A C 1
ATOM 3617 O O . TRP A 1 474 ? 6.166 -6.980 -19.241 1.00 91.00 474 TRP A O 1
ATOM 3627 N N . ALA A 1 475 ? 5.038 -7.920 -17.544 1.00 90.31 475 ALA A N 1
ATOM 3628 C CA . ALA A 1 475 ? 5.749 -9.196 -17.526 1.00 90.31 475 ALA A CA 1
ATOM 3629 C C . ALA A 1 475 ? 5.858 -9.917 -18.884 1.00 90.31 475 ALA A C 1
ATOM 3631 O O . ALA A 1 475 ? 6.672 -10.826 -19.012 1.00 90.31 475 ALA A O 1
ATOM 3632 N N . LYS A 1 476 ? 5.062 -9.545 -19.903 1.00 90.12 476 LYS A N 1
ATOM 3633 C CA . LYS A 1 476 ? 5.191 -10.090 -21.266 1.00 90.12 476 LYS A CA 1
ATOM 3634 C C . LYS A 1 476 ? 6.602 -9.900 -21.829 1.00 90.12 476 LYS A C 1
ATOM 3636 O O . LYS A 1 476 ? 7.036 -10.731 -22.619 1.00 90.12 476 LYS A O 1
ATOM 3641 N N . ASP A 1 477 ? 7.271 -8.810 -21.441 1.00 93.19 477 ASP A N 1
ATOM 3642 C CA . ASP A 1 477 ? 8.567 -8.422 -21.992 1.00 93.19 477 ASP A CA 1
ATOM 3643 C C . ASP A 1 477 ? 9.705 -9.303 -21.478 1.00 93.19 477 ASP A C 1
ATOM 3645 O O . ASP A 1 477 ? 10.731 -9.406 -22.132 1.00 93.19 477 ASP A O 1
ATOM 3649 N N . GLU A 1 478 ? 9.483 -10.044 -20.393 1.00 90.62 478 GLU A N 1
ATOM 3650 C CA . GLU A 1 478 ? 10.442 -11.017 -19.865 1.00 90.62 478 GLU A CA 1
ATOM 3651 C C . GLU A 1 478 ? 10.291 -12.424 -20.490 1.00 90.62 478 GLU A C 1
ATOM 3653 O O . GLU A 1 478 ? 10.871 -13.401 -20.014 1.00 90.62 478 GLU A O 1
ATOM 3658 N N . TYR A 1 479 ? 9.484 -12.570 -21.545 1.00 88.06 479 TYR A N 1
ATOM 3659 C CA . TYR A 1 479 ? 9.360 -13.804 -22.334 1.00 88.06 479 TYR A CA 1
ATOM 3660 C C . TYR A 1 479 ? 9.868 -13.585 -23.755 1.00 88.06 479 TYR A C 1
ATOM 3662 O O . TYR A 1 479 ? 9.979 -12.445 -24.196 1.00 88.06 479 TYR A O 1
ATOM 3670 N N . SER A 1 480 ? 10.112 -14.656 -24.517 1.00 89.31 480 SER A N 1
ATOM 3671 C CA . SER A 1 480 ? 10.466 -14.473 -25.926 1.00 89.31 480 SER A CA 1
ATOM 3672 C C . SER A 1 480 ? 9.283 -13.947 -26.750 1.00 89.31 480 SER A C 1
ATOM 3674 O O . SER A 1 480 ? 8.116 -14.267 -26.491 1.00 89.31 480 SER A O 1
ATOM 3676 N N . ASP A 1 481 ? 9.560 -13.163 -27.790 1.00 90.88 481 ASP A N 1
ATOM 3677 C CA . ASP A 1 481 ? 8.537 -12.646 -28.702 1.00 90.88 481 ASP A CA 1
ATOM 3678 C C . ASP A 1 481 ? 7.839 -13.794 -29.440 1.00 90.88 481 ASP A C 1
ATOM 3680 O O . ASP A 1 481 ? 6.627 -13.761 -29.642 1.00 90.88 481 ASP A O 1
ATOM 3684 N N . GLU A 1 482 ? 8.573 -14.862 -29.766 1.00 89.69 482 GLU A N 1
ATOM 3685 C CA . GLU A 1 482 ? 8.000 -16.088 -30.332 1.00 89.69 482 GLU A CA 1
ATOM 3686 C C . GLU A 1 482 ? 6.942 -16.704 -29.402 1.00 89.69 482 GLU A C 1
ATOM 3688 O O . GLU A 1 482 ? 5.856 -17.070 -29.859 1.00 89.69 482 GLU A O 1
ATOM 3693 N N . GLN A 1 483 ? 7.218 -16.774 -28.093 1.00 85.56 483 GLN A N 1
ATOM 3694 C CA . GLN A 1 483 ? 6.261 -17.275 -27.105 1.00 85.56 483 GLN A CA 1
ATOM 3695 C C . GLN A 1 483 ? 5.036 -16.362 -27.000 1.00 85.56 483 GLN A C 1
ATOM 3697 O O . GLN A 1 483 ? 3.903 -16.847 -26.974 1.00 85.56 483 GLN A O 1
ATOM 3702 N N . MET A 1 484 ? 5.239 -15.044 -26.960 1.00 86.94 484 MET A N 1
ATOM 3703 C CA . MET A 1 484 ? 4.149 -14.078 -26.781 1.00 86.94 484 MET A CA 1
ATOM 3704 C C . MET A 1 484 ? 3.235 -13.962 -28.002 1.00 86.94 484 MET A C 1
ATOM 3706 O O . MET A 1 484 ? 2.020 -13.795 -27.846 1.00 86.94 484 MET A O 1
ATOM 3710 N N . GLN A 1 485 ? 3.765 -14.169 -29.209 1.00 90.25 485 GLN A N 1
ATOM 3711 C CA . GLN A 1 485 ? 2.965 -14.187 -30.434 1.00 90.25 485 GLN A CA 1
ATOM 3712 C C . GLN A 1 485 ? 1.878 -15.272 -30.419 1.00 90.25 485 GLN A C 1
ATOM 3714 O O . GLN A 1 485 ? 0.796 -15.055 -30.972 1.00 90.25 485 GLN A O 1
ATOM 3719 N N . ALA A 1 486 ? 2.098 -16.402 -29.734 1.00 87.50 486 ALA A N 1
ATOM 3720 C CA . ALA A 1 486 ? 1.083 -17.450 -29.573 1.00 87.50 486 ALA A CA 1
ATOM 3721 C C . ALA A 1 486 ? -0.176 -16.969 -28.821 1.00 87.50 486 ALA A C 1
ATOM 3723 O O . ALA A 1 486 ? -1.246 -17.566 -28.952 1.00 87.50 486 ALA A O 1
ATOM 3724 N N . TYR A 1 487 ? -0.058 -15.868 -28.077 1.00 85.94 487 TYR A N 1
ATOM 3725 C CA . TYR A 1 487 ? -1.132 -15.235 -27.315 1.00 85.94 487 TYR A CA 1
ATOM 3726 C C . TYR A 1 487 ? -1.623 -13.926 -27.949 1.00 85.94 487 TYR A C 1
ATOM 3728 O O . TYR A 1 487 ? -2.420 -13.213 -27.345 1.00 85.94 487 TYR A O 1
ATOM 3736 N N . GLY A 1 488 ? -1.177 -13.608 -29.171 1.00 88.81 488 GLY A N 1
ATOM 3737 C CA . GLY A 1 488 ? -1.505 -12.348 -29.844 1.00 88.81 488 GLY A CA 1
ATOM 3738 C C . GLY A 1 488 ? -0.806 -11.127 -29.239 1.00 88.81 488 GLY A C 1
ATOM 3739 O O . GLY A 1 488 ? -1.237 -10.000 -29.479 1.00 88.81 488 GLY A O 1
ATOM 3740 N N . LEU A 1 489 ? 0.256 -11.343 -28.461 1.00 89.94 489 LEU A N 1
ATOM 3741 C CA . LEU A 1 489 ? 1.063 -10.296 -27.840 1.00 89.94 489 LEU A CA 1
ATOM 3742 C C . LEU A 1 489 ? 2.434 -10.195 -28.502 1.00 89.94 489 LEU A C 1
ATOM 3744 O O . LEU A 1 489 ? 2.818 -11.071 -29.277 1.00 89.94 489 LEU A O 1
ATOM 3748 N N . ARG A 1 490 ? 3.174 -9.136 -28.169 1.00 93.38 490 ARG A N 1
ATOM 3749 C CA . ARG A 1 490 ? 4.570 -8.938 -28.571 1.00 93.38 490 ARG A CA 1
ATOM 3750 C C . ARG A 1 490 ? 5.448 -8.678 -27.362 1.00 93.38 490 ARG A C 1
ATOM 3752 O O . ARG A 1 490 ? 5.031 -7.957 -26.454 1.00 93.38 490 ARG A O 1
ATOM 3759 N N . SER A 1 491 ? 6.649 -9.235 -27.379 1.00 93.12 491 SER A N 1
ATOM 3760 C CA . SER A 1 491 ? 7.651 -9.039 -26.334 1.00 93.12 491 SER A CA 1
ATOM 3761 C C . SER A 1 491 ? 8.791 -8.160 -26.830 1.00 93.12 491 SER A C 1
ATOM 3763 O O . SER A 1 491 ? 9.187 -8.242 -27.994 1.00 93.12 491 SER A O 1
ATOM 3765 N N . ASN A 1 492 ? 9.322 -7.333 -25.936 1.00 95.62 492 ASN A N 1
ATOM 3766 C CA . ASN A 1 492 ? 10.592 -6.644 -26.126 1.00 95.62 492 ASN A CA 1
ATOM 3767 C C . ASN A 1 492 ? 11.806 -7.454 -25.673 1.00 95.62 492 ASN A C 1
ATOM 3769 O O . ASN A 1 492 ? 12.919 -7.012 -25.956 1.00 95.62 492 ASN A O 1
ATOM 3773 N N . GLU A 1 493 ? 11.578 -8.619 -25.057 1.00 93.38 493 GLU A N 1
ATOM 3774 C CA . GLU A 1 493 ? 12.595 -9.567 -24.592 1.00 93.38 493 GLU A CA 1
ATOM 3775 C C . GLU A 1 493 ? 13.628 -8.882 -23.692 1.00 93.38 493 GLU A C 1
ATOM 3777 O O . GLU A 1 493 ? 14.814 -8.977 -23.973 1.00 93.38 493 GLU A O 1
ATOM 3782 N N . ARG A 1 494 ? 13.169 -8.128 -22.680 1.00 92.50 494 ARG A N 1
ATOM 3783 C CA . ARG A 1 494 ? 13.984 -7.382 -21.703 1.00 92.50 494 ARG A CA 1
ATOM 3784 C C . ARG A 1 494 ? 13.237 -7.149 -20.395 1.00 92.50 494 ARG A C 1
ATOM 3786 O O . ARG A 1 494 ? 12.023 -6.923 -20.405 1.00 92.50 494 ARG A O 1
ATOM 3793 N N . GLU A 1 495 ? 13.974 -7.030 -19.298 1.00 94.00 495 GLU A N 1
ATOM 3794 C CA . GLU A 1 495 ? 13.486 -6.433 -18.057 1.00 94.00 495 GLU A CA 1
ATOM 3795 C C . GLU A 1 495 ? 13.290 -4.917 -18.256 1.00 94.00 495 GLU A C 1
ATOM 3797 O O . GLU A 1 495 ? 14.241 -4.131 -18.343 1.00 94.00 495 GLU A O 1
ATOM 3802 N N . MET A 1 496 ? 12.029 -4.486 -18.382 1.00 95.19 496 MET A N 1
ATOM 3803 C CA . MET A 1 496 ? 11.712 -3.094 -18.699 1.00 95.19 496 MET A CA 1
ATOM 3804 C C . MET A 1 496 ? 10.397 -2.571 -18.117 1.00 95.19 496 MET A C 1
ATOM 3806 O O . MET A 1 496 ? 9.465 -3.329 -17.846 1.00 95.19 496 MET A O 1
ATOM 3810 N N . PHE A 1 497 ? 10.300 -1.244 -18.019 1.00 93.94 497 PHE A N 1
ATOM 3811 C CA . PHE A 1 497 ? 9.035 -0.531 -17.816 1.00 93.94 497 PHE A CA 1
ATOM 3812 C C . PHE A 1 497 ? 8.886 0.618 -18.812 1.00 93.94 497 PHE A C 1
ATOM 3814 O O . PHE A 1 497 ? 9.842 1.071 -19.452 1.00 93.94 497 PHE A O 1
ATOM 3821 N N . TYR A 1 498 ? 7.658 1.100 -18.913 1.00 96.38 498 TYR A N 1
ATOM 3822 C CA . TYR A 1 498 ? 7.249 2.163 -19.812 1.00 96.38 498 TYR A CA 1
ATOM 3823 C C . TYR A 1 498 ? 6.816 3.365 -18.991 1.00 96.38 498 TYR A C 1
ATOM 3825 O O . TYR A 1 498 ? 6.110 3.179 -18.005 1.00 96.38 498 TYR A O 1
ATOM 3833 N N . LEU A 1 499 ? 7.207 4.570 -19.400 1.00 96.69 499 LEU A N 1
ATOM 3834 C CA . LEU A 1 499 ? 6.799 5.820 -18.761 1.00 96.69 499 LEU A CA 1
ATOM 3835 C C . LEU A 1 499 ? 6.247 6.801 -19.789 1.00 96.69 499 LEU A C 1
ATOM 3837 O O . LEU A 1 499 ? 6.761 6.902 -20.907 1.00 96.69 499 LEU A O 1
ATOM 3841 N N . ASP A 1 500 ? 5.255 7.566 -19.360 1.00 96.12 500 ASP A N 1
ATOM 3842 C CA . ASP A 1 500 ? 4.608 8.573 -20.178 1.00 96.12 500 ASP A CA 1
ATOM 3843 C C . ASP A 1 500 ? 5.430 9.870 -20.263 1.00 96.12 500 ASP A C 1
ATOM 3845 O O . ASP A 1 500 ? 5.799 10.478 -19.249 1.00 96.12 500 ASP A O 1
ATOM 3849 N N . VAL A 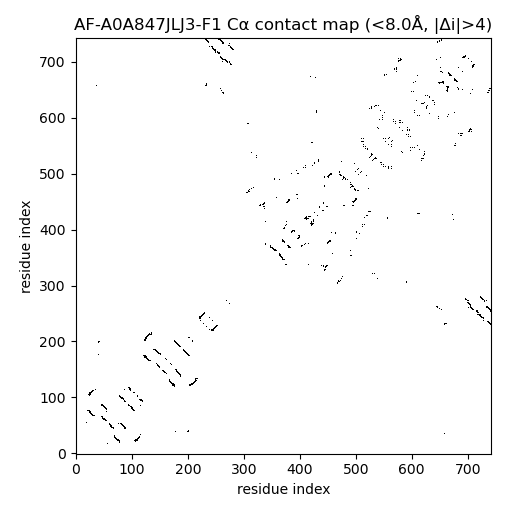1 501 ? 5.723 10.323 -21.484 1.00 96.62 501 VAL A N 1
ATOM 3850 C CA . VAL A 1 501 ? 6.523 11.539 -21.706 1.00 96.62 501 VAL A CA 1
ATOM 3851 C C . VAL A 1 501 ? 5.794 12.824 -21.321 1.00 96.62 501 VAL A C 1
ATOM 3853 O O . VAL A 1 501 ? 6.454 13.748 -20.841 1.00 96.62 501 VAL A O 1
ATOM 3856 N N . HIS A 1 502 ? 4.470 12.898 -21.466 1.00 94.75 502 HIS A N 1
ATOM 3857 C CA . HIS A 1 502 ? 3.691 14.077 -21.085 1.00 94.75 502 HIS A CA 1
ATOM 3858 C C . HIS A 1 502 ? 3.655 14.238 -19.566 1.00 94.75 502 HIS A C 1
ATOM 3860 O O . HIS A 1 502 ? 3.893 15.332 -19.050 1.00 94.75 502 HIS A O 1
ATOM 3866 N N . PHE A 1 503 ? 3.437 13.152 -18.821 1.00 92.88 503 PHE A N 1
ATOM 3867 C CA . PHE A 1 503 ? 3.441 13.215 -17.359 1.00 92.88 503 PHE A CA 1
ATOM 3868 C C . PHE A 1 503 ? 4.840 13.392 -16.768 1.00 92.88 503 PHE A C 1
ATOM 3870 O O . PHE A 1 503 ? 4.968 14.051 -15.735 1.00 92.88 503 PHE A O 1
ATOM 3877 N N . LEU A 1 504 ? 5.898 12.886 -17.412 1.00 94.69 504 LEU A N 1
ATOM 3878 C CA . LEU A 1 504 ? 7.270 13.237 -17.031 1.00 94.69 504 LEU A CA 1
ATOM 3879 C C . LEU A 1 504 ? 7.549 14.724 -17.273 1.00 94.69 504 LEU A C 1
ATOM 3881 O O . LEU A 1 504 ? 8.209 15.362 -16.452 1.00 94.69 504 LEU A O 1
ATOM 3885 N N . ASP A 1 505 ? 7.056 15.272 -18.384 1.00 94.25 505 ASP A N 1
ATOM 3886 C CA . ASP A 1 505 ? 7.228 16.685 -18.700 1.00 94.25 505 ASP A CA 1
ATOM 3887 C C . ASP A 1 505 ? 6.529 17.584 -17.665 1.00 94.25 505 ASP A C 1
ATOM 3889 O O . ASP A 1 505 ? 7.128 18.498 -17.087 1.00 94.25 505 ASP A O 1
ATOM 3893 N N . LEU A 1 506 ? 5.281 17.240 -17.344 1.00 91.62 506 LEU A N 1
ATOM 3894 C CA . LEU A 1 506 ? 4.416 18.012 -16.460 1.00 91.62 506 LEU A CA 1
ATOM 3895 C C . LEU A 1 506 ? 4.722 17.813 -14.966 1.00 91.62 506 LEU A C 1
ATOM 3897 O O . LEU A 1 506 ? 4.692 18.779 -14.198 1.00 91.62 506 LEU A O 1
ATOM 3901 N N . PHE A 1 507 ? 5.041 16.584 -14.544 1.00 91.25 507 PHE A N 1
ATOM 3902 C CA . PHE A 1 507 ? 5.195 16.196 -13.137 1.00 91.25 507 PHE A CA 1
ATOM 3903 C C . PHE A 1 507 ? 6.418 15.287 -12.867 1.00 91.25 507 PHE A C 1
ATOM 3905 O O . PHE A 1 507 ? 6.265 14.149 -12.409 1.00 91.25 507 PHE A O 1
ATOM 3912 N N . PRO A 1 508 ? 7.663 15.778 -13.037 1.00 91.75 508 PRO A N 1
ATOM 3913 C CA . PRO A 1 508 ? 8.853 14.926 -12.979 1.00 91.75 508 PRO A CA 1
ATOM 3914 C C . PRO A 1 508 ? 9.029 14.125 -11.681 1.00 91.75 508 PRO A C 1
ATOM 3916 O O . PRO A 1 508 ? 9.426 12.966 -11.718 1.00 91.75 508 PRO A O 1
ATOM 3919 N N . MET A 1 509 ? 8.721 14.711 -10.519 1.00 91.19 509 MET A N 1
ATOM 3920 C CA . MET A 1 509 ? 8.873 14.009 -9.235 1.00 91.19 509 MET A CA 1
ATOM 3921 C C . MET A 1 509 ? 7.773 12.978 -8.967 1.00 91.19 509 MET A C 1
ATOM 3923 O O . MET A 1 509 ? 7.998 12.042 -8.206 1.00 91.19 509 MET A O 1
ATOM 3927 N N . ILE A 1 510 ? 6.615 13.111 -9.614 1.00 90.62 510 ILE A N 1
ATOM 3928 C CA . ILE A 1 510 ? 5.562 12.088 -9.578 1.00 90.62 510 ILE A CA 1
ATOM 3929 C C . ILE A 1 510 ? 5.986 10.906 -10.443 1.00 90.62 510 ILE A C 1
ATOM 3931 O O . ILE A 1 510 ? 5.803 9.761 -10.050 1.00 90.62 510 ILE A O 1
ATOM 3935 N N . MET A 1 511 ? 6.672 11.174 -11.557 1.00 92.88 511 MET A N 1
ATOM 3936 C CA . MET A 1 511 ? 7.276 10.121 -12.368 1.00 92.88 511 MET A CA 1
ATOM 3937 C C . MET A 1 511 ? 8.375 9.349 -11.616 1.00 92.88 511 MET A C 1
ATOM 3939 O O . MET A 1 511 ? 8.519 8.143 -11.789 1.00 92.88 511 MET A O 1
ATOM 3943 N N . VAL A 1 512 ? 9.118 10.011 -10.721 1.00 94.44 512 VAL A N 1
ATOM 3944 C CA . VAL A 1 512 ? 10.064 9.335 -9.811 1.00 94.44 512 VAL A CA 1
ATOM 3945 C C . VAL A 1 512 ? 9.335 8.404 -8.828 1.00 94.44 512 VAL A C 1
ATOM 3947 O O . VAL A 1 512 ? 9.836 7.315 -8.557 1.00 94.44 512 VAL A O 1
ATOM 3950 N N . SER A 1 513 ? 8.157 8.790 -8.320 1.00 93.44 513 SER A N 1
ATOM 3951 C CA . SER A 1 513 ? 7.305 7.898 -7.508 1.00 93.44 513 SER A CA 1
ATOM 3952 C C . SER A 1 513 ? 6.810 6.711 -8.345 1.00 93.44 513 SER A C 1
ATOM 3954 O O . SER A 1 513 ? 7.024 5.565 -7.946 1.00 93.44 513 SER A O 1
ATOM 3956 N N . CYS A 1 514 ? 6.285 6.959 -9.550 1.00 93.25 514 CYS A N 1
ATOM 3957 C CA . CYS A 1 514 ? 5.847 5.919 -10.487 1.00 93.25 514 CYS A CA 1
ATOM 3958 C C . CYS A 1 514 ? 6.967 4.916 -10.808 1.00 93.25 514 CYS A C 1
ATOM 3960 O O . CYS A 1 514 ? 6.743 3.715 -10.757 1.00 93.25 514 CYS A O 1
ATOM 3962 N N . LEU A 1 515 ? 8.213 5.360 -10.996 1.00 94.81 515 LEU A N 1
ATOM 3963 C CA . LEU A 1 515 ? 9.341 4.441 -11.190 1.00 94.81 515 LEU A CA 1
ATOM 3964 C C . LEU A 1 515 ? 9.523 3.430 -10.052 1.00 94.81 515 LEU A C 1
ATOM 3966 O O . LEU A 1 515 ? 9.840 2.268 -10.299 1.00 94.81 515 LEU A O 1
ATOM 3970 N N . SER A 1 516 ? 9.346 3.863 -8.803 1.00 95.38 516 SER A N 1
ATOM 3971 C CA . SER A 1 516 ? 9.429 2.951 -7.657 1.00 95.38 516 SER A CA 1
ATOM 3972 C C . SER A 1 516 ? 8.250 1.986 -7.578 1.00 95.38 516 SER A C 1
ATOM 3974 O O . SER A 1 516 ? 8.429 0.845 -7.154 1.00 95.38 516 SER A O 1
ATOM 3976 N N . HIS A 1 517 ? 7.083 2.430 -8.044 1.00 95.94 517 HIS A N 1
ATOM 3977 C CA . HIS A 1 517 ? 5.875 1.628 -8.171 1.00 95.94 517 HIS A CA 1
ATOM 3978 C C . HIS A 1 517 ? 6.070 0.498 -9.195 1.00 95.94 517 HIS A C 1
ATOM 3980 O O . HIS A 1 517 ? 5.943 -0.677 -8.852 1.00 95.94 517 HIS A O 1
ATOM 3986 N N . GLU A 1 518 ? 6.492 0.835 -10.418 1.00 96.12 518 GLU A N 1
ATOM 3987 C CA . GLU A 1 518 ? 6.688 -0.152 -11.488 1.00 96.12 518 GLU A CA 1
ATOM 3988 C C . GLU A 1 518 ? 7.805 -1.144 -11.178 1.00 96.12 518 GLU A C 1
ATOM 3990 O O . GLU A 1 518 ? 7.702 -2.338 -11.473 1.00 96.12 518 GLU A O 1
ATOM 3995 N N . TYR A 1 519 ? 8.867 -0.681 -10.518 1.00 97.50 519 TYR A N 1
ATOM 3996 C CA . TYR A 1 519 ? 9.932 -1.581 -10.108 1.00 97.50 519 TYR A CA 1
ATOM 3997 C C . TYR A 1 519 ? 9.476 -2.573 -9.031 1.00 97.50 519 TYR A C 1
ATOM 3999 O O . TYR A 1 519 ? 9.867 -3.743 -9.063 1.00 97.50 519 TYR A O 1
ATOM 4007 N N . GLN A 1 520 ? 8.594 -2.153 -8.115 1.00 97.56 520 GLN A N 1
ATOM 4008 C CA . GLN A 1 520 ? 7.978 -3.079 -7.167 1.00 97.56 520 GLN A CA 1
ATOM 4009 C C . GLN A 1 520 ? 7.200 -4.172 -7.906 1.00 97.56 520 GLN A C 1
ATOM 4011 O O . GLN A 1 520 ? 7.359 -5.340 -7.552 1.00 97.56 520 GLN A O 1
ATOM 4016 N N . HIS A 1 521 ? 6.431 -3.843 -8.947 1.00 96.25 521 HIS A N 1
ATOM 4017 C CA . HIS A 1 521 ? 5.711 -4.846 -9.735 1.00 96.25 521 HIS A CA 1
ATOM 4018 C C . HIS A 1 521 ? 6.633 -5.873 -10.400 1.00 96.25 521 HIS A C 1
ATOM 4020 O O . HIS A 1 521 ? 6.332 -7.068 -10.363 1.00 96.25 521 HIS A O 1
ATOM 4026 N N . MET A 1 522 ? 7.769 -5.446 -10.951 1.00 95.69 522 MET A N 1
ATOM 4027 C CA . MET A 1 522 ? 8.759 -6.357 -11.540 1.00 95.69 522 MET A CA 1
ATOM 4028 C C . MET A 1 522 ? 9.359 -7.308 -10.493 1.00 95.69 522 MET A C 1
ATOM 4030 O O . MET A 1 522 ? 9.403 -8.524 -10.696 1.00 95.69 522 MET A O 1
ATOM 4034 N N . ILE A 1 523 ? 9.729 -6.795 -9.314 1.00 96.94 523 ILE A N 1
ATOM 4035 C CA . ILE A 1 523 ? 10.171 -7.650 -8.201 1.00 96.94 523 ILE A CA 1
ATOM 4036 C C . ILE A 1 523 ? 9.034 -8.583 -7.760 1.00 96.94 523 ILE A C 1
ATOM 4038 O O . ILE A 1 523 ? 9.261 -9.764 -7.490 1.00 96.94 523 ILE A O 1
ATOM 4042 N N . HIS A 1 524 ? 7.794 -8.089 -7.704 1.00 95.75 524 HIS A N 1
ATOM 4043 C CA . HIS A 1 524 ? 6.624 -8.887 -7.346 1.00 95.75 524 HIS A CA 1
ATOM 4044 C C . HIS A 1 524 ? 6.437 -10.057 -8.307 1.00 95.75 524 HIS A C 1
ATOM 4046 O O . HIS A 1 524 ? 6.202 -11.184 -7.864 1.00 95.75 524 HIS A O 1
ATOM 4052 N N . PHE A 1 525 ? 6.581 -9.805 -9.607 1.00 93.56 525 PHE A N 1
ATOM 4053 C CA . PHE A 1 525 ? 6.540 -10.829 -10.636 1.00 93.56 525 PHE A CA 1
ATOM 4054 C C . PHE A 1 525 ? 7.615 -11.894 -10.389 1.00 93.56 525 PHE A C 1
ATOM 4056 O O . PHE A 1 525 ? 7.285 -13.077 -10.283 1.00 93.56 525 PHE A O 1
ATOM 4063 N N . ASN A 1 526 ? 8.870 -11.510 -10.156 1.00 93.00 526 ASN A N 1
ATOM 4064 C CA . ASN A 1 526 ? 9.905 -12.495 -9.841 1.00 93.00 526 ASN A CA 1
ATOM 4065 C C . ASN A 1 526 ? 9.580 -13.298 -8.562 1.00 93.00 526 ASN A C 1
ATOM 4067 O O . ASN A 1 526 ? 9.506 -14.533 -8.566 1.00 93.00 526 ASN A O 1
ATOM 4071 N N . GLN A 1 527 ? 9.294 -12.607 -7.458 1.00 94.31 527 GLN A N 1
ATOM 4072 C CA . GLN A 1 527 ? 9.096 -13.240 -6.155 1.00 94.31 527 GLN A CA 1
ATOM 4073 C C . GLN A 1 527 ? 7.842 -14.119 -6.103 1.00 94.31 527 GLN A C 1
ATOM 4075 O O . GLN A 1 527 ? 7.906 -15.268 -5.647 1.00 94.31 527 GLN A O 1
ATOM 4080 N N . LYS A 1 528 ? 6.688 -13.614 -6.539 1.00 92.88 528 LYS A N 1
ATOM 4081 C CA . LYS A 1 528 ? 5.423 -14.347 -6.440 1.00 92.88 528 LYS A CA 1
ATOM 4082 C C . LYS A 1 528 ? 5.207 -15.265 -7.617 1.00 92.88 528 LYS A C 1
ATOM 4084 O O . LYS A 1 528 ? 4.890 -16.422 -7.369 1.00 92.88 528 LYS A O 1
ATOM 4089 N N . TRP A 1 529 ? 5.429 -14.808 -8.847 1.00 89.12 529 TRP A N 1
ATOM 4090 C CA . TRP A 1 529 ? 5.102 -15.575 -10.047 1.00 89.12 529 TRP A CA 1
ATOM 4091 C C . TRP A 1 529 ? 6.202 -16.566 -10.456 1.00 89.12 529 TRP A C 1
ATOM 4093 O O . TRP A 1 529 ? 5.919 -17.748 -10.666 1.00 89.12 529 TRP A O 1
ATOM 4103 N N . LEU A 1 530 ? 7.462 -16.138 -10.543 1.00 87.62 530 LEU A N 1
ATOM 4104 C CA . LEU A 1 530 ? 8.539 -17.010 -11.035 1.00 87.62 530 LEU A CA 1
ATOM 4105 C C . LEU A 1 530 ? 9.015 -17.989 -9.961 1.00 87.62 530 LEU A C 1
ATOM 4107 O O . LEU A 1 530 ? 8.895 -19.209 -10.126 1.00 87.62 530 LEU A O 1
ATOM 4111 N N . ILE A 1 531 ? 9.483 -17.460 -8.830 1.00 90.19 531 ILE A N 1
ATOM 4112 C CA . ILE A 1 531 ? 10.094 -18.252 -7.757 1.00 90.19 531 ILE A CA 1
ATOM 4113 C C . ILE A 1 531 ? 9.050 -19.147 -7.079 1.00 90.19 531 ILE A C 1
ATOM 4115 O O . ILE A 1 531 ? 9.271 -20.344 -6.883 1.00 90.19 531 ILE A O 1
ATOM 4119 N N . ARG A 1 532 ? 7.886 -18.586 -6.735 1.00 90.81 532 ARG A N 1
ATOM 4120 C CA . ARG A 1 532 ? 6.841 -19.280 -5.952 1.00 90.81 532 ARG A CA 1
ATOM 4121 C C . ARG A 1 532 ? 5.675 -19.751 -6.807 1.00 90.81 532 ARG A C 1
ATOM 4123 O O . ARG A 1 532 ? 5.052 -20.765 -6.496 1.00 90.81 532 ARG A O 1
ATOM 4130 N N . GLY A 1 533 ? 5.441 -19.046 -7.913 1.00 89.56 533 GLY A N 1
ATOM 4131 C CA . GLY A 1 533 ? 4.211 -18.998 -8.713 1.00 89.56 533 GLY A CA 1
ATOM 4132 C C . GLY A 1 533 ? 2.954 -19.377 -7.999 1.00 89.56 533 GLY A C 1
ATOM 4133 O O . GLY A 1 533 ? 2.283 -20.387 -8.226 1.00 89.56 533 GLY A O 1
ATOM 4134 N N . VAL A 1 534 ? 2.676 -18.428 -7.147 1.00 90.38 534 VAL A N 1
ATOM 4135 C CA . VAL A 1 534 ? 1.353 -18.059 -6.740 1.00 90.38 534 VAL A CA 1
ATOM 4136 C C . VAL A 1 534 ? 1.040 -16.740 -7.433 1.00 90.38 534 VAL A C 1
ATOM 4138 O O . VAL A 1 534 ? 1.945 -15.974 -7.764 1.00 90.38 534 VAL A O 1
ATOM 4141 N N . ASP A 1 535 ? -0.237 -16.507 -7.679 1.00 88.00 535 ASP A N 1
ATOM 4142 C CA . ASP A 1 535 ? -0.712 -15.247 -8.227 1.00 88.00 535 ASP A CA 1
ATOM 4143 C C . ASP A 1 535 ? -1.325 -14.423 -7.096 1.00 88.00 535 ASP A C 1
ATOM 4145 O O . ASP A 1 535 ? -2.089 -14.951 -6.280 1.00 88.00 535 ASP A O 1
ATOM 4149 N N . SER A 1 536 ? -0.948 -13.152 -7.009 1.00 93.06 536 SER A N 1
ATOM 4150 C CA . SER A 1 536 ? -1.425 -12.260 -5.955 1.00 93.06 536 SER A CA 1
ATOM 4151 C C . SER A 1 536 ? -2.714 -11.568 -6.392 1.00 93.06 536 SER A C 1
ATOM 4153 O O . SER A 1 536 ? -2.823 -11.144 -7.538 1.00 93.06 536 SER A O 1
ATOM 4155 N N . PRO A 1 537 ? -3.690 -11.361 -5.490 1.00 93.31 537 PRO A N 1
ATOM 4156 C CA . PRO A 1 537 ? -4.823 -10.507 -5.816 1.00 93.31 537 PRO A CA 1
ATOM 4157 C C . PRO A 1 537 ? -4.341 -9.073 -6.080 1.00 93.31 537 PRO A C 1
ATOM 4159 O O . PRO A 1 537 ? -3.454 -8.585 -5.379 1.00 93.31 537 PRO A O 1
ATOM 4162 N N . VAL A 1 538 ? -4.950 -8.388 -7.053 1.00 91.06 538 VAL A N 1
ATOM 4163 C CA . VAL A 1 538 ? -4.474 -7.077 -7.539 1.00 91.06 538 VAL A CA 1
ATOM 4164 C C . VAL A 1 538 ? -4.305 -6.064 -6.403 1.00 91.06 538 VAL A C 1
ATOM 4166 O O . VAL A 1 538 ? -3.225 -5.510 -6.254 1.00 91.06 538 VAL A O 1
ATOM 4169 N N . TRP A 1 539 ? -5.297 -5.924 -5.511 1.00 95.06 539 TRP A N 1
ATOM 4170 C CA . TRP A 1 539 ? -5.219 -5.008 -4.358 1.00 95.06 539 TRP A CA 1
ATOM 4171 C C . TRP A 1 539 ? -3.943 -5.188 -3.519 1.00 95.06 539 TRP A C 1
ATOM 4173 O O . TRP A 1 539 ? -3.417 -4.220 -2.979 1.00 95.06 539 TRP A O 1
ATOM 4183 N N . PHE A 1 540 ? -3.446 -6.423 -3.403 1.00 97.50 540 PHE A N 1
ATOM 4184 C CA . PHE A 1 540 ? -2.274 -6.751 -2.602 1.00 97.50 540 PHE A CA 1
ATOM 4185 C C . PHE A 1 540 ? -0.985 -6.338 -3.311 1.00 97.50 540 PHE A C 1
ATOM 4187 O O . PHE A 1 540 ? -0.107 -5.772 -2.667 1.00 97.50 540 PHE A O 1
ATOM 4194 N N . ASN A 1 541 ? -0.878 -6.594 -4.619 1.00 95.94 541 ASN A N 1
ATOM 4195 C CA . ASN A 1 541 ? 0.261 -6.143 -5.420 1.00 95.94 541 ASN A CA 1
ATOM 4196 C C . ASN A 1 541 ? 0.345 -4.610 -5.419 1.00 95.94 541 ASN A C 1
ATOM 4198 O O . ASN A 1 541 ? 1.357 -4.044 -5.028 1.00 95.94 541 ASN A O 1
ATOM 4202 N N . GLU A 1 542 ? -0.776 -3.952 -5.691 1.00 95.44 542 GLU A N 1
ATOM 4203 C CA . GLU A 1 542 ? -0.888 -2.492 -5.739 1.00 95.44 542 GLU A CA 1
ATOM 4204 C C . GLU A 1 542 ? -0.616 -1.826 -4.388 1.00 95.44 542 GLU A C 1
ATOM 4206 O O . GLU A 1 542 ? 0.053 -0.796 -4.291 1.00 95.44 542 GLU A O 1
ATOM 4211 N N . MET A 1 543 ? -1.092 -2.436 -3.299 1.00 98.06 543 MET A N 1
ATOM 4212 C CA . MET A 1 543 ? -0.734 -2.013 -1.948 1.00 98.06 543 MET A CA 1
ATOM 4213 C C . MET A 1 543 ? 0.782 -2.087 -1.724 1.00 98.06 543 MET A C 1
ATOM 4215 O O . MET A 1 543 ? 1.340 -1.152 -1.150 1.00 98.06 543 MET A O 1
ATOM 4219 N N . CYS A 1 544 ? 1.453 -3.166 -2.145 1.00 98.38 544 CYS A N 1
ATOM 4220 C CA . CYS A 1 544 ? 2.908 -3.278 -2.030 1.00 98.38 544 CYS A CA 1
ATOM 4221 C C . CYS A 1 544 ? 3.623 -2.189 -2.842 1.00 98.38 544 CYS A C 1
ATOM 4223 O O . CYS A 1 544 ? 4.513 -1.545 -2.286 1.00 98.38 544 CYS A O 1
ATOM 4225 N N . SER A 1 545 ? 3.205 -1.926 -4.083 1.00 97.44 545 SER A N 1
ATOM 4226 C CA . SER A 1 545 ? 3.778 -0.869 -4.926 1.00 97.44 545 SER A CA 1
ATOM 4227 C C . SER A 1 545 ? 3.627 0.523 -4.322 1.00 97.44 545 SER A C 1
ATOM 4229 O O . SER A 1 545 ? 4.614 1.236 -4.152 1.00 97.44 545 SER A O 1
ATOM 4231 N N . MET A 1 546 ? 2.422 0.901 -3.887 1.00 97.12 546 MET A N 1
ATOM 4232 C CA . MET A 1 546 ? 2.202 2.223 -3.285 1.00 97.12 546 MET A CA 1
ATOM 4233 C C . MET A 1 546 ? 2.893 2.381 -1.926 1.00 97.12 546 MET A C 1
ATOM 4235 O O . MET A 1 546 ? 3.235 3.491 -1.523 1.00 97.12 546 MET A O 1
ATOM 4239 N N . VAL A 1 547 ? 3.107 1.290 -1.188 1.00 97.75 547 VAL A N 1
ATOM 4240 C CA . VAL A 1 547 ? 3.901 1.333 0.046 1.00 97.75 547 VAL A CA 1
ATOM 4241 C C . VAL A 1 547 ? 5.401 1.401 -0.254 1.00 97.75 547 VAL A C 1
ATOM 4243 O O . VAL A 1 547 ? 6.125 2.041 0.507 1.00 97.75 547 VAL A O 1
ATOM 4246 N N . ALA A 1 548 ? 5.877 0.832 -1.367 1.00 97.62 548 ALA A N 1
ATOM 4247 C CA . ALA A 1 548 ? 7.249 1.043 -1.828 1.00 97.62 548 ALA A CA 1
ATOM 4248 C C . ALA A 1 548 ? 7.517 2.535 -2.072 1.00 97.62 548 ALA A C 1
ATOM 4250 O O . ALA A 1 548 ? 8.503 3.059 -1.551 1.00 97.62 548 ALA A O 1
ATOM 4251 N N . GLU A 1 549 ? 6.595 3.233 -2.749 1.00 96.56 549 GLU A N 1
ATOM 4252 C CA . GLU A 1 549 ? 6.661 4.690 -2.927 1.00 96.56 549 GLU A CA 1
ATOM 4253 C C . GLU A 1 549 ? 6.767 5.434 -1.578 1.00 96.56 549 GLU A C 1
ATOM 4255 O O . GLU A 1 549 ? 7.570 6.357 -1.435 1.00 96.56 549 GLU A O 1
ATOM 4260 N N . ASP A 1 550 ? 5.974 5.034 -0.573 1.00 95.94 550 ASP A N 1
ATOM 4261 C CA . ASP A 1 550 ? 5.965 5.667 0.758 1.00 95.94 550 ASP A CA 1
ATOM 4262 C C . ASP A 1 550 ? 7.288 5.425 1.507 1.00 95.94 550 ASP A C 1
ATOM 4264 O O . ASP A 1 550 ? 7.851 6.364 2.069 1.00 95.94 550 ASP A O 1
ATOM 4268 N N . PHE A 1 551 ? 7.827 4.197 1.473 1.00 96.31 551 PHE A N 1
ATOM 4269 C CA . PHE A 1 551 ? 9.088 3.845 2.142 1.00 96.31 551 PHE A CA 1
ATOM 4270 C C . PHE A 1 551 ? 10.289 4.609 1.602 1.00 96.31 551 PHE A C 1
ATOM 4272 O O . PHE A 1 551 ? 11.149 5.027 2.378 1.00 96.31 551 PHE A O 1
ATOM 4279 N N . ILE A 1 552 ? 10.372 4.765 0.282 1.00 94.94 552 ILE A N 1
ATOM 4280 C CA . ILE A 1 552 ? 11.560 5.338 -0.354 1.00 94.94 552 ILE A CA 1
ATOM 4281 C C . ILE A 1 552 ? 11.431 6.842 -0.607 1.00 94.94 552 ILE A C 1
ATOM 4283 O O . ILE A 1 552 ? 12.437 7.497 -0.881 1.00 94.94 552 ILE A O 1
ATOM 4287 N N . GLY A 1 553 ? 10.219 7.399 -0.488 1.00 93.19 553 GLY A N 1
ATOM 4288 C CA . GLY A 1 553 ? 9.888 8.769 -0.874 1.00 93.19 553 GLY A CA 1
ATOM 4289 C C . GLY A 1 553 ? 10.830 9.819 -0.298 1.00 93.19 553 GLY A C 1
ATOM 4290 O O . GLY A 1 553 ? 11.368 10.640 -1.040 1.00 93.19 553 GLY A O 1
ATOM 4291 N N . ASN A 1 554 ? 11.108 9.747 1.004 1.00 89.88 554 ASN A N 1
ATOM 4292 C CA . ASN A 1 554 ? 12.025 10.677 1.665 1.00 89.88 554 ASN A CA 1
ATOM 4293 C C . ASN A 1 554 ? 13.466 10.531 1.155 1.00 89.88 554 ASN A C 1
ATOM 4295 O O . ASN A 1 554 ? 14.110 11.532 0.844 1.00 89.88 554 ASN A O 1
ATOM 4299 N N . SER A 1 555 ? 13.948 9.295 1.011 1.00 91.25 555 SER A N 1
ATOM 4300 C CA . SER A 1 555 ? 15.315 8.988 0.575 1.00 91.25 555 SER A CA 1
ATOM 4301 C C . SER A 1 555 ? 15.593 9.446 -0.856 1.00 91.25 555 SER A C 1
ATOM 4303 O O . SER A 1 555 ? 16.691 9.908 -1.160 1.00 91.25 555 SER A O 1
ATOM 4305 N N . VAL A 1 556 ? 14.587 9.379 -1.734 1.00 92.31 556 VAL A N 1
ATOM 4306 C CA . VAL A 1 556 ? 14.709 9.829 -3.130 1.00 92.31 556 VAL A CA 1
ATOM 4307 C C . VAL A 1 556 ? 14.159 11.243 -3.356 1.00 92.31 556 VAL A C 1
ATOM 4309 O O . VAL A 1 556 ? 14.185 11.742 -4.482 1.00 92.31 556 VAL A O 1
ATOM 4312 N N . GLY A 1 557 ? 13.728 11.940 -2.303 1.00 90.62 557 GLY A N 1
ATOM 4313 C CA . GLY A 1 557 ? 13.293 13.338 -2.346 1.00 90.62 557 GLY A CA 1
ATOM 4314 C C . GLY A 1 557 ? 11.945 13.584 -3.029 1.00 90.62 557 GLY A C 1
ATOM 4315 O O . GLY A 1 557 ? 11.742 14.676 -3.559 1.00 90.62 557 GLY A O 1
ATOM 4316 N N . ILE A 1 558 ? 11.043 12.598 -3.047 1.00 89.69 558 ILE A N 1
ATOM 4317 C CA . ILE A 1 558 ? 9.658 12.769 -3.509 1.00 89.69 558 ILE A CA 1
ATOM 4318 C C . ILE A 1 558 ? 8.931 13.737 -2.555 1.00 89.69 558 ILE A C 1
ATOM 4320 O O . ILE A 1 558 ? 8.875 13.480 -1.349 1.00 89.69 558 ILE A O 1
ATOM 4324 N N . PRO A 1 559 ? 8.383 14.859 -3.059 1.00 85.00 559 PRO A N 1
ATOM 4325 C CA . PRO A 1 559 ? 7.622 15.796 -2.242 1.00 85.00 559 PRO A CA 1
ATOM 4326 C C . PRO A 1 559 ? 6.257 15.210 -1.852 1.00 85.00 559 PRO A C 1
ATOM 4328 O O . PRO A 1 559 ? 5.786 14.235 -2.435 1.00 85.00 559 PRO A O 1
ATOM 4331 N N . GLU A 1 560 ? 5.583 15.815 -0.873 1.00 80.06 560 GLU A N 1
ATOM 4332 C CA . GLU A 1 560 ? 4.292 15.310 -0.385 1.00 80.06 560 GLU A CA 1
ATOM 4333 C C . GLU A 1 560 ? 3.217 15.237 -1.486 1.00 80.06 560 GLU A C 1
ATOM 4335 O O . GLU A 1 560 ? 2.453 14.273 -1.532 1.00 80.06 560 GLU A O 1
ATOM 4340 N N . ASP A 1 561 ? 3.196 16.201 -2.406 1.00 77.50 561 ASP A N 1
ATOM 4341 C CA . ASP A 1 561 ? 2.283 16.258 -3.555 1.00 77.50 561 ASP A CA 1
ATOM 4342 C C . ASP A 1 561 ? 2.657 15.308 -4.705 1.00 77.50 561 ASP A C 1
ATOM 4344 O O . ASP A 1 561 ? 1.873 15.150 -5.637 1.00 77.50 561 ASP A O 1
ATOM 4348 N N . GLY A 1 562 ? 3.806 14.634 -4.618 1.00 78.19 562 GLY A N 1
ATOM 4349 C CA . GLY A 1 562 ? 4.154 13.480 -5.449 1.00 78.19 562 GLY A CA 1
ATOM 4350 C C . GLY A 1 562 ? 4.167 12.156 -4.694 1.00 78.19 562 GLY A C 1
ATOM 4351 O O . GLY A 1 562 ? 4.530 11.134 -5.263 1.00 78.19 562 GLY A O 1
ATOM 4352 N N . SER A 1 563 ? 3.786 12.165 -3.417 1.00 86.69 563 SER A N 1
ATOM 4353 C CA . SER A 1 563 ? 3.724 10.962 -2.593 1.00 86.69 563 SER A CA 1
ATOM 4354 C C . SER A 1 563 ? 2.401 10.213 -2.802 1.00 86.69 563 SER A C 1
ATOM 4356 O O . SER A 1 563 ? 1.385 10.820 -3.175 1.00 86.69 563 SER A O 1
ATOM 4358 N N . PRO A 1 564 ? 2.333 8.916 -2.457 1.00 90.38 564 PRO A N 1
ATOM 4359 C CA . PRO A 1 564 ? 1.084 8.162 -2.523 1.00 90.38 564 PRO A CA 1
ATOM 4360 C C . PRO A 1 564 ? -0.010 8.716 -1.587 1.00 90.38 564 PRO A C 1
ATOM 4362 O O . PRO A 1 564 ? -1.194 8.438 -1.800 1.00 90.38 564 PRO A O 1
ATOM 4365 N N . ARG A 1 565 ? 0.335 9.590 -0.621 1.00 90.25 565 ARG A N 1
ATOM 4366 C CA . ARG A 1 565 ? -0.629 10.298 0.247 1.00 90.25 565 ARG A CA 1
ATOM 4367 C C . ARG A 1 565 ? -1.572 11.234 -0.507 1.00 90.25 565 ARG A C 1
ATOM 4369 O O . ARG A 1 565 ? -2.649 11.543 0.002 1.00 90.25 565 ARG A O 1
ATOM 4376 N N . THR A 1 566 ? -1.257 11.608 -1.744 1.00 87.69 566 THR A N 1
ATOM 4377 C CA . THR A 1 566 ? -2.191 12.313 -2.643 1.00 87.69 566 THR A CA 1
ATOM 4378 C C . THR A 1 566 ? -3.498 11.547 -2.889 1.00 87.69 566 THR A C 1
ATOM 4380 O O . THR A 1 566 ? -4.499 12.147 -3.284 1.00 87.69 566 THR A O 1
ATOM 4383 N N . ARG A 1 567 ? -3.539 10.240 -2.586 1.00 90.50 567 ARG A N 1
ATOM 4384 C CA . ARG A 1 567 ? -4.737 9.391 -2.661 1.00 90.50 567 ARG A CA 1
ATOM 4385 C C . ARG A 1 567 ? -5.650 9.497 -1.429 1.00 90.50 567 ARG A C 1
ATOM 4387 O O . ARG A 1 567 ? -6.813 9.099 -1.506 1.00 90.50 567 ARG A O 1
ATOM 4394 N N . ILE A 1 568 ? -5.197 10.079 -0.312 1.00 94.25 568 ILE A N 1
ATOM 4395 C CA . ILE A 1 568 ? -6.002 10.199 0.920 1.00 94.25 568 ILE A CA 1
ATOM 4396 C C . ILE A 1 568 ? -7.284 11.035 0.732 1.00 94.25 568 ILE A C 1
ATOM 4398 O O . ILE A 1 568 ? -8.329 10.608 1.219 1.00 94.25 568 ILE A O 1
ATOM 4402 N N . PRO A 1 569 ? -7.305 12.153 -0.020 1.00 92.19 569 PRO A N 1
ATOM 4403 C CA . PRO A 1 569 ? -8.553 12.830 -0.385 1.00 92.19 569 PRO A CA 1
ATOM 4404 C C . PRO A 1 569 ? -9.591 11.923 -1.073 1.00 92.19 569 PRO A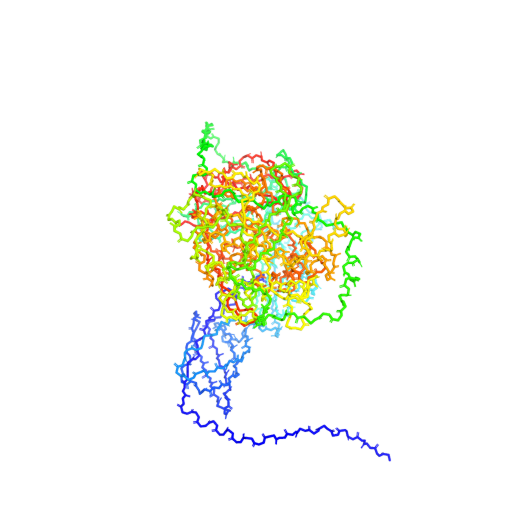 C 1
ATOM 4406 O O . PRO A 1 569 ? -10.784 12.001 -0.767 1.00 92.19 569 PRO A O 1
ATOM 4409 N N . MET A 1 570 ? -9.149 11.043 -1.983 1.00 90.00 570 MET A N 1
ATOM 4410 C CA . MET A 1 570 ? -10.014 10.062 -2.654 1.00 90.00 570 MET A CA 1
ATOM 4411 C C . MET A 1 570 ? -10.525 9.023 -1.651 1.00 90.00 570 MET A C 1
ATOM 4413 O O . MET A 1 570 ? -11.723 8.735 -1.617 1.00 90.00 570 MET A O 1
ATOM 4417 N N . PHE A 1 571 ? -9.639 8.522 -0.788 1.00 95.88 571 PHE A N 1
ATOM 4418 C CA . PHE A 1 571 ? -9.989 7.602 0.290 1.00 95.88 571 PHE A CA 1
ATOM 4419 C C . PHE A 1 571 ? -11.039 8.211 1.225 1.00 95.88 571 PHE A C 1
ATOM 4421 O O . PHE A 1 571 ? -12.119 7.655 1.393 1.00 95.88 571 PHE A O 1
ATOM 4428 N N . ASN A 1 572 ? -10.794 9.404 1.762 1.00 95.25 572 ASN A N 1
ATOM 4429 C CA . ASN A 1 572 ? -11.711 10.103 2.661 1.00 95.25 572 ASN A CA 1
ATOM 4430 C C . ASN A 1 572 ? -13.114 10.257 2.068 1.00 95.25 572 ASN A C 1
ATOM 4432 O O . ASN A 1 572 ? -14.126 10.105 2.762 1.00 95.25 572 ASN A O 1
ATOM 4436 N N . ARG A 1 573 ? -13.186 10.521 0.764 1.00 93.62 573 ARG A N 1
ATOM 4437 C CA . ARG A 1 573 ? -14.450 10.667 0.051 1.00 93.62 573 ARG A CA 1
ATOM 4438 C C . ARG A 1 573 ? -15.152 9.334 -0.227 1.00 93.62 573 ARG A C 1
ATOM 4440 O O . ARG A 1 573 ? -16.379 9.298 -0.219 1.00 93.62 573 ARG A O 1
ATOM 4447 N N . PHE A 1 574 ? -14.409 8.256 -0.482 1.00 93.56 574 PHE A N 1
ATOM 4448 C CA . PHE A 1 574 ? -14.962 7.034 -1.079 1.00 93.56 574 PHE A CA 1
ATOM 4449 C C . PHE A 1 574 ? -14.594 5.715 -0.384 1.00 93.56 574 PHE A C 1
ATOM 4451 O O . PHE A 1 574 ? -14.956 4.660 -0.902 1.00 93.56 574 PHE A O 1
ATOM 4458 N N . TYR A 1 575 ? -13.977 5.727 0.801 1.00 95.44 575 TYR A N 1
ATOM 4459 C CA . TYR A 1 575 ? -13.615 4.508 1.548 1.00 95.44 575 TYR A CA 1
ATOM 4460 C C . TYR A 1 575 ? -14.818 3.580 1.797 1.00 95.44 575 TYR A C 1
ATOM 4462 O O . TYR A 1 575 ? -14.681 2.367 1.902 1.00 95.44 575 TYR A O 1
ATOM 4470 N N . HIS A 1 576 ? -16.028 4.142 1.875 1.00 94.19 576 HIS A N 1
ATOM 4471 C CA . HIS A 1 576 ? -17.259 3.377 2.073 1.00 94.19 576 HIS A CA 1
ATOM 4472 C C . HIS A 1 576 ? -17.759 2.680 0.789 1.00 94.19 576 HIS A C 1
ATOM 4474 O O . HIS A 1 576 ? -18.726 1.920 0.829 1.00 94.19 576 HIS A O 1
ATOM 4480 N N . GLN A 1 577 ? -17.153 2.980 -0.365 1.00 94.06 577 GLN A N 1
ATOM 4481 C CA . GLN A 1 577 ? -17.500 2.440 -1.685 1.00 94.06 577 GLN A CA 1
ATOM 4482 C C . GLN A 1 577 ? -16.483 1.416 -2.201 1.00 94.06 577 GLN A C 1
ATOM 4484 O O . GLN A 1 577 ? -16.828 0.666 -3.110 1.00 94.06 577 GLN A O 1
ATOM 4489 N N . SER A 1 578 ? -15.289 1.340 -1.603 1.00 93.38 578 SER A N 1
ATOM 4490 C CA . SER A 1 578 ? -14.281 0.311 -1.879 1.00 93.38 578 SER A CA 1
ATOM 4491 C C . SER A 1 578 ? -13.677 -0.189 -0.573 1.00 93.38 578 SER A C 1
ATOM 4493 O O . SER A 1 578 ? -13.018 0.578 0.130 1.00 93.38 578 SER A O 1
ATOM 4495 N N . GLY A 1 579 ? -13.881 -1.466 -0.250 1.00 94.06 579 GLY A N 1
ATOM 4496 C CA . GLY A 1 579 ? -13.175 -2.086 0.871 1.00 94.06 579 GLY A CA 1
ATOM 4497 C C . GLY A 1 579 ? -11.694 -2.335 0.573 1.00 94.06 579 GLY A C 1
ATOM 4498 O O . GLY A 1 579 ? -11.226 -2.062 -0.532 1.00 94.06 579 GLY A O 1
ATOM 4499 N N . VAL A 1 580 ? -10.945 -2.838 1.557 1.00 94.38 580 VAL A N 1
ATOM 4500 C CA . VAL A 1 580 ? -9.478 -2.992 1.430 1.00 94.38 580 VAL A CA 1
ATOM 4501 C C . VAL A 1 580 ? -9.062 -4.142 0.512 1.00 94.38 580 VAL A C 1
ATOM 4503 O O . VAL A 1 580 ? -7.963 -4.113 -0.022 1.00 94.38 580 VAL A O 1
ATOM 4506 N N . VAL A 1 581 ? -9.938 -5.132 0.301 1.00 92.19 581 VAL A N 1
ATOM 4507 C CA . VAL A 1 581 ? -9.700 -6.249 -0.636 1.00 92.19 581 VAL A CA 1
ATOM 4508 C C . VAL A 1 581 ? -10.473 -6.103 -1.951 1.00 92.19 581 VAL A C 1
ATOM 4510 O O . VAL A 1 581 ? -10.449 -7.005 -2.788 1.00 92.19 581 VAL A O 1
ATOM 4513 N N . ASP A 1 582 ? -11.201 -4.997 -2.123 1.00 89.69 582 ASP A N 1
ATOM 4514 C CA . ASP A 1 582 ? -11.999 -4.739 -3.319 1.00 89.69 582 ASP A CA 1
ATOM 4515 C C . ASP A 1 582 ? -11.134 -4.149 -4.432 1.00 89.69 582 ASP A C 1
ATOM 4517 O O . ASP A 1 582 ? -10.516 -3.096 -4.257 1.00 89.69 582 ASP A O 1
ATOM 4521 N N . TRP A 1 583 ? -11.206 -4.754 -5.619 1.00 91.06 583 TRP A N 1
ATOM 4522 C CA . TRP A 1 583 ? -10.674 -4.168 -6.847 1.00 91.06 583 TRP A CA 1
ATOM 4523 C C . TRP A 1 583 ? -11.813 -3.816 -7.807 1.00 91.06 583 TRP A C 1
ATOM 4525 O O . TRP A 1 583 ? -12.471 -4.694 -8.368 1.00 91.06 583 TRP A O 1
ATOM 4535 N N . LEU A 1 584 ? -12.108 -2.522 -7.927 1.00 89.38 584 LEU A N 1
ATOM 4536 C CA . LEU A 1 584 ? -13.189 -1.995 -8.755 1.00 89.38 584 LEU A CA 1
ATOM 4537 C C . LEU A 1 584 ? -12.711 -1.751 -10.191 1.00 89.38 584 LEU A C 1
ATOM 4539 O O . LEU A 1 584 ? -11.528 -1.577 -10.453 1.00 89.38 584 LEU A O 1
ATOM 4543 N N . SER A 1 585 ? -13.648 -1.716 -11.137 1.00 84.12 585 SER A N 1
ATOM 4544 C CA . SER A 1 585 ? -13.363 -1.514 -12.562 1.00 84.12 585 SER A CA 1
ATOM 4545 C C . SER A 1 585 ? -13.690 -0.096 -13.036 1.00 84.12 585 SER A C 1
ATOM 4547 O O . SER A 1 585 ? -14.552 0.577 -12.465 1.00 84.12 585 SER A O 1
ATOM 4549 N N . GLY A 1 586 ? -13.110 0.312 -14.167 1.00 82.81 586 GLY A N 1
ATOM 4550 C CA . GLY A 1 586 ? -13.395 1.605 -14.795 1.00 82.81 586 GLY A CA 1
ATOM 4551 C C . GLY A 1 586 ? -12.927 2.771 -13.926 1.00 82.81 586 GLY A C 1
ATOM 4552 O O . GLY A 1 586 ? -11.948 2.645 -13.200 1.00 82.81 586 GLY A O 1
ATOM 4553 N N . SER A 1 587 ? -13.649 3.894 -13.942 1.00 80.56 587 SER A N 1
ATOM 4554 C CA . SER A 1 587 ? -13.280 5.085 -13.154 1.00 80.56 587 SER A CA 1
ATOM 4555 C C . SER A 1 587 ? -13.234 4.844 -11.641 1.00 80.56 587 SER A C 1
ATOM 4557 O O . SER A 1 587 ? -12.610 5.607 -10.907 1.00 80.56 587 SER A O 1
ATOM 4559 N N . ASP A 1 588 ? -13.907 3.798 -11.162 1.00 86.62 588 ASP A N 1
ATOM 4560 C CA . ASP A 1 588 ? -13.979 3.469 -9.743 1.00 86.62 588 ASP A CA 1
ATOM 4561 C C . ASP A 1 588 ? -12.726 2.749 -9.227 1.00 86.62 588 ASP A C 1
ATOM 4563 O O . ASP A 1 588 ? -12.554 2.672 -8.011 1.00 86.62 588 ASP A O 1
ATOM 4567 N N . VAL A 1 589 ? -11.820 2.300 -10.109 1.00 85.69 589 VAL A N 1
ATOM 4568 C CA . VAL A 1 589 ? -10.542 1.673 -9.721 1.00 85.69 589 VAL A CA 1
ATOM 4569 C C . VAL A 1 589 ? -9.705 2.586 -8.822 1.00 85.69 589 VAL A C 1
ATOM 4571 O O . VAL A 1 589 ? -9.077 2.129 -7.872 1.00 85.69 589 VAL A O 1
ATOM 4574 N N . LEU A 1 590 ? -9.782 3.907 -9.022 1.00 85.56 590 LEU A N 1
ATOM 4575 C CA . LEU A 1 590 ? -9.070 4.895 -8.204 1.00 85.56 590 LEU A CA 1
ATOM 4576 C C . LEU A 1 590 ? -9.474 4.841 -6.723 1.00 85.56 590 LEU A C 1
ATOM 4578 O O . LEU A 1 590 ? -8.681 5.177 -5.844 1.00 85.56 590 LEU A O 1
ATOM 4582 N N . LYS A 1 591 ? -10.703 4.394 -6.430 1.00 91.75 591 LYS A N 1
ATOM 4583 C CA . LYS A 1 591 ? -11.167 4.159 -5.056 1.00 91.75 591 LYS A CA 1
ATOM 4584 C C . LYS A 1 591 ? -10.449 2.949 -4.450 1.00 91.75 591 LYS A C 1
ATOM 4586 O O . LYS A 1 591 ? -10.089 3.000 -3.279 1.00 91.75 591 LYS A O 1
ATOM 4591 N N . SER A 1 592 ? -10.201 1.905 -5.243 1.00 92.94 592 SER A N 1
ATOM 4592 C CA . SER A 1 592 ? -9.447 0.718 -4.827 1.00 92.94 592 SER A CA 1
ATOM 4593 C C . SER A 1 592 ? -7.981 1.028 -4.551 1.00 92.94 592 SER A C 1
ATOM 4595 O O . SER A 1 592 ? -7.484 0.612 -3.506 1.00 92.94 592 SER A O 1
ATOM 4597 N N . TYR A 1 593 ? -7.318 1.827 -5.393 1.00 92.81 593 TYR A N 1
ATOM 4598 C CA . TYR A 1 593 ? -5.969 2.330 -5.095 1.00 92.81 593 TYR A CA 1
ATOM 4599 C C . TYR A 1 593 ? -5.943 3.111 -3.781 1.00 92.81 593 TYR A C 1
ATOM 4601 O O . TYR A 1 593 ? -5.111 2.860 -2.914 1.00 92.81 593 TYR A O 1
ATOM 4609 N N . ALA A 1 594 ? -6.890 4.033 -3.594 1.00 95.12 594 ALA A N 1
ATOM 4610 C CA . ALA A 1 594 ? -6.949 4.841 -2.383 1.00 95.12 594 ALA A CA 1
ATOM 4611 C C . ALA A 1 594 ? -7.168 3.993 -1.114 1.00 95.12 594 ALA A C 1
ATOM 4613 O O . ALA A 1 594 ? -6.485 4.211 -0.113 1.00 95.12 594 ALA A O 1
ATOM 4614 N N . SER A 1 595 ? -8.069 3.003 -1.159 1.00 96.88 595 SER A N 1
ATOM 4615 C CA . SER A 1 595 ? -8.302 2.066 -0.050 1.00 96.88 595 SER A CA 1
ATOM 4616 C C . SER A 1 595 ? -7.109 1.147 0.210 1.00 96.88 595 SER A C 1
ATOM 4618 O O . SER A 1 595 ? -6.738 0.952 1.368 1.00 96.88 595 SER A O 1
ATOM 4620 N N . SER A 1 596 ? -6.477 0.628 -0.844 1.00 96.62 596 SER A N 1
ATOM 4621 C CA . SER A 1 596 ? -5.322 -0.271 -0.733 1.00 96.62 596 SER A CA 1
ATOM 4622 C C . SER A 1 596 ? -4.107 0.464 -0.169 1.00 96.62 596 SER A C 1
ATOM 4624 O O . SER A 1 596 ? -3.477 -0.034 0.762 1.00 96.62 596 SER A O 1
ATOM 4626 N N . TYR A 1 597 ? -3.827 1.688 -0.638 1.00 97.38 597 TYR A N 1
ATOM 4627 C CA . TYR A 1 597 ? -2.763 2.520 -0.073 1.00 97.38 597 TYR A CA 1
ATOM 4628 C C . TYR A 1 597 ? -3.011 2.827 1.401 1.00 97.38 597 TYR A C 1
ATOM 4630 O O . TYR A 1 597 ? -2.128 2.609 2.225 1.00 97.38 597 TYR A O 1
ATOM 4638 N N . ALA A 1 598 ? -4.208 3.307 1.754 1.00 98.25 598 ALA A N 1
ATOM 4639 C CA . ALA A 1 598 ? -4.505 3.660 3.137 1.00 98.25 598 ALA A CA 1
ATOM 4640 C C . ALA A 1 598 ? -4.357 2.444 4.070 1.00 98.25 598 ALA A C 1
ATOM 4642 O O . ALA A 1 598 ? -3.851 2.583 5.180 1.00 98.25 598 ALA A O 1
ATOM 4643 N N . PHE A 1 599 ? -4.737 1.243 3.631 1.00 98.69 599 PHE A N 1
ATOM 4644 C CA . PHE A 1 599 ? -4.514 0.029 4.413 1.00 98.69 599 PHE A CA 1
ATOM 4645 C C . PHE A 1 599 ? -3.030 -0.370 4.486 1.00 98.69 599 PHE A C 1
ATOM 4647 O O . PHE A 1 599 ? -2.528 -0.658 5.571 1.00 98.69 599 PHE A O 1
ATOM 4654 N N . GLY A 1 600 ? -2.292 -0.313 3.375 1.00 98.56 600 GLY A N 1
ATOM 4655 C CA . GLY A 1 600 ? -0.852 -0.590 3.351 1.00 98.56 600 GLY A CA 1
ATOM 4656 C C . GLY A 1 600 ? -0.039 0.370 4.223 1.00 98.56 600 GLY A C 1
ATOM 4657 O O . GLY A 1 600 ? 0.816 -0.061 4.995 1.00 98.56 600 GLY A O 1
ATOM 4658 N N . ALA A 1 601 ? -0.362 1.664 4.175 1.00 98.19 601 ALA A N 1
ATOM 4659 C CA . ALA A 1 601 ? 0.239 2.696 5.014 1.00 98.19 601 ALA A CA 1
ATOM 4660 C C . ALA A 1 601 ? 0.007 2.424 6.508 1.00 98.19 601 ALA A C 1
ATOM 4662 O O . ALA A 1 601 ? 0.912 2.640 7.317 1.00 98.19 601 ALA A O 1
ATOM 4663 N N . PHE A 1 602 ? -1.183 1.927 6.865 1.00 98.38 602 PHE A N 1
ATOM 4664 C CA . PHE A 1 602 ? -1.502 1.479 8.218 1.00 98.38 602 PHE A CA 1
ATOM 4665 C C . PHE A 1 602 ? -0.677 0.250 8.625 1.00 98.38 602 PHE A C 1
ATOM 4667 O O . PHE A 1 602 ? -0.090 0.256 9.707 1.00 98.38 602 PHE A O 1
ATOM 4674 N N . LEU A 1 603 ? -0.587 -0.772 7.765 1.00 98.19 603 LEU A N 1
ATOM 4675 C CA . LEU A 1 603 ? 0.198 -1.981 8.034 1.00 98.19 603 LEU A CA 1
ATOM 4676 C C . LEU A 1 603 ? 1.675 -1.658 8.278 1.00 98.19 603 LEU A C 1
ATOM 4678 O O . LEU A 1 603 ? 2.237 -2.073 9.293 1.00 98.19 603 LEU A O 1
ATOM 4682 N N . ALA A 1 604 ? 2.278 -0.868 7.385 1.00 97.50 604 ALA A N 1
ATOM 4683 C CA . ALA A 1 604 ? 3.682 -0.479 7.471 1.00 97.50 604 ALA A CA 1
ATOM 4684 C C . ALA A 1 604 ? 3.998 0.184 8.818 1.00 97.50 604 ALA A C 1
ATOM 4686 O O . ALA A 1 604 ? 4.972 -0.173 9.476 1.00 97.50 604 ALA A O 1
ATOM 4687 N N . ARG A 1 605 ? 3.134 1.102 9.262 1.00 95.56 605 ARG A N 1
ATOM 4688 C CA . ARG A 1 605 ? 3.345 1.905 10.473 1.00 95.56 605 ARG A CA 1
ATOM 4689 C C . ARG A 1 605 ? 3.045 1.172 11.783 1.00 95.56 605 ARG A C 1
ATOM 4691 O O . ARG A 1 605 ? 3.532 1.608 12.817 1.00 95.56 605 ARG A O 1
ATOM 4698 N N . ASN A 1 606 ? 2.269 0.085 11.762 1.00 94.12 606 ASN A N 1
ATOM 4699 C CA . ASN A 1 606 ? 1.790 -0.563 12.993 1.00 94.12 606 ASN A CA 1
ATOM 4700 C C . ASN A 1 606 ? 2.281 -2.008 13.198 1.00 94.12 606 ASN A C 1
ATOM 4702 O O . ASN A 1 606 ? 2.178 -2.510 14.314 1.00 94.12 606 ASN A O 1
ATOM 4706 N N . PHE A 1 607 ? 2.806 -2.688 12.169 1.00 92.62 607 PHE A N 1
ATOM 4707 C CA . PHE A 1 607 ? 3.075 -4.136 12.244 1.00 92.62 607 PHE A CA 1
ATOM 4708 C C . PHE A 1 607 ? 4.474 -4.583 11.790 1.00 92.62 607 PHE A C 1
ATOM 4710 O O . PHE A 1 607 ? 4.697 -5.779 11.620 1.00 92.62 607 PHE A O 1
ATOM 4717 N N . GLY A 1 608 ? 5.427 -3.661 11.616 1.00 88.19 608 GLY A N 1
ATOM 4718 C CA . GLY A 1 608 ? 6.841 -4.020 11.404 1.00 88.19 608 GLY A CA 1
ATOM 4719 C C . GLY A 1 608 ? 7.530 -3.394 10.193 1.00 88.19 608 GLY A C 1
ATOM 4720 O O . GLY A 1 608 ? 8.646 -3.788 9.863 1.00 88.19 608 GLY A O 1
ATOM 4721 N N . GLY A 1 609 ? 6.916 -2.411 9.528 1.00 95.94 609 GLY A N 1
ATOM 4722 C CA . GLY A 1 609 ? 7.594 -1.636 8.489 1.00 95.94 609 GLY A CA 1
ATOM 4723 C C . GLY A 1 609 ? 8.081 -2.482 7.315 1.00 95.94 609 GLY A C 1
ATOM 4724 O O . GLY A 1 609 ? 7.359 -3.336 6.806 1.00 95.94 609 GLY A O 1
ATOM 4725 N N . ALA A 1 610 ? 9.309 -2.220 6.869 1.00 96.44 610 ALA A N 1
ATOM 4726 C CA . ALA A 1 610 ? 9.911 -2.894 5.722 1.00 96.44 610 ALA A CA 1
ATOM 4727 C C . ALA A 1 610 ? 10.023 -4.420 5.908 1.00 96.44 610 ALA A C 1
ATOM 4729 O O . ALA A 1 610 ? 9.799 -5.163 4.955 1.00 96.44 610 ALA A O 1
ATOM 4730 N N . GLU A 1 611 ? 10.289 -4.907 7.127 1.00 96.38 611 GLU A N 1
ATOM 4731 C CA . GLU A 1 611 ? 10.391 -6.350 7.395 1.00 96.38 611 GLU A CA 1
ATOM 4732 C C . GLU A 1 611 ? 9.065 -7.077 7.132 1.00 96.38 611 GLU A C 1
ATOM 4734 O O . GLU A 1 611 ? 9.056 -8.168 6.558 1.00 96.38 611 GLU A O 1
ATOM 4739 N N . LEU A 1 612 ? 7.939 -6.450 7.490 1.00 97.62 612 LEU A N 1
ATOM 4740 C CA . LEU A 1 612 ? 6.607 -6.987 7.215 1.00 97.62 612 LEU A CA 1
ATOM 4741 C C . LEU A 1 612 ? 6.384 -7.165 5.711 1.00 97.62 612 LEU A C 1
ATOM 4743 O O . LEU A 1 612 ? 5.946 -8.227 5.271 1.00 97.62 612 LEU A O 1
ATOM 4747 N N . PHE A 1 613 ? 6.692 -6.131 4.928 1.00 98.38 613 PHE A N 1
ATOM 4748 C CA . PHE A 1 613 ? 6.476 -6.134 3.482 1.00 98.38 613 PHE A CA 1
ATOM 4749 C C . PHE A 1 613 ? 7.426 -7.090 2.756 1.00 98.38 613 PHE A C 1
ATOM 4751 O O . PHE A 1 613 ? 6.996 -7.757 1.811 1.00 98.38 613 PHE A O 1
ATOM 4758 N N . ASN A 1 614 ? 8.666 -7.237 3.236 1.00 97.94 614 ASN A N 1
ATOM 4759 C CA . ASN A 1 614 ? 9.554 -8.300 2.777 1.00 97.94 614 ASN A CA 1
ATOM 4760 C C . ASN A 1 614 ? 8.917 -9.673 3.005 1.00 97.94 614 ASN A C 1
ATOM 4762 O O . ASN A 1 614 ? 8.744 -10.428 2.048 1.00 97.94 614 ASN A O 1
ATOM 4766 N N . ASP A 1 615 ? 8.529 -9.981 4.250 1.00 97.75 615 ASP A N 1
ATOM 4767 C CA . ASP A 1 615 ? 7.983 -11.291 4.607 1.00 97.75 615 ASP A CA 1
ATOM 4768 C C . ASP A 1 615 ? 6.726 -11.610 3.795 1.00 97.75 615 ASP A C 1
ATOM 4770 O O . ASP A 1 615 ? 6.604 -12.705 3.252 1.00 97.75 615 ASP A O 1
ATOM 4774 N N . MET A 1 616 ? 5.828 -10.638 3.630 1.00 97.81 616 MET A N 1
ATOM 4775 C CA . MET A 1 616 ? 4.634 -10.787 2.800 1.00 97.81 616 MET A CA 1
ATOM 4776 C C . MET A 1 616 ? 4.982 -11.172 1.365 1.00 97.81 616 MET A C 1
ATOM 4778 O O . MET A 1 616 ? 4.295 -12.011 0.775 1.00 97.81 616 MET A O 1
ATOM 4782 N N . LEU A 1 617 ? 6.037 -10.587 0.793 1.00 96.44 617 LEU A N 1
ATOM 4783 C CA . LEU A 1 617 ? 6.412 -10.829 -0.591 1.00 96.44 617 LEU A CA 1
ATOM 4784 C C . LEU A 1 617 ? 7.142 -12.164 -0.776 1.00 96.44 617 LEU A C 1
ATOM 4786 O O . LEU A 1 617 ? 6.847 -12.899 -1.721 1.00 96.44 617 LEU A O 1
ATOM 4790 N N . ILE A 1 618 ? 8.012 -12.540 0.165 1.00 94.50 618 ILE A N 1
ATOM 4791 C CA . ILE A 1 618 ? 8.813 -13.767 0.080 1.00 94.50 618 ILE A CA 1
ATOM 4792 C C . ILE A 1 618 ? 8.063 -15.046 0.502 1.00 94.50 618 ILE A C 1
ATOM 4794 O O . ILE A 1 618 ? 8.662 -16.120 0.651 1.00 94.50 618 ILE A O 1
ATOM 4798 N N . ARG A 1 619 ? 6.743 -14.976 0.640 1.00 93.38 619 ARG A N 1
ATOM 4799 C CA . ARG A 1 619 ? 5.869 -16.090 1.026 1.00 93.38 619 ARG A CA 1
ATOM 4800 C C . ARG A 1 619 ? 5.077 -16.686 -0.124 1.00 93.38 619 ARG A C 1
ATOM 4802 O O . ARG A 1 619 ? 4.792 -16.000 -1.101 1.00 93.38 619 ARG A O 1
ATOM 4809 N N . SER A 1 620 ? 4.700 -17.959 0.000 1.00 95.56 620 SER A N 1
ATOM 4810 C CA . SER A 1 620 ? 3.780 -18.613 -0.941 1.00 95.56 620 SER A CA 1
ATOM 4811 C C . SER A 1 620 ? 2.320 -18.231 -0.695 1.00 95.56 620 SER A C 1
ATOM 4813 O O . SER A 1 620 ? 1.497 -18.374 -1.586 1.00 95.56 620 SER A O 1
ATOM 4815 N N . GLU A 1 621 ? 1.967 -17.752 0.496 1.00 97.69 621 GLU A N 1
ATOM 4816 C CA . GLU A 1 621 ? 0.654 -1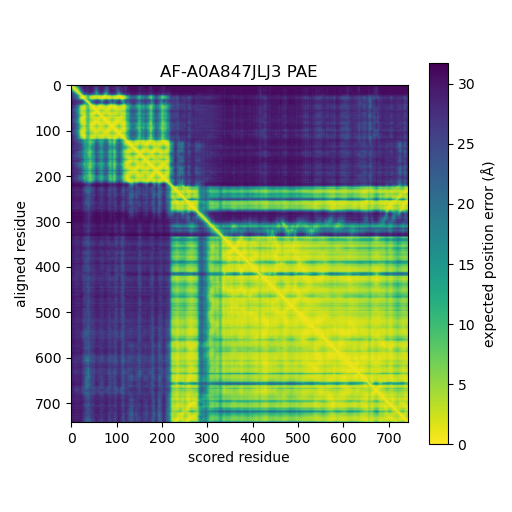7.158 0.739 1.00 97.69 621 GLU A CA 1
ATOM 4817 C C . GLU A 1 621 ? 0.514 -15.813 -0.002 1.00 97.69 621 GLU A C 1
ATOM 4819 O O . GLU A 1 621 ? 1.507 -15.140 -0.296 1.00 97.69 621 GLU A O 1
ATOM 4824 N N . VAL A 1 622 ? -0.721 -15.399 -0.294 1.00 95.94 622 VAL A N 1
ATOM 4825 C CA . VAL A 1 622 ? -1.045 -14.127 -0.969 1.00 95.94 622 VAL A CA 1
ATOM 4826 C C . VAL A 1 622 ? -2.228 -13.440 -0.286 1.00 95.94 622 VAL A C 1
ATOM 4828 O O . VAL A 1 622 ? -2.959 -14.068 0.481 1.00 95.94 622 VAL A O 1
ATOM 4831 N N . GLY A 1 623 ? -2.428 -12.147 -0.551 1.00 97.00 623 GLY A N 1
ATOM 4832 C CA . GLY A 1 623 ? -3.585 -11.411 -0.040 1.00 97.00 623 GLY A CA 1
ATOM 4833 C C . GLY A 1 623 ? -3.679 -11.420 1.490 1.00 97.00 623 GLY A C 1
ATOM 4834 O O . GLY A 1 623 ? -2.693 -11.192 2.192 1.00 97.00 623 GLY A O 1
ATOM 4835 N N . THR A 1 624 ? -4.875 -11.694 2.015 1.00 97.31 624 THR A N 1
ATOM 4836 C CA . THR A 1 624 ? -5.168 -11.685 3.459 1.00 97.31 624 THR A CA 1
ATOM 4837 C C . THR A 1 624 ? -4.357 -12.721 4.238 1.00 97.31 624 THR A C 1
ATOM 4839 O O . THR A 1 624 ? -3.983 -12.472 5.388 1.00 97.31 624 THR A O 1
ATOM 4842 N N . ASP A 1 625 ? -4.038 -13.858 3.615 1.00 98.00 625 ASP A N 1
ATOM 4843 C CA . ASP A 1 625 ? -3.284 -14.946 4.243 1.00 98.00 625 ASP A CA 1
ATOM 4844 C C . ASP A 1 625 ? -1.806 -14.582 4.401 1.00 98.00 625 ASP A C 1
ATOM 4846 O O . ASP A 1 625 ? -1.209 -14.863 5.444 1.00 98.00 625 ASP A O 1
ATOM 4850 N N . ALA A 1 626 ? -1.230 -13.896 3.405 1.00 98.19 626 ALA A N 1
ATOM 4851 C CA . ALA A 1 626 ? 0.119 -13.342 3.503 1.00 98.19 626 ALA A CA 1
ATOM 4852 C C . ALA A 1 626 ? 0.202 -12.293 4.616 1.00 98.19 626 ALA A C 1
ATOM 4854 O O . ALA A 1 626 ? 1.055 -12.412 5.489 1.00 98.19 626 ALA A O 1
ATOM 4855 N N . VAL A 1 627 ? -0.732 -11.329 4.641 1.00 98.25 627 VAL A N 1
ATOM 4856 C CA . VAL A 1 627 ? -0.799 -10.304 5.700 1.00 98.25 627 VAL A CA 1
ATOM 4857 C C . VAL A 1 627 ? -0.867 -10.963 7.078 1.00 98.25 627 VAL A C 1
ATOM 4859 O O . VAL A 1 627 ? -0.030 -10.692 7.934 1.00 98.25 627 VAL A O 1
ATOM 4862 N N . THR A 1 628 ? -1.821 -11.877 7.281 1.00 97.38 628 THR A N 1
ATOM 4863 C CA . THR A 1 628 ? -2.015 -12.561 8.570 1.00 97.38 628 THR A CA 1
ATOM 4864 C C . THR A 1 628 ? -0.758 -13.302 9.005 1.00 97.38 628 THR A C 1
ATOM 4866 O O . THR A 1 628 ? -0.341 -13.220 10.158 1.00 97.38 628 THR A O 1
ATOM 4869 N N . SER A 1 629 ? -0.142 -14.047 8.091 1.00 97.38 629 SER A N 1
ATOM 4870 C CA . SER A 1 629 ? 0.995 -14.896 8.435 1.00 97.38 629 SER A CA 1
ATOM 4871 C C . SER A 1 629 ? 2.257 -14.089 8.737 1.00 97.38 629 SER A C 1
ATOM 4873 O O . SER A 1 629 ? 3.016 -14.464 9.634 1.00 97.38 629 SER A O 1
ATOM 4875 N N . SER A 1 630 ? 2.464 -12.972 8.040 1.00 96.56 630 SER A N 1
ATOM 4876 C CA . SER A 1 630 ? 3.598 -12.074 8.270 1.00 96.56 630 SER A CA 1
ATOM 4877 C C . SER A 1 630 ? 3.443 -11.263 9.552 1.00 96.56 630 SER A C 1
ATOM 4879 O O . SER A 1 630 ? 4.357 -11.229 10.372 1.00 96.56 630 SER A O 1
ATOM 4881 N N . VAL A 1 631 ? 2.252 -10.719 9.807 1.00 93.94 631 VAL A N 1
ATOM 4882 C CA . VAL A 1 631 ? 1.930 -10.028 11.065 1.00 93.94 631 VAL A CA 1
ATOM 4883 C C . VAL A 1 631 ? 2.058 -10.970 12.276 1.00 93.94 631 VAL A C 1
ATOM 4885 O O . VAL A 1 631 ? 2.518 -10.555 13.345 1.00 93.94 631 VAL A O 1
ATOM 4888 N N . LYS A 1 632 ? 1.744 -12.264 12.104 1.00 92.62 632 LYS A N 1
ATOM 4889 C CA . LYS A 1 632 ? 1.971 -13.285 13.137 1.00 92.62 632 LYS A CA 1
ATOM 4890 C C . LYS A 1 632 ? 3.438 -13.592 13.389 1.00 92.62 632 LYS A C 1
ATOM 4892 O O . LYS A 1 632 ? 3.858 -13.709 14.539 1.00 92.62 632 LYS A O 1
ATOM 4897 N N . LYS A 1 633 ? 4.231 -13.701 12.322 1.00 89.75 633 LYS A N 1
ATOM 4898 C CA . LYS A 1 633 ? 5.679 -13.915 12.429 1.00 89.75 633 LYS A CA 1
ATOM 4899 C C . LYS A 1 633 ? 6.355 -12.796 13.229 1.00 89.75 633 LYS A C 1
ATOM 4901 O O . LYS A 1 633 ? 7.272 -13.082 13.991 1.00 89.75 633 LYS A O 1
ATOM 4906 N N . LEU A 1 634 ? 5.880 -11.559 13.089 1.00 86.62 634 LEU A N 1
ATOM 4907 C CA . LEU A 1 634 ? 6.446 -10.380 13.752 1.00 86.62 634 LEU A CA 1
ATOM 4908 C C . LEU A 1 634 ? 5.920 -10.138 15.178 1.00 86.62 634 LEU A C 1
ATOM 4910 O O . LEU A 1 634 ? 6.227 -9.115 15.783 1.00 86.62 634 LEU A O 1
ATOM 4914 N N . GLY A 1 635 ? 5.189 -11.099 15.754 1.00 79.94 635 GLY A N 1
ATOM 4915 C CA . GLY A 1 635 ? 4.928 -11.139 17.196 1.00 79.94 635 GLY A CA 1
ATOM 4916 C C . GLY A 1 635 ? 3.516 -10.757 17.631 1.00 79.94 635 GLY A C 1
ATOM 4917 O O . GLY A 1 635 ? 3.287 -10.586 18.827 1.00 79.94 635 GLY A O 1
ATOM 4918 N N . THR A 1 636 ? 2.557 -10.657 16.708 1.00 82.06 636 THR A N 1
ATOM 4919 C CA . THR A 1 636 ? 1.131 -10.543 17.069 1.00 82.06 636 THR A CA 1
ATOM 4920 C C . THR A 1 636 ? 0.410 -11.882 16.870 1.00 82.06 636 THR A C 1
ATOM 4922 O O . THR A 1 636 ? 0.865 -12.737 16.120 1.00 82.06 636 THR A O 1
ATOM 4925 N N . ALA A 1 637 ? -0.730 -12.103 17.525 1.00 85.94 637 ALA A N 1
ATOM 4926 C CA . ALA A 1 637 ? -1.582 -13.272 17.257 1.00 85.94 637 ALA A CA 1
ATOM 4927 C C . ALA A 1 637 ? -2.759 -12.940 16.319 1.00 85.94 637 ALA A C 1
ATOM 4929 O O . ALA A 1 637 ? -3.639 -13.780 16.116 1.00 85.94 637 ALA A O 1
ATOM 4930 N N . ASP A 1 638 ? -2.777 -11.729 15.756 1.00 85.94 638 ASP A N 1
ATOM 4931 C CA . ASP A 1 638 ? -3.944 -11.160 15.091 1.00 85.94 638 ASP A CA 1
ATOM 4932 C C . ASP A 1 638 ? -4.336 -11.938 13.828 1.00 85.94 638 ASP A C 1
ATOM 4934 O O . ASP A 1 638 ? -3.499 -12.332 13.009 1.00 85.94 638 ASP A O 1
ATOM 4938 N N . SER A 1 639 ? -5.640 -12.149 13.653 1.00 92.81 639 SER A N 1
ATOM 4939 C CA . SER A 1 639 ? -6.216 -12.528 12.361 1.00 92.81 639 SER A CA 1
ATOM 4940 C C . SER A 1 639 ? -6.342 -11.312 11.435 1.00 92.81 639 SER A C 1
ATOM 4942 O O . SER A 1 639 ? -6.259 -10.168 11.884 1.00 92.81 639 SER A O 1
ATOM 4944 N N . PHE A 1 640 ? -6.608 -11.533 10.143 1.00 96.00 640 PHE A N 1
ATOM 4945 C CA . PHE A 1 640 ? -6.918 -10.429 9.228 1.00 96.00 640 PHE A CA 1
ATOM 4946 C C . PHE A 1 640 ? -8.100 -9.578 9.720 1.00 96.00 640 PHE A C 1
ATOM 4948 O O . PHE A 1 640 ? -8.059 -8.353 9.630 1.00 96.00 640 PHE A O 1
ATOM 4955 N N . ASP A 1 641 ? -9.115 -10.209 10.313 1.00 94.06 641 ASP A N 1
ATOM 4956 C CA . ASP A 1 641 ? -10.276 -9.518 10.872 1.00 94.06 641 ASP A CA 1
ATOM 4957 C C . ASP A 1 641 ? -9.882 -8.640 12.069 1.00 94.06 641 ASP A C 1
ATOM 4959 O O . ASP A 1 641 ? -10.387 -7.526 12.214 1.00 94.06 641 ASP A O 1
ATOM 4963 N N . ASP A 1 642 ? -8.954 -9.098 12.917 1.00 92.75 642 ASP A N 1
ATOM 4964 C CA . ASP A 1 642 ? -8.423 -8.307 14.034 1.00 92.75 642 ASP A CA 1
ATOM 4965 C C . ASP A 1 642 ? -7.619 -7.104 13.540 1.00 92.75 642 ASP A C 1
ATOM 4967 O O . ASP A 1 642 ? -7.844 -5.986 14.005 1.00 92.75 642 ASP A O 1
ATOM 4971 N N . ILE A 1 643 ? -6.755 -7.306 12.544 1.00 95.00 643 ILE A N 1
ATOM 4972 C CA . ILE A 1 643 ? -5.996 -6.233 11.887 1.00 95.00 643 ILE A CA 1
ATOM 4973 C C . ILE A 1 643 ? -6.954 -5.208 11.268 1.00 95.00 643 ILE A C 1
ATOM 4975 O O . ILE A 1 643 ? -6.779 -4.002 11.443 1.00 95.00 643 ILE A O 1
ATOM 4979 N N . PHE A 1 644 ? -8.000 -5.669 10.583 1.00 96.94 644 PHE A N 1
ATOM 4980 C CA . PHE A 1 644 ? -8.983 -4.801 9.942 1.00 96.94 644 PHE A CA 1
ATOM 4981 C C . PHE A 1 644 ? -9.828 -4.012 10.957 1.00 96.94 644 PHE A C 1
ATOM 4983 O O . PHE A 1 644 ? -10.087 -2.822 10.766 1.00 96.94 644 PHE A O 1
ATOM 4990 N N . LYS A 1 645 ? -10.210 -4.630 12.080 1.00 92.88 645 LYS A N 1
ATOM 4991 C CA . LYS A 1 645 ? -10.874 -3.935 13.195 1.00 92.88 645 LYS A CA 1
ATOM 4992 C C . LYS A 1 645 ? -9.967 -2.861 13.810 1.00 92.88 645 LYS A C 1
ATOM 4994 O O . LYS A 1 645 ? -10.448 -1.766 14.088 1.00 92.88 645 LYS A O 1
ATOM 4999 N N . LYS A 1 646 ? -8.666 -3.131 13.970 1.00 92.62 646 LYS A N 1
ATOM 5000 C CA . LYS A 1 646 ? -7.676 -2.137 14.429 1.00 92.62 646 LYS A CA 1
ATOM 5001 C C . LYS A 1 646 ? -7.516 -0.996 13.421 1.00 92.62 646 LYS A C 1
ATOM 5003 O O . LYS A 1 646 ? -7.513 0.168 13.804 1.00 92.62 646 LYS A O 1
ATOM 5008 N N . TYR A 1 647 ? -7.490 -1.304 12.124 1.00 96.38 647 TYR A N 1
ATOM 5009 C CA . TYR A 1 647 ? -7.448 -0.298 11.059 1.00 96.38 647 TYR A CA 1
ATOM 5010 C C . TYR A 1 647 ? -8.620 0.691 11.133 1.00 96.38 647 TYR A C 1
ATOM 5012 O O . TYR A 1 647 ? -8.438 1.889 10.917 1.00 96.38 647 TYR A O 1
ATOM 5020 N N . ALA A 1 648 ? -9.812 0.224 11.511 1.00 94.94 648 ALA A N 1
ATOM 5021 C CA . ALA A 1 648 ? -10.990 1.074 11.650 1.00 94.94 648 ALA A CA 1
ATOM 5022 C C . ALA A 1 648 ? -10.808 2.222 12.663 1.00 94.94 648 ALA A C 1
ATOM 5024 O O . ALA A 1 648 ? -11.456 3.263 12.513 1.00 94.94 648 ALA A O 1
ATOM 5025 N N . THR A 1 649 ? -9.923 2.079 13.660 1.00 93.94 649 THR A N 1
ATOM 5026 C CA . THR A 1 649 ? -9.647 3.153 14.628 1.00 93.94 649 THR A CA 1
ATOM 5027 C C . THR A 1 649 ? -8.801 4.276 14.037 1.00 93.94 649 THR A C 1
ATOM 5029 O O . THR A 1 649 ? -8.988 5.441 14.399 1.00 93.94 649 THR A O 1
ATOM 5032 N N . ALA A 1 650 ? -7.940 3.962 13.062 1.00 95.12 650 ALA A N 1
ATOM 5033 C CA . ALA A 1 650 ? -7.070 4.936 12.399 1.00 95.12 650 ALA A CA 1
ATOM 5034 C C . ALA A 1 650 ? -7.847 6.002 11.611 1.00 95.12 650 ALA A C 1
ATOM 5036 O O . ALA A 1 650 ? -7.302 7.033 11.226 1.00 95.12 650 ALA A O 1
ATOM 5037 N N . PHE A 1 651 ? -9.153 5.796 11.424 1.00 95.69 651 PHE A N 1
ATOM 5038 C CA . PHE A 1 651 ? -10.046 6.771 10.817 1.00 95.69 651 PHE A CA 1
ATOM 5039 C C . PHE A 1 651 ? -10.290 7.995 11.705 1.00 95.69 651 PHE A C 1
ATOM 5041 O O . PHE A 1 651 ? -10.668 9.056 11.208 1.00 95.69 651 PHE A O 1
ATOM 5048 N N . VAL A 1 652 ? -10.135 7.847 13.022 1.00 93.00 652 VAL A N 1
ATOM 5049 C CA . VAL A 1 652 ? -10.519 8.858 14.014 1.00 93.00 652 VAL A CA 1
ATOM 5050 C C . VAL A 1 652 ? -9.300 9.445 14.712 1.00 93.00 652 VAL A C 1
ATOM 5052 O O . VAL A 1 652 ? -9.241 10.660 14.918 1.00 93.00 652 VAL A O 1
ATOM 5055 N N . PHE A 1 653 ? -8.347 8.604 15.098 1.00 89.56 653 PHE A N 1
ATOM 5056 C CA . PHE A 1 653 ? -7.261 9.001 15.984 1.00 89.56 653 PHE A CA 1
ATOM 5057 C C . PHE A 1 653 ? -6.022 9.475 15.231 1.00 89.56 653 PHE A C 1
ATOM 5059 O O . PHE A 1 653 ? -5.669 8.937 14.186 1.00 89.56 653 PHE A O 1
ATOM 5066 N N . ASP A 1 654 ? -5.347 10.468 15.808 1.00 83.50 654 ASP A N 1
ATOM 5067 C CA . ASP A 1 654 ? -4.130 11.060 15.238 1.00 83.50 654 ASP A CA 1
ATOM 5068 C C . ASP A 1 654 ? -2.859 10.406 15.818 1.00 83.50 654 ASP A C 1
ATOM 5070 O O . ASP A 1 654 ? -1.804 10.405 15.190 1.00 83.50 654 ASP A O 1
ATOM 5074 N N . HIS A 1 655 ? -2.972 9.771 16.989 1.00 75.56 655 HIS A N 1
ATOM 5075 C CA . HIS A 1 655 ? -1.881 9.090 17.688 1.00 75.56 655 HIS A CA 1
ATOM 5076 C C . HIS A 1 655 ? -2.347 7.733 18.224 1.00 75.56 655 HIS A C 1
ATOM 5078 O O . HIS A 1 655 ? -3.474 7.633 18.718 1.00 75.56 655 HIS A O 1
ATOM 5084 N N . SER A 1 656 ? -1.471 6.725 18.181 1.00 71.19 656 SER A N 1
ATOM 5085 C CA . SER A 1 656 ? -1.729 5.374 18.695 1.00 71.19 656 SER A CA 1
ATOM 5086 C C . SER A 1 656 ? -1.589 5.297 20.223 1.00 71.19 656 SER A C 1
ATOM 5088 O O . SER A 1 656 ? -0.669 4.684 20.752 1.00 71.19 656 SER A O 1
ATOM 5090 N N . ASN A 1 657 ? -2.453 5.999 20.959 1.00 56.59 657 ASN A N 1
ATOM 5091 C CA . ASN A 1 657 ? -2.447 5.998 22.424 1.00 56.59 657 ASN A CA 1
ATOM 5092 C C . ASN A 1 657 ? -3.868 6.256 22.945 1.00 56.59 657 ASN A C 1
ATOM 5094 O O . ASN A 1 657 ? -4.457 7.283 22.569 1.00 56.59 657 ASN A O 1
ATOM 5098 N N . PRO A 1 658 ? -4.436 5.394 23.821 1.00 55.91 658 PRO A N 1
ATOM 5099 C CA . PRO A 1 658 ? -3.890 4.222 24.556 1.00 55.91 658 PRO A CA 1
ATOM 5100 C C . PRO A 1 658 ? -3.840 2.913 23.703 1.00 55.91 658 PRO A C 1
ATOM 5102 O O . PRO A 1 658 ? -4.119 3.017 22.516 1.00 55.91 658 PRO A O 1
ATOM 5105 N N . PRO A 1 659 ? -3.469 1.711 24.231 1.00 55.16 659 PRO A N 1
ATOM 5106 C CA . PRO A 1 659 ? -3.066 0.523 23.438 1.00 55.16 659 PRO A CA 1
ATOM 5107 C C . PRO A 1 659 ? -4.034 0.103 22.329 1.00 55.16 659 PRO A C 1
ATOM 5109 O O . PRO A 1 659 ? -3.636 -0.459 21.315 1.00 55.16 659 PRO A O 1
ATOM 5112 N N . ASP A 1 660 ? -5.327 0.320 22.573 1.00 64.94 660 ASP A N 1
ATOM 5113 C CA . ASP A 1 660 ? -6.415 -0.156 21.718 1.00 64.94 660 ASP A CA 1
ATOM 5114 C C . ASP A 1 660 ? -6.763 0.843 20.604 1.00 64.94 660 ASP A C 1
ATOM 5116 O O . ASP A 1 660 ? -7.694 0.622 19.826 1.00 64.94 660 ASP A O 1
ATOM 5120 N N . VAL A 1 661 ? -6.040 1.963 20.556 1.00 76.69 661 VAL A N 1
ATOM 5121 C CA . VAL A 1 661 ? -6.179 3.028 19.575 1.00 76.69 661 VAL A CA 1
ATOM 5122 C C . VAL A 1 661 ? -5.000 2.963 18.620 1.00 76.69 661 VAL A C 1
ATOM 5124 O O . VAL A 1 661 ? -3.857 3.151 19.018 1.00 76.69 661 VAL A O 1
ATOM 5127 N N . PHE A 1 662 ? -5.304 2.763 17.345 1.00 90.31 662 PHE A N 1
ATOM 5128 C CA . PHE A 1 662 ? -4.339 2.836 16.259 1.00 90.31 662 PHE A CA 1
ATOM 5129 C C . PHE A 1 662 ? -4.582 4.077 15.405 1.00 90.31 662 PHE A C 1
ATOM 5131 O O . PHE A 1 662 ? -5.733 4.488 15.219 1.00 90.31 662 PHE A O 1
ATOM 5138 N N . SER A 1 663 ? -3.502 4.634 14.860 1.00 92.81 663 SER A N 1
ATOM 5139 C CA . SER A 1 663 ? -3.493 5.729 13.886 1.00 92.81 663 SER A CA 1
ATOM 5140 C C . SER A 1 663 ? -2.527 5.433 12.725 1.00 92.81 663 SER A C 1
ATOM 5142 O O . SER A 1 663 ? -2.158 4.278 12.485 1.00 92.81 663 SER A O 1
ATOM 5144 N N . PHE A 1 664 ? -2.115 6.471 11.989 1.00 94.81 664 PHE A N 1
ATOM 5145 C CA . PHE A 1 664 ? -0.968 6.431 11.077 1.00 94.81 664 PHE A CA 1
ATOM 5146 C C . PHE A 1 664 ? 0.236 7.114 11.751 1.00 94.81 664 PHE A C 1
ATOM 5148 O O . PHE A 1 664 ? 0.533 8.271 11.432 1.00 94.81 664 PHE A O 1
ATOM 5155 N N . PRO A 1 665 ? 0.897 6.452 12.723 1.00 93.75 665 PRO A N 1
ATOM 5156 C CA . PRO A 1 665 ? 2.009 7.047 13.450 1.00 93.75 665 PRO A CA 1
ATOM 5157 C C . PRO A 1 665 ? 3.235 7.224 12.553 1.00 93.75 665 PRO A C 1
ATOM 5159 O O . PRO A 1 665 ? 3.311 6.716 11.433 1.00 93.75 665 PRO A O 1
ATOM 5162 N N . GLU A 1 666 ? 4.208 7.962 13.068 1.00 92.25 666 GLU A N 1
ATOM 5163 C CA . GLU A 1 666 ? 5.539 7.980 12.483 1.00 92.25 666 GLU A CA 1
ATOM 5164 C C . GLU A 1 666 ? 6.181 6.603 12.661 1.00 92.25 666 GLU A C 1
ATOM 5166 O O . GLU A 1 666 ? 5.987 5.943 13.682 1.00 92.25 666 GLU A O 1
ATOM 5171 N N . LEU A 1 667 ? 6.950 6.180 11.665 1.00 91.31 667 LEU A N 1
ATOM 5172 C CA . LEU A 1 667 ? 7.793 4.999 11.742 1.00 91.31 667 LEU A CA 1
ATOM 5173 C C . LEU A 1 667 ? 9.212 5.408 11.365 1.00 91.31 667 LEU A C 1
ATOM 5175 O O . LEU A 1 667 ? 9.425 5.919 10.268 1.00 91.31 667 LEU A O 1
ATOM 5179 N N . SER A 1 668 ? 10.176 5.098 12.226 1.00 90.50 668 SER A N 1
ATOM 5180 C CA . SER A 1 668 ? 11.555 4.885 11.795 1.00 90.50 668 SER A CA 1
ATOM 5181 C C . SER A 1 668 ? 11.948 3.450 12.111 1.00 90.50 668 SER A C 1
ATOM 5183 O O . SER A 1 668 ? 11.808 3.006 13.252 1.00 90.50 668 SER A O 1
ATOM 5185 N N . SER A 1 669 ? 12.389 2.704 11.100 1.00 86.12 669 SER A N 1
ATOM 5186 C CA . SER A 1 669 ? 12.799 1.313 11.279 1.00 86.12 669 SER A CA 1
ATOM 5187 C C . SER A 1 669 ? 14.011 0.967 10.427 1.00 86.12 669 SER A C 1
ATOM 5189 O O . SER A 1 669 ? 14.083 1.309 9.247 1.00 86.12 669 SER A O 1
ATOM 5191 N N . MET A 1 670 ? 14.962 0.261 11.037 1.00 89.75 670 MET A N 1
ATOM 5192 C CA . MET A 1 670 ? 16.136 -0.277 10.358 1.00 89.75 670 MET A CA 1
ATOM 5193 C C . MET A 1 670 ? 15.796 -1.627 9.736 1.00 89.75 670 MET A C 1
ATOM 5195 O O . MET A 1 670 ? 15.422 -2.557 10.448 1.00 89.75 670 MET A O 1
ATOM 5199 N N . TYR A 1 671 ? 16.014 -1.771 8.433 1.00 90.25 671 TYR A N 1
ATOM 5200 C CA . TYR A 1 671 ? 15.880 -3.045 7.736 1.00 90.25 671 TYR A CA 1
ATOM 5201 C C . TYR A 1 671 ? 17.068 -3.281 6.804 1.00 90.25 671 TYR A C 1
ATOM 5203 O O . TYR A 1 671 ? 17.385 -2.447 5.955 1.00 90.25 671 TYR A O 1
ATOM 5211 N N . ASN A 1 672 ? 17.767 -4.405 7.000 1.00 87.75 672 ASN A N 1
ATOM 5212 C CA . ASN A 1 672 ? 18.975 -4.777 6.251 1.00 87.75 672 ASN A CA 1
ATOM 5213 C C . ASN A 1 672 ? 20.036 -3.656 6.162 1.00 87.75 672 ASN A C 1
ATOM 5215 O O . ASN A 1 672 ? 20.738 -3.507 5.168 1.00 87.75 672 ASN A O 1
ATOM 5219 N N . GLY A 1 673 ? 20.179 -2.865 7.232 1.00 84.75 673 GLY A N 1
ATOM 5220 C CA . GLY A 1 673 ? 21.174 -1.790 7.315 1.00 84.75 673 GLY A CA 1
ATOM 5221 C C . GLY A 1 673 ? 20.742 -0.447 6.716 1.00 84.75 673 GLY A C 1
ATOM 5222 O O . GLY A 1 673 ? 21.530 0.494 6.769 1.00 84.75 673 GLY A O 1
ATOM 5223 N N . ILE A 1 674 ? 19.507 -0.330 6.217 1.00 88.31 674 ILE A N 1
ATOM 5224 C CA . ILE A 1 674 ? 18.913 0.925 5.735 1.00 88.31 674 ILE A CA 1
ATOM 5225 C C . ILE A 1 674 ? 17.813 1.371 6.703 1.00 88.31 674 ILE A C 1
ATOM 5227 O O . ILE A 1 674 ? 16.986 0.562 7.125 1.00 88.31 674 ILE A O 1
ATOM 5231 N N . GLU A 1 675 ? 17.811 2.654 7.064 1.00 89.62 675 GLU A N 1
ATOM 5232 C CA . GLU A 1 675 ? 16.726 3.273 7.828 1.00 89.62 675 GLU A CA 1
ATOM 5233 C C . GLU A 1 675 ? 15.599 3.686 6.876 1.00 89.62 675 GLU A C 1
ATOM 5235 O O . GLU A 1 675 ? 15.825 4.436 5.925 1.00 89.62 675 GLU A O 1
ATOM 5240 N N . TYR A 1 676 ? 14.384 3.214 7.144 1.00 92.38 676 TYR A N 1
ATOM 5241 C CA . TYR A 1 676 ? 13.179 3.636 6.442 1.00 92.38 676 TYR A CA 1
ATOM 5242 C C . TYR A 1 676 ? 12.334 4.511 7.355 1.00 92.38 676 TYR A C 1
ATOM 5244 O O . TYR A 1 676 ? 11.886 4.070 8.416 1.00 92.38 676 TYR A O 1
ATOM 5252 N N . PHE A 1 677 ? 12.103 5.744 6.906 1.00 91.00 677 PHE A N 1
ATOM 5253 C CA . PHE A 1 677 ? 11.351 6.750 7.640 1.00 91.00 677 PHE A CA 1
ATOM 5254 C C . PHE A 1 677 ? 10.021 7.059 6.949 1.00 91.00 677 PHE A C 1
ATOM 5256 O O . PHE A 1 677 ? 10.001 7.540 5.813 1.00 91.00 677 PHE A O 1
ATOM 5263 N N . LEU A 1 678 ? 8.917 6.839 7.662 1.00 92.44 678 LEU A N 1
ATOM 5264 C CA . LEU A 1 678 ? 7.565 7.193 7.247 1.00 92.44 678 LEU A CA 1
ATOM 5265 C C . LEU A 1 678 ? 6.999 8.257 8.196 1.00 92.44 678 LEU A C 1
ATOM 5267 O O . LEU A 1 678 ? 6.812 7.964 9.379 1.00 92.44 678 LEU A O 1
ATOM 5271 N N . PRO A 1 679 ? 6.646 9.460 7.714 1.00 89.75 679 PRO A N 1
ATOM 5272 C CA . PRO A 1 679 ? 6.060 10.477 8.573 1.00 89.75 679 PRO A CA 1
ATOM 5273 C C . PRO A 1 679 ? 4.655 10.068 9.036 1.00 89.75 679 PRO A C 1
ATOM 5275 O O . PRO A 1 679 ? 3.910 9.384 8.311 1.00 89.75 679 PRO A O 1
ATOM 5278 N N . ALA A 1 680 ? 4.292 10.529 10.235 1.00 91.31 680 ALA A N 1
ATOM 5279 C CA . ALA A 1 680 ? 2.931 10.435 10.751 1.00 91.31 680 ALA A CA 1
ATOM 5280 C C . ALA A 1 680 ? 1.964 11.269 9.901 1.00 91.31 680 ALA A C 1
ATOM 5282 O O . ALA A 1 680 ? 2.320 12.343 9.410 1.00 91.31 680 ALA A O 1
ATOM 5283 N N . PHE A 1 681 ? 0.712 10.830 9.793 1.00 91.12 681 PHE A N 1
ATOM 5284 C CA . PHE A 1 681 ? -0.357 11.667 9.250 1.00 91.12 681 PHE A CA 1
ATOM 5285 C C . PHE A 1 681 ? -1.713 11.345 9.882 1.00 91.12 681 PHE A C 1
ATOM 5287 O O . PHE A 1 681 ? -1.896 10.340 10.560 1.00 91.12 681 PHE A O 1
ATOM 5294 N N . SER A 1 682 ? -2.690 12.220 9.656 1.00 91.75 682 SER A N 1
ATOM 5295 C CA . SER A 1 682 ? -4.086 11.981 10.016 1.00 91.75 682 SER A CA 1
ATOM 5296 C C . SER A 1 682 ? -4.954 12.155 8.785 1.00 91.75 682 SER A C 1
ATOM 5298 O O . SER A 1 682 ? -4.739 13.079 7.998 1.00 91.75 682 SER A O 1
ATOM 5300 N N . LEU A 1 683 ? -5.980 11.316 8.639 1.00 93.44 683 LEU A N 1
ATOM 5301 C CA . LEU A 1 683 ? -6.975 11.484 7.579 1.00 93.44 683 LEU A CA 1
ATOM 5302 C C . LEU A 1 683 ? -7.658 12.857 7.641 1.00 93.44 683 LEU A C 1
ATOM 5304 O O . LEU A 1 683 ? -8.092 13.378 6.617 1.00 93.44 683 LEU A O 1
ATOM 5308 N N . TRP A 1 684 ? -7.730 13.459 8.829 1.00 91.06 684 TRP A N 1
ATOM 5309 C CA . TRP A 1 684 ? -8.355 14.760 9.061 1.00 91.06 684 TRP A CA 1
ATOM 5310 C C . TRP A 1 684 ? -7.499 15.943 8.589 1.00 91.06 684 TRP A C 1
ATOM 5312 O O . TRP A 1 684 ? -8.020 17.053 8.487 1.00 91.06 684 TRP A O 1
ATOM 5322 N N . ASN A 1 685 ? -6.226 15.712 8.248 1.00 88.75 685 ASN A N 1
ATOM 5323 C CA . ASN A 1 685 ? -5.341 16.733 7.676 1.00 88.75 685 ASN A CA 1
ATOM 5324 C C . ASN A 1 685 ? -5.583 16.949 6.173 1.00 88.75 685 ASN A C 1
ATOM 5326 O O . ASN A 1 685 ? -5.096 17.924 5.603 1.00 88.75 685 ASN A O 1
ATOM 5330 N N . TYR A 1 686 ? -6.342 16.059 5.529 1.00 88.38 686 TYR A N 1
ATOM 5331 C CA . TYR A 1 686 ? -6.626 16.101 4.099 1.00 88.38 686 TYR A CA 1
ATOM 5332 C C . TYR A 1 686 ? -8.030 16.645 3.828 1.00 88.38 686 TYR A C 1
ATOM 5334 O O . TYR A 1 686 ? -8.957 16.465 4.619 1.00 88.38 686 TYR A O 1
ATOM 5342 N N . SER A 1 687 ? -8.192 17.301 2.677 1.00 86.25 687 SER A N 1
ATOM 5343 C CA . SER A 1 687 ? -9.482 17.804 2.201 1.00 86.25 687 SER A CA 1
ATOM 5344 C C . SER A 1 687 ? -9.933 17.026 0.957 1.00 86.25 687 SER A C 1
ATOM 5346 O O . SER A 1 687 ? -9.178 16.982 -0.016 1.00 86.25 687 SER A O 1
ATOM 5348 N N . PRO A 1 688 ? -11.147 16.443 0.945 1.00 90.75 688 PRO A N 1
ATOM 5349 C CA . PRO A 1 688 ? -12.109 16.425 2.050 1.00 90.75 688 PRO A CA 1
ATOM 5350 C C . PRO A 1 688 ? -11.631 15.543 3.215 1.00 90.75 688 PRO A C 1
ATOM 5352 O O . PRO A 1 688 ? -10.852 14.618 3.005 1.00 90.75 688 PRO A O 1
ATOM 5355 N N . THR A 1 689 ? -12.132 15.805 4.425 1.00 90.50 689 THR A N 1
ATOM 5356 C CA . THR A 1 689 ? -12.002 14.897 5.582 1.00 90.50 689 THR A CA 1
ATOM 5357 C C . THR A 1 689 ? -12.831 13.623 5.357 1.00 90.50 689 THR A C 1
ATOM 5359 O O . THR A 1 689 ? -13.671 13.616 4.448 1.00 90.50 689 THR A O 1
ATOM 5362 N N . PRO A 1 690 ? -12.669 12.554 6.167 1.00 93.62 690 PRO A N 1
ATOM 5363 C CA . PRO A 1 690 ? -13.461 11.336 6.015 1.00 93.62 690 PRO A CA 1
ATOM 5364 C C . PRO A 1 690 ? -14.965 11.609 5.930 1.00 93.62 690 PRO A C 1
ATOM 5366 O O . PRO A 1 690 ? -15.517 12.384 6.711 1.00 93.62 690 PRO A O 1
ATOM 5369 N N . THR A 1 691 ? -15.638 10.953 4.986 1.00 93.06 691 THR A N 1
ATOM 5370 C CA . THR A 1 691 ? -17.098 11.000 4.847 1.00 93.06 691 THR A CA 1
ATOM 5371 C C . THR A 1 691 ? -17.754 10.450 6.109 1.00 93.06 691 THR A C 1
ATOM 5373 O O . THR A 1 691 ? -17.450 9.332 6.527 1.00 93.06 691 THR A O 1
ATOM 5376 N N . LEU A 1 692 ? -18.661 11.226 6.704 1.00 92.75 692 LEU A N 1
ATOM 5377 C CA . LEU A 1 692 ? -19.358 10.886 7.945 1.00 92.75 692 LEU A CA 1
ATOM 5378 C C . LEU A 1 692 ? -20.823 10.553 7.674 1.00 92.75 692 LEU A C 1
ATOM 5380 O O . LEU A 1 692 ? -21.501 11.229 6.900 1.00 92.75 692 LEU A O 1
ATOM 5384 N N . PHE A 1 693 ? -21.323 9.535 8.364 1.00 87.25 693 PHE A N 1
ATOM 5385 C CA . PHE A 1 693 ? -22.711 9.096 8.300 1.00 87.25 693 PHE A CA 1
ATOM 5386 C C . PHE A 1 693 ? -23.459 9.445 9.590 1.00 87.25 693 PHE A C 1
ATOM 5388 O O . PHE A 1 693 ? -22.887 9.456 10.681 1.00 87.25 693 PHE A O 1
ATOM 5395 N N . SER A 1 694 ? -24.772 9.671 9.489 1.00 85.31 694 SER A N 1
ATOM 5396 C CA . SER A 1 694 ? -25.613 9.774 10.685 1.00 85.31 694 SER A CA 1
ATOM 5397 C C . SER A 1 694 ? -25.624 8.430 11.432 1.00 85.31 694 SER A C 1
ATOM 5399 O O . SER A 1 694 ? -25.641 7.381 10.777 1.00 85.31 694 SER A O 1
ATOM 5401 N N . PRO A 1 695 ? -25.648 8.402 12.778 1.00 80.62 695 PRO A N 1
ATOM 5402 C CA . PRO A 1 695 ? -25.645 7.153 13.542 1.00 80.62 695 PRO A CA 1
ATOM 5403 C C . PRO A 1 695 ? -26.814 6.209 13.234 1.00 80.62 695 PRO A C 1
ATOM 5405 O O . PRO A 1 695 ? -26.665 4.985 13.283 1.00 80.62 695 PRO A O 1
ATOM 5408 N N . SER A 1 696 ? -27.971 6.767 12.869 1.00 75.19 696 SER A N 1
ATOM 5409 C CA . SER A 1 696 ? -29.161 5.993 12.506 1.00 75.19 696 SER A CA 1
ATOM 5410 C C . SER A 1 696 ? -29.093 5.410 11.091 1.00 75.19 696 SER A C 1
ATOM 5412 O O . SER A 1 696 ? -29.864 4.504 10.769 1.00 75.19 696 SER A O 1
ATOM 5414 N N . THR A 1 697 ? -28.170 5.884 10.246 1.00 80.19 697 THR A N 1
ATOM 5415 C CA . THR A 1 697 ? -28.044 5.417 8.865 1.00 80.19 697 THR A CA 1
ATOM 5416 C C . THR A 1 697 ? -27.569 3.968 8.819 1.00 80.19 697 THR A C 1
ATOM 5418 O O . THR A 1 697 ? -26.538 3.591 9.384 1.00 80.19 697 THR A O 1
ATOM 5421 N N . GLN A 1 698 ? -28.319 3.164 8.078 1.00 84.00 698 GLN A N 1
ATOM 5422 C CA . GLN A 1 698 ? -27.922 1.848 7.605 1.00 84.00 698 GLN A CA 1
ATOM 5423 C C . GLN A 1 698 ? -27.363 1.996 6.189 1.00 84.00 698 GLN A C 1
ATOM 5425 O O . GLN A 1 698 ? -28.078 2.430 5.286 1.00 84.00 698 GLN A O 1
ATOM 5430 N N . SER A 1 699 ? -26.087 1.667 6.011 1.00 86.88 699 SER A N 1
ATOM 5431 C CA . SER A 1 699 ? -25.364 1.786 4.740 1.00 86.88 699 SER A CA 1
ATOM 5432 C C . SER A 1 699 ? -24.899 0.405 4.312 1.00 86.88 699 SER A C 1
ATOM 5434 O O . SER A 1 699 ? -24.534 -0.395 5.163 1.00 86.88 699 SER A O 1
ATOM 5436 N N . ALA A 1 700 ? -24.906 0.107 3.013 1.00 90.19 700 ALA A N 1
ATOM 5437 C CA . ALA A 1 700 ? -24.294 -1.130 2.534 1.00 90.19 700 ALA A CA 1
ATOM 5438 C C . ALA A 1 700 ? -22.785 -1.109 2.825 1.00 90.19 700 ALA A C 1
ATOM 5440 O O . ALA A 1 700 ? -22.152 -0.060 2.694 1.00 90.19 700 ALA A O 1
ATOM 5441 N N . LEU A 1 701 ? -22.223 -2.260 3.193 1.00 94.75 701 LEU A N 1
ATOM 5442 C CA . LEU A 1 701 ? -20.794 -2.410 3.455 1.00 94.75 701 LEU A CA 1
ATOM 5443 C C . LEU A 1 701 ? -20.160 -3.287 2.380 1.00 94.75 701 LEU A C 1
ATOM 5445 O O . LEU A 1 701 ? -20.641 -4.377 2.068 1.00 94.75 701 LEU A O 1
ATOM 5449 N N . ARG A 1 702 ? -19.063 -2.793 1.815 1.00 95.81 702 ARG A N 1
ATOM 5450 C CA . ARG A 1 702 ? -18.214 -3.526 0.873 1.00 95.81 702 ARG A CA 1
ATOM 5451 C C . ARG A 1 702 ? -17.460 -4.670 1.575 1.00 95.81 702 ARG A C 1
ATOM 5453 O O . ARG A 1 702 ? -17.344 -4.609 2.802 1.00 95.81 702 ARG A O 1
ATOM 5460 N N . PRO A 1 703 ? -16.977 -5.699 0.855 1.00 93.88 703 PRO A N 1
ATOM 5461 C CA . PRO A 1 703 ? -16.034 -6.686 1.389 1.00 93.88 703 PRO A CA 1
ATOM 5462 C C . PRO A 1 703 ? -14.869 -6.014 2.114 1.00 93.88 703 PRO A C 1
ATOM 5464 O O . PRO A 1 703 ? -14.207 -5.175 1.516 1.00 93.88 703 PRO A O 1
ATOM 5467 N N . TYR A 1 704 ? -14.640 -6.319 3.392 1.00 96.88 704 TYR A N 1
ATOM 5468 C CA . TYR A 1 704 ? -13.655 -5.592 4.210 1.00 96.88 704 TYR A CA 1
ATOM 5469 C C . TYR A 1 704 ? -13.755 -4.059 4.062 1.00 96.88 704 TYR A C 1
ATOM 5471 O O . TYR A 1 704 ? -12.774 -3.353 3.820 1.00 96.88 704 TYR A O 1
ATOM 5479 N N . GLY A 1 705 ? -14.986 -3.546 4.151 1.00 96.56 705 GLY A N 1
ATOM 5480 C CA . GLY A 1 705 ? -15.333 -2.127 4.057 1.00 96.56 705 GLY A CA 1
ATOM 5481 C C . GLY A 1 705 ? -15.814 -1.537 5.383 1.00 96.56 705 GLY A C 1
ATOM 5482 O O . GLY A 1 705 ? -16.272 -2.260 6.269 1.00 96.56 705 GLY A O 1
ATOM 5483 N N . ASN A 1 706 ? -15.737 -0.208 5.492 1.00 96.62 706 ASN A N 1
ATOM 5484 C CA . ASN A 1 706 ? -16.076 0.551 6.699 1.00 96.62 706 ASN A CA 1
ATOM 5485 C C . ASN A 1 706 ? -17.107 1.653 6.411 1.00 96.62 706 ASN A C 1
ATOM 5487 O O . ASN A 1 706 ? -17.122 2.225 5.319 1.00 96.62 706 ASN A O 1
ATOM 5491 N N . THR A 1 707 ? -17.894 2.033 7.418 1.00 95.44 707 THR A N 1
ATOM 5492 C CA . THR A 1 707 ? -18.596 3.329 7.478 1.00 95.44 707 THR A CA 1
ATOM 5493 C C . THR A 1 707 ? -18.371 3.993 8.829 1.00 95.44 707 THR A C 1
ATOM 5495 O O . THR A 1 707 ? -18.559 3.365 9.868 1.00 95.44 707 THR A O 1
ATOM 5498 N N . LEU A 1 708 ? -17.999 5.275 8.831 1.00 95.62 708 LEU A N 1
ATOM 5499 C CA . LEU A 1 708 ? -17.767 6.062 10.041 1.00 95.62 708 LEU A CA 1
ATOM 5500 C C . LEU A 1 708 ? -18.978 6.945 10.356 1.00 95.62 708 LEU A C 1
ATOM 5502 O O . LEU A 1 708 ? -19.390 7.777 9.548 1.00 95.62 708 LEU A O 1
ATOM 5506 N N . HIS A 1 709 ? -19.540 6.779 11.547 1.00 92.06 709 HIS A N 1
ATOM 5507 C CA . HIS A 1 709 ? -20.747 7.460 11.996 1.00 92.06 709 HIS A CA 1
ATOM 5508 C C . HIS A 1 709 ? -20.464 8.381 13.183 1.00 92.06 709 HIS A C 1
ATOM 5510 O O . HIS A 1 709 ? -19.741 8.009 14.103 1.00 92.06 709 HIS A O 1
ATOM 5516 N N . THR A 1 710 ? -21.077 9.563 13.196 1.00 90.69 710 THR A N 1
ATOM 5517 C CA . THR A 1 710 ? -21.059 10.491 14.341 1.00 90.69 710 THR A CA 1
ATOM 5518 C C . THR A 1 710 ? -22.223 11.484 14.235 1.00 90.69 710 THR A C 1
ATOM 5520 O O . THR A 1 710 ? -22.870 11.579 13.192 1.00 90.69 710 THR A O 1
ATOM 5523 N N . SER A 1 711 ? -22.506 12.228 15.304 1.00 83.31 711 SER A N 1
ATOM 5524 C CA . SER A 1 711 ? -23.513 13.295 15.338 1.00 83.31 711 SER A CA 1
ATOM 5525 C C . SER A 1 711 ? -22.936 14.552 15.985 1.00 83.31 711 SER A C 1
ATOM 5527 O O . SER A 1 711 ? -22.047 14.463 16.830 1.00 83.31 711 SER A O 1
ATOM 5529 N N . SER A 1 712 ? -23.484 15.723 15.652 1.00 81.31 712 SER A N 1
ATOM 5530 C CA . SER A 1 712 ? -23.218 16.948 16.418 1.00 81.31 712 SER A CA 1
ATOM 5531 C C . SER A 1 712 ? -23.642 16.809 17.877 1.00 81.31 712 SER A C 1
ATOM 5533 O O . SER A 1 712 ? -23.006 17.383 18.749 1.00 81.31 712 SER A O 1
ATOM 5535 N N . ASP A 1 713 ? -24.675 16.007 18.142 1.00 78.00 713 ASP A N 1
ATOM 5536 C CA . ASP A 1 713 ? -25.167 15.746 19.499 1.00 78.00 713 ASP A CA 1
ATOM 5537 C C . ASP A 1 713 ? -24.269 14.768 20.264 1.00 78.00 713 ASP A C 1
ATOM 5539 O O . ASP A 1 713 ? -24.528 14.482 21.423 1.00 78.00 713 ASP A O 1
ATOM 5543 N N . TRP A 1 714 ? -23.250 14.204 19.607 1.00 82.62 714 TRP A N 1
ATOM 5544 C CA . TRP A 1 714 ? -22.261 13.307 20.212 1.00 82.62 714 TRP A CA 1
ATOM 5545 C C . TRP A 1 714 ? -20.950 14.022 20.549 1.00 82.62 714 TRP A C 1
ATOM 5547 O O . TRP A 1 714 ? -19.950 13.378 20.870 1.00 82.62 714 TRP A O 1
ATOM 5557 N N . ILE A 1 715 ? -20.955 15.347 20.429 1.00 84.19 715 ILE A N 1
ATOM 5558 C CA . ILE A 1 715 ? -19.886 16.238 20.858 1.00 84.19 715 ILE A CA 1
ATOM 5559 C C . ILE A 1 715 ? -20.200 16.670 22.285 1.00 84.19 715 ILE A C 1
ATOM 5561 O O . ILE A 1 715 ? -21.322 17.096 22.551 1.00 84.19 715 ILE A O 1
ATOM 5565 N N . ASP A 1 716 ? -19.208 16.575 23.167 1.00 81.81 716 ASP A N 1
ATOM 5566 C CA . ASP A 1 716 ? -19.285 17.015 24.562 1.00 81.81 716 ASP A CA 1
ATOM 5567 C C . ASP A 1 716 ? -20.550 16.476 25.253 1.00 81.81 716 ASP A C 1
ATOM 5569 O O . ASP A 1 716 ? -21.305 17.210 25.895 1.00 81.81 716 ASP A O 1
ATOM 5573 N N . LEU A 1 717 ? -20.808 15.176 25.042 1.00 74.00 717 LEU A N 1
ATOM 5574 C CA . LEU A 1 717 ? -21.971 14.482 25.589 1.00 74.00 717 LEU A CA 1
ATOM 5575 C C . LEU A 1 717 ? -22.035 14.687 27.107 1.00 74.00 717 LEU A C 1
ATOM 5577 O O . LEU A 1 717 ? -21.021 14.477 27.774 1.00 74.00 717 LEU A O 1
ATOM 5581 N N . PRO A 1 718 ? -23.211 15.039 27.661 1.00 70.75 718 PRO A N 1
ATOM 5582 C CA . PRO A 1 718 ? -23.386 15.095 29.103 1.00 70.75 718 PRO A CA 1
ATOM 5583 C C . PRO A 1 718 ? -22.994 13.769 29.755 1.00 70.75 718 PRO A C 1
ATOM 5585 O O . PRO A 1 718 ? -23.297 12.702 29.207 1.00 70.75 718 PRO A O 1
ATOM 5588 N N . ASP A 1 719 ? -22.388 13.843 30.938 1.00 67.31 719 ASP A N 1
ATOM 5589 C CA . ASP A 1 719 ? -22.168 12.670 31.782 1.00 67.31 719 ASP A CA 1
ATOM 5590 C C . ASP A 1 719 ? -23.468 11.868 31.933 1.00 67.31 719 ASP A C 1
ATOM 5592 O O . ASP A 1 719 ? -24.559 12.433 32.047 1.00 67.31 719 ASP A O 1
ATOM 5596 N N . ASP A 1 720 ? -23.338 10.543 31.901 1.00 66.50 720 ASP A N 1
ATOM 5597 C CA . ASP A 1 720 ? -24.434 9.571 31.984 1.00 66.50 720 ASP A CA 1
ATOM 5598 C C . ASP A 1 720 ? -25.344 9.521 30.748 1.00 66.50 720 ASP A C 1
ATOM 5600 O O . ASP A 1 720 ? -26.398 8.882 30.773 1.00 66.50 720 ASP A O 1
ATOM 5604 N N . SER A 1 721 ? -24.944 10.143 29.634 1.00 70.06 721 SER A N 1
ATOM 5605 C CA . SER A 1 721 ? -25.628 9.945 28.354 1.00 70.06 721 SER A CA 1
ATOM 5606 C C . SER A 1 721 ? -25.587 8.471 27.949 1.00 70.06 721 SER A C 1
ATOM 5608 O O . SER A 1 721 ? -24.507 7.883 27.861 1.00 70.06 721 SER A O 1
ATOM 5610 N N . VAL A 1 722 ? -26.761 7.901 27.652 1.00 70.19 722 VAL A N 1
ATOM 5611 C CA . VAL A 1 722 ? -26.916 6.501 27.232 1.00 70.19 722 VAL A CA 1
ATOM 5612 C C . VAL A 1 722 ? -27.277 6.411 25.749 1.00 70.19 722 VAL A C 1
ATOM 5614 O O . VAL A 1 722 ? -28.278 6.971 25.300 1.00 70.19 722 VAL A O 1
ATOM 5617 N N . LEU A 1 723 ? -26.493 5.652 24.984 1.00 71.69 723 LEU A N 1
ATOM 5618 C CA . LEU A 1 723 ? -26.757 5.332 23.578 1.00 71.69 723 LEU A CA 1
ATOM 5619 C C . LEU A 1 723 ? -27.166 3.865 23.436 1.00 71.69 723 LEU A C 1
ATOM 5621 O O . LEU A 1 723 ? -26.504 2.991 23.984 1.00 71.69 723 LEU A O 1
ATOM 5625 N N . THR A 1 724 ? -28.220 3.574 22.669 1.00 73.50 724 THR A N 1
ATOM 5626 C CA . THR A 1 724 ? -28.649 2.191 22.409 1.00 73.50 724 THR A CA 1
ATOM 5627 C C . THR A 1 724 ? -28.211 1.759 21.010 1.00 73.50 724 THR A C 1
ATOM 5629 O O . THR A 1 724 ? -28.691 2.263 19.994 1.00 73.50 724 THR A O 1
ATOM 5632 N N . ILE A 1 725 ? -27.305 0.792 20.936 1.00 79.69 725 ILE A N 1
ATOM 5633 C CA . ILE A 1 725 ? -26.769 0.253 19.682 1.00 79.69 725 ILE A CA 1
ATOM 5634 C C . ILE A 1 725 ? -27.472 -1.072 19.400 1.00 79.69 725 ILE A C 1
ATOM 5636 O O . ILE A 1 725 ? -27.462 -1.961 20.246 1.00 79.69 725 ILE A O 1
ATOM 5640 N N . GLN A 1 726 ? -28.111 -1.215 18.239 1.00 81.38 726 GLN A N 1
ATOM 5641 C CA . GLN A 1 726 ? -28.822 -2.444 17.879 1.00 81.38 726 GLN A CA 1
ATOM 5642 C C . GLN A 1 726 ? -27.888 -3.450 17.215 1.00 81.38 726 GLN A C 1
ATOM 5644 O O . GLN A 1 726 ? -27.053 -3.068 16.391 1.00 81.38 726 GLN A O 1
ATOM 5649 N N . LYS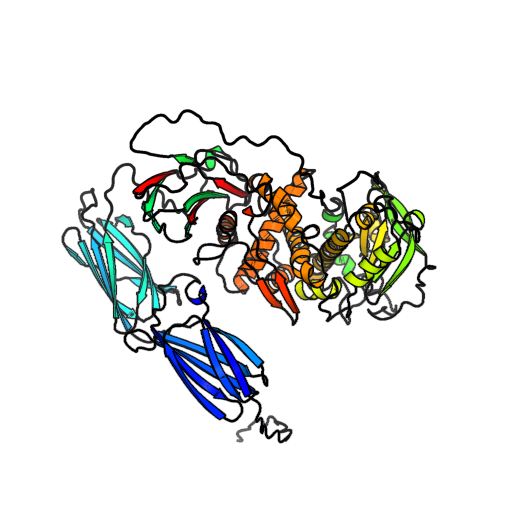 A 1 727 ? -28.084 -4.737 17.522 1.00 81.56 727 LYS A N 1
ATOM 5650 C CA . LYS A 1 727 ? -27.336 -5.821 16.886 1.00 81.56 727 LYS A CA 1
ATOM 5651 C C . LYS A 1 727 ? -27.581 -5.799 15.367 1.00 81.56 727 LYS A C 1
ATOM 5653 O O . LYS A 1 727 ? -28.741 -5.726 14.947 1.00 81.56 727 LYS A O 1
ATOM 5658 N N . PRO A 1 728 ? -26.533 -5.858 14.527 1.00 87.00 728 PRO A N 1
ATOM 5659 C CA . PRO A 1 728 ? -26.706 -6.085 13.097 1.00 87.00 728 PRO A CA 1
ATOM 5660 C C . PRO A 1 728 ? -27.332 -7.461 12.834 1.00 87.00 728 PRO A C 1
ATOM 5662 O O . PRO A 1 728 ? -27.178 -8.396 13.618 1.00 87.00 728 PRO A O 1
ATOM 5665 N N . LYS A 1 729 ? -28.051 -7.603 11.716 1.00 87.38 729 LYS A N 1
ATOM 5666 C CA . LYS A 1 729 ? -28.630 -8.906 11.336 1.00 87.38 729 LYS A CA 1
ATOM 5667 C C . LYS A 1 729 ? -27.582 -9.861 10.779 1.00 87.38 729 LYS A C 1
ATOM 5669 O O . LYS A 1 729 ? -27.789 -11.067 10.821 1.00 87.38 729 LYS A O 1
ATOM 5674 N N . ASN A 1 730 ? -26.506 -9.317 10.216 1.00 89.38 730 ASN A N 1
ATOM 5675 C CA . ASN A 1 730 ? -25.381 -10.090 9.721 1.00 89.38 730 ASN A CA 1
ATOM 5676 C C . ASN A 1 730 ? -24.260 -10.082 10.768 1.00 89.38 730 ASN A C 1
ATOM 5678 O O . ASN A 1 730 ? -23.781 -9.013 11.146 1.00 89.38 730 ASN A O 1
ATOM 5682 N N . ASP A 1 731 ? -23.846 -11.269 11.214 1.00 88.38 731 ASP A N 1
ATOM 5683 C CA . ASP A 1 731 ? -22.842 -11.436 12.272 1.00 88.38 731 ASP A CA 1
ATOM 5684 C C . ASP A 1 731 ? -21.423 -11.001 11.840 1.00 88.38 731 ASP A C 1
ATOM 5686 O O . ASP A 1 731 ? -20.565 -10.790 12.691 1.00 88.38 731 ASP A O 1
ATOM 5690 N N . ASN A 1 732 ? -21.178 -10.777 10.542 1.00 92.38 732 ASN A N 1
ATOM 5691 C CA . ASN A 1 732 ? -19.906 -10.238 10.041 1.00 92.38 732 ASN A CA 1
ATOM 5692 C C . ASN A 1 732 ? -19.800 -8.707 10.178 1.00 92.38 732 ASN A C 1
ATOM 5694 O O . ASN A 1 732 ? -18.767 -8.128 9.838 1.00 92.38 732 ASN A O 1
ATOM 5698 N N . VAL A 1 733 ? -20.846 -8.019 10.646 1.00 93.19 733 VAL A N 1
ATOM 5699 C CA . VAL A 1 733 ? -20.790 -6.572 10.893 1.00 93.19 733 VAL A CA 1
ATOM 5700 C C . VAL A 1 733 ? -20.335 -6.326 12.323 1.00 93.19 733 VAL A C 1
ATOM 5702 O O . VAL A 1 733 ? -21.058 -6.584 13.280 1.00 93.19 733 VAL A O 1
ATOM 5705 N N . ASN A 1 734 ? -19.135 -5.781 12.459 1.00 91.81 734 ASN A N 1
ATOM 5706 C CA . ASN A 1 734 ? -18.534 -5.433 13.736 1.00 91.81 734 ASN A CA 1
ATOM 5707 C C . ASN A 1 734 ? -18.691 -3.934 13.989 1.00 91.81 734 ASN A C 1
ATOM 5709 O O . ASN A 1 734 ? -18.550 -3.117 13.078 1.00 91.81 734 ASN A O 1
ATOM 5713 N N . PHE A 1 735 ? -18.985 -3.571 15.234 1.00 90.81 735 PHE A N 1
ATOM 5714 C CA . PHE A 1 735 ? -19.097 -2.178 15.653 1.00 90.81 735 PHE A CA 1
ATOM 5715 C C . PHE A 1 735 ? -17.882 -1.823 16.504 1.00 90.81 735 PHE A C 1
ATOM 5717 O O . PHE A 1 735 ? -17.611 -2.482 17.506 1.00 90.81 735 PHE A O 1
ATOM 5724 N N . ILE A 1 736 ? -17.177 -0.762 16.118 1.00 91.50 736 ILE A N 1
ATOM 5725 C CA . ILE A 1 736 ? -16.105 -0.167 16.912 1.00 91.50 736 ILE A CA 1
ATOM 5726 C C . ILE A 1 736 ? -16.574 1.210 17.358 1.00 91.50 736 ILE A C 1
ATOM 5728 O O . ILE A 1 736 ? -16.722 2.124 16.546 1.00 91.50 736 ILE A O 1
ATOM 5732 N N . VAL A 1 737 ? -16.836 1.359 18.651 1.00 88.75 737 VAL A N 1
ATOM 5733 C CA . VAL A 1 737 ? -17.178 2.650 19.243 1.00 88.75 737 VAL A CA 1
ATOM 5734 C C . VAL A 1 737 ? -15.896 3.337 19.674 1.00 88.75 737 VAL A C 1
ATOM 5736 O O . VAL A 1 737 ? -15.061 2.729 20.333 1.00 88.75 737 VAL A O 1
ATOM 5739 N N . MET A 1 738 ? -15.732 4.600 19.312 1.00 90.25 738 MET A N 1
ATOM 5740 C CA . MET A 1 738 ? -14.518 5.360 19.568 1.00 90.25 738 MET A CA 1
ATOM 5741 C C . MET A 1 738 ? -14.864 6.680 20.226 1.00 90.25 738 MET A C 1
ATOM 5743 O O . MET A 1 738 ? -15.700 7.427 19.723 1.00 90.25 738 MET A O 1
ATOM 5747 N N . TYR A 1 739 ? -14.188 6.989 21.320 1.00 87.25 739 TYR A N 1
ATOM 5748 C CA . TYR A 1 739 ? -14.232 8.296 21.946 1.00 87.25 739 TYR A CA 1
ATOM 5749 C C . TYR A 1 739 ? -12.908 9.013 21.682 1.00 87.25 739 TYR A C 1
ATOM 5751 O O . TYR A 1 739 ? -11.847 8.529 22.081 1.00 87.25 739 TYR A O 1
ATOM 5759 N N . LYS A 1 740 ? -12.978 10.150 20.980 1.00 87.19 740 LYS A N 1
ATOM 5760 C CA . LYS A 1 740 ? -11.842 11.039 20.719 1.00 87.19 740 LYS A CA 1
ATOM 5761 C C . LYS A 1 740 ? -11.950 12.254 21.626 1.00 87.19 740 LYS A C 1
ATOM 5763 O O . LYS A 1 740 ? -12.868 13.061 21.471 1.00 87.19 740 LYS A O 1
ATOM 5768 N N . LYS A 1 741 ? -11.002 12.397 22.544 1.00 84.19 741 LYS A N 1
ATOM 5769 C CA . LYS A 1 741 ? -10.849 13.601 23.356 1.00 84.19 741 LYS A CA 1
ATOM 5770 C C . LYS A 1 741 ? -10.462 14.777 22.456 1.00 84.19 741 LYS A C 1
ATOM 5772 O O . LYS A 1 741 ? -9.664 14.603 21.533 1.00 84.19 741 LYS A O 1
ATOM 5777 N N . ARG A 1 742 ? -11.047 15.944 22.713 1.00 73.69 742 ARG A N 1
ATOM 5778 C CA . ARG A 1 742 ? -10.752 17.190 21.994 1.00 73.69 742 ARG A CA 1
ATOM 5779 C C . ARG A 1 742 ? -9.776 18.066 22.750 1.00 73.69 742 ARG A C 1
ATOM 5781 O O . ARG A 1 742 ? -9.942 18.172 23.990 1.00 73.69 742 ARG A O 1
#

Mean predicted aligned error: 16.42 Å

Foldseek 3Di:
DDDDDDDDDDPDPDDPPPPPQPFWFKEKEAEPPCLQFDDFDHGDQFQKKWKWKAAPVRDIDIDMDGDDRMDMDTGHGFAKMKMKMFGAHPVRDTFWIDIDMDGGDGHYYHYDYDRTHTDFAAKFKEKEKEAAVQEPDDADAKAKWKKKAFPPPRDIDTWHWDDDDRMIITMDIDGFGKMWIWIFMAGPRHTDDTDDIDIYGGDHHYYDYHYHYHHHPDPQDAAEAEDQQPDWDKDWDDRVPPQWHKYFYFNHFFWFKKKKKWQLFQDWFFLQQSFFWDQDDVDPDDDDPPPPPPPPPDDDPVAQAAEDADVVQLPDDDLVCLVVLVVLPDDPDDQAAQVRDPPVQDAPPDKDWDWDAALVRDTDTQIWGFHDDHRAATETERPVQEDCPDPDLQPSHDHSVLVVLLRCQQCPPHQACDLAHLNNLLCLQANAFAQLDNNRQQAQPSYNHEYEYEEAHSVDRDSPRRYDHFKADHCQQSDQQVVVVVVVDGHVRHRYMYGYSRCCSNPSLLSSLVVSLRRLLSSLCCQDCNPQNDDAQSLQSLLLSLLSSQQSCVSNVRDPSSHLCSLLQVCLEPLQPAASSDQDDDSCNSNSSSNSNLLSLQCLQPQAHSQLSNQLSNDNDYDQVSNCVSSVVSPDNDHSSRSLLQSSLQLPDQDCPDNSHGHSDWDWDDRPNHTTTGHGDHSVVDPPRHDEDDSRGRDIGHGRGMHMYTDPCSGSPDRRRMMMTGNRNDPSTMMMMIMGGD

Sequence (742 aa):
MILNALFISLIIFSCDFSFNSTKKGTLSLRFDSDAQKSFWGPVLDIASYKLEGIGPGGENISESWEESSSHDIPNLIVGIWNFSLYGIDSGNNTIAKTDFEIEIRPNAVVEKYIKMIPLEAGQGSLSITVDFSAFNESLTAPGVLIQYEKSDTGDTGSIESSISEKTASASASMNVGYYLLYIKLADGGSVKYVWNPQAIRIAANKETEVFLECESNSTGGGAEIVFDGNINQAKYLDFEGKQSIRLSVKNVSSGQLFINKANVSSNAITASDTGGVLLSTESEKSMQNKNGFSSTADKAISSAILLSDNPRAQAFVPPSIREEKKKATLGPEEVIKIGEDDPTLIVGTSIAKFWVEDQYGAWIQEESRLLAKADTVYLWIPDKYFSSSSTANNDNKVNQSQINLLKEKFNGASPYTGTEGIRALVSNIFGMEDGGELDGNGGIDADQHISILLYDIDYDYESSLTGGVLGYFWAKDEYSDEQMQAYGLRSNEREMFYLDVHFLDLFPMIMVSCLSHEYQHMIHFNQKWLIRGVDSPVWFNEMCSMVAEDFIGNSVGIPEDGSPRTRIPMFNRFYHQSGVVDWLSGSDVLKSYASSYAFGAFLARNFGGAELFNDMLIRSEVGTDAVTSSVKKLGTADSFDDIFKKYATAFVFDHSNPPDVFSFPELSSMYNGIEYFLPAFSLWNYSPTPTLFSPSTQSALRPYGNTLHTSSDWIDLPDDSVLTIQKPKNDNVNFIVMYKKR

Solvent-accessible surface area (backbone atoms only — not comparable to full-atom values): 40083 Å² total; per-residue (Å²): 137,86,84,85,82,84,86,77,88,78,84,79,80,85,70,89,73,78,79,81,57,90,45,33,10,26,44,34,41,34,44,44,79,56,60,69,39,70,82,90,68,76,68,81,69,52,44,27,40,38,41,37,34,40,38,72,88,69,48,77,50,74,51,72,46,65,64,60,66,56,54,76,47,67,75,39,60,49,37,50,30,45,34,42,39,32,32,19,28,87,84,76,43,79,51,22,50,32,75,52,75,49,71,37,46,68,80,35,79,42,78,42,80,44,62,78,37,71,62,67,78,52,47,11,36,39,41,39,39,38,38,40,68,42,47,76,68,91,73,89,48,71,45,59,49,35,34,37,31,29,74,93,78,64,54,68,53,72,51,72,53,49,77,57,97,47,33,34,41,31,67,46,81,39,61,24,44,41,33,39,32,44,39,33,36,24,38,79,87,42,81,75,46,73,53,78,69,44,80,45,61,34,44,61,83,35,79,34,80,45,80,46,75,43,73,58,78,50,103,78,67,34,61,79,45,77,48,63,33,83,46,45,46,53,45,77,62,79,57,89,89,38,70,32,34,31,36,35,38,33,70,41,80,43,30,37,46,36,38,34,44,34,27,65,37,89,58,68,43,56,26,93,31,50,28,37,38,47,82,60,61,100,62,92,70,84,78,74,89,72,89,67,82,70,78,73,72,87,67,73,76,87,77,58,60,49,67,48,68,47,72,69,45,78,71,60,79,67,79,81,53,62,74,52,60,79,65,67,67,72,71,98,69,83,59,46,48,62,66,55,80,63,86,85,64,40,70,77,69,33,71,50,73,38,63,44,57,45,71,85,68,48,83,42,73,51,61,21,33,28,70,44,73,60,50,39,34,37,37,30,32,33,71,88,39,51,31,85,81,59,80,62,53,48,74,45,32,35,28,64,67,60,54,47,49,53,53,49,42,40,29,34,91,29,68,78,81,23,81,40,4,42,52,15,49,48,30,70,37,60,43,53,40,62,28,53,49,99,87,39,55,8,49,66,61,27,41,34,46,36,38,36,41,41,41,62,60,55,68,65,88,48,75,83,67,67,58,47,56,55,39,41,42,43,75,53,17,57,36,54,37,76,65,31,45,80,76,79,44,69,26,65,36,34,60,50,39,38,35,18,29,40,51,40,32,58,37,53,52,37,44,55,31,48,51,36,26,35,50,40,50,46,17,44,43,26,43,25,43,66,77,58,55,38,81,64,50,64,40,48,54,52,14,51,14,42,38,43,26,46,47,44,23,66,56,62,64,39,49,71,89,32,34,62,68,53,32,47,30,50,20,22,67,33,36,49,76,20,6,50,75,35,75,50,69,75,88,51,26,52,33,18,52,17,19,12,34,56,50,34,51,35,46,36,44,74,48,57,35,57,60,33,53,23,48,32,41,78,37,75,48,46,49,64,56,14,53,25,54,28,39,34,73,70,74,44,89,53,47,52,55,52,51,51,58,45,53,60,38,28,73,77,33,62,51,59,54,48,68,74,28,34,25,31,40,57,33,78,47,77,47,97,91,43,78,38,53,38,79,53,51,45,59,76,81,36,76,53,44,61,59,72,36,54,48,61,57,52,56,53,30,28,24,45,8,44,46,46,21,41,51,82,80,33,42,50,41,57,62,68,43,51,39,37,39,41,51,36,77,39,87,53,49,40,44,37,39,31,38,44,58,104

Nearest PDB structures (foldseek):
  4pln-assembly1_D  TM=2.809E-01  e=8.459E-05  Mus musculus
  2doc-assembly1_A  TM=5.979E-01  e=4.357E-01  Homo sapiens
  2jll-assembly1_A  TM=2.723E-01  e=1.320E-02  Homo sapiens
  5uv8-assembly2_G  TM=2.686E-01  e=2.431E-02  Homo sapiens
  2edd-assembly1_A  TM=4.562E-01  e=5.146E-01  Homo sapiens

Radius of gyration: 31.32 Å; Cα contacts (8 Å, |Δi|>4): 1631; chains: 1; bounding box: 86×74×84 Å